Protein 1KWF (pdb70)

Structure (mmCIF, N/CA/C/O backbone):
data_1KWF
#
_entry.id   1KWF
#
_cell.length_a   49.336
_cell.length_b   62.767
_cell.length_c   103.493
_cell.angle_alpha   90.00
_cell.angle_beta   90.00
_cell.angle_gamma   90.00
#
_symmetry.space_group_name_H-M   'P 21 21 21'
#
loop_
_entity.id
_entity.type
_entity.pdbx_descr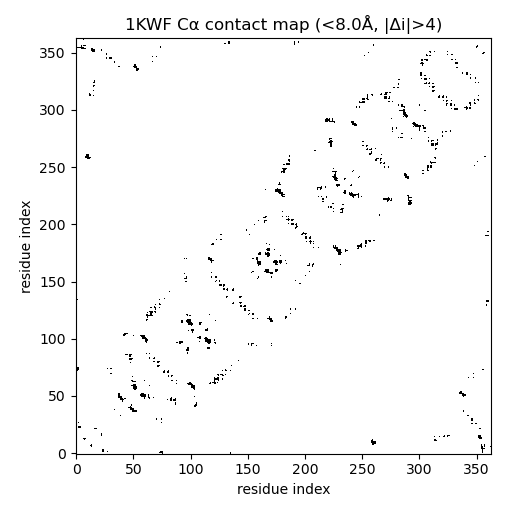iption
1 polymer 'Endoglucanase A'
2 branched beta-D-glucopyranose-(1-4)-beta-D-glucopyranose-(1-4)-beta-D-glucopyranose-(1-4)-beta-D-glucopyranose-(1-4)-beta-D-glucopyranose
3 non-polymer beta-D-glucopyranose
4 water water
#
loop_
_atom_site.group_PDB
_atom_site.id
_atom_site.type_symbol
_atom_site.label_atom_id
_atom_site.label_alt_id
_atom_site.label_comp_id
_atom_site.label_asym_id
_atom_site.label_entity_id
_atom_site.label_seq_id
_atom_site.pdbx_PDB_ins_code
_atom_site.Cartn_x
_atom_site.Cartn_y
_atom_site.Cartn_z
_atom_site.occupancy
_atom_site.B_iso_or_equiv
_atom_site.auth_seq_id
_atom_site.auth_comp_id
_atom_site.auth_asym_id
_atom_site.auth_atom_id
_atom_site.pdbx_PDB_model_num
ATOM 1 N N . ALA A 1 1 ? 7.517 13.050 50.333 1.00 23.33 33 ALA A N 1
ATOM 2 C CA . ALA A 1 1 ? 8.387 14.114 49.787 1.00 17.07 33 ALA A CA 1
ATOM 3 C C . ALA A 1 1 ? 7.665 15.036 48.817 1.00 13.72 33 ALA A C 1
ATOM 4 O O . ALA A 1 1 ? 6.887 14.575 47.947 1.00 15.74 33 ALA A O 1
ATOM 6 N N . GLY A 1 2 ? 7.900 16.334 48.959 1.00 12.25 34 GLY A N 1
ATOM 7 C CA . GLY A 1 2 ? 7.372 17.328 48.049 1.00 11.14 34 GLY A CA 1
ATOM 8 C C . GLY A 1 2 ? 5.911 17.643 48.327 1.00 9.39 34 GLY A C 1
ATOM 9 O O . GLY A 1 2 ? 5.437 17.428 49.449 1.00 11.08 34 GLY A O 1
ATOM 10 N N . VAL A 1 3 ? 5.232 18.198 47.296 1.00 9.17 35 VAL A N 1
ATOM 11 C CA . VAL A 1 3 ? 3.863 18.632 47.441 1.00 8.10 35 VAL A CA 1
ATOM 12 C C . VAL A 1 3 ? 2.993 17.511 47.981 1.00 7.50 35 VAL A C 1
ATOM 13 O O . VAL A 1 3 ? 2.936 16.417 47.395 1.00 8.67 35 VAL A O 1
ATOM 17 N N . PRO A 1 4 ? 2.209 17.749 49.050 1.00 7.28 36 PRO A N 1
ATOM 18 C CA . PRO A 1 4 ? 2.207 18.946 49.881 1.00 7.49 36 PRO A CA 1
ATOM 19 C C . PRO A 1 4 ? 3.374 18.928 50.871 1.00 7.54 36 PRO A C 1
ATOM 20 O O . PRO A 1 4 ? 3.541 17.950 51.618 1.00 8.75 36 PRO A O 1
ATOM 24 N N . PHE A 1 5 ? 4.143 20.009 50.892 1.00 6.99 37 PHE A N 1
ATOM 25 C CA . PHE A 1 5 ? 5.261 20.075 51.814 1.00 7.15 37 PHE A CA 1
ATOM 26 C C . PHE A 1 5 ? 4.811 20.122 53.268 1.00 7.07 37 PHE A C 1
ATOM 27 O O . PHE A 1 5 ? 5.559 19.707 54.150 1.00 8.84 37 PHE A O 1
ATOM 35 N N . ASN A 1 6 ? 3.690 20.740 53.555 1.00 7.49 38 ASN A N 1
ATOM 36 C CA . ASN A 1 6 ? 3.137 20.931 54.890 1.00 8.06 38 ASN A CA 1
ATOM 37 C C . ASN A 1 6 ? 3.982 21.812 55.767 1.00 9.21 38 ASN A C 1
ATOM 38 O O . ASN A 1 6 ? 3.844 21.755 56.982 1.00 16.87 38 ASN A O 1
ATOM 43 N N . THR A 1 7 ? 4.845 22.605 55.199 1.00 8.75 39 THR A N 1
ATOM 44 C CA . THR A 1 7 ? 5.733 23.527 55.875 1.00 8.98 39 THR A CA 1
ATOM 45 C C . THR A 1 7 ? 5.054 24.862 56.094 1.00 9.09 39 THR A C 1
ATOM 46 O O . THR A 1 7 ? 4.044 25.228 55.440 1.00 10.11 39 THR A O 1
ATOM 50 N N . LYS A 1 8 ? 5.658 25.638 56.984 1.00 8.49 40 LYS A N 1
ATOM 51 C CA . LYS A 1 8 ? 5.169 27.004 57.267 1.00 7.84 40 LYS A CA 1
ATOM 52 C C . LYS A 1 8 ? 6.308 27.976 56.995 1.00 7.32 40 LYS A C 1
ATOM 53 O O . LYS A 1 8 ? 7.370 27.887 57.597 1.00 9.68 40 LYS A O 1
ATOM 59 N N . TYR A 1 9 ? 6.097 28.949 56.119 1.00 6.92 41 TYR A N 1
ATOM 60 C CA . TYR A 1 9 ? 7.108 29.964 55.926 1.00 6.45 41 TYR A CA 1
ATOM 61 C C . TYR A 1 9 ? 7.339 30.692 57.243 1.00 6.50 41 TYR A C 1
ATOM 62 O O . TYR A 1 9 ? 6.384 30.967 57.983 1.00 7.35 41 TYR A O 1
ATOM 71 N N . PRO A 1 10 ? 8.577 31.073 57.556 1.00 6.14 42 PRO A N 1
ATOM 72 C CA . PRO A 1 10 ? 8.845 31.707 58.846 1.00 6.91 42 PRO A CA 1
ATOM 73 C C . PRO A 1 10 ? 8.349 33.146 58.931 1.00 7.05 42 PRO A C 1
ATOM 74 O O . PRO A 1 10 ? 8.279 33.663 60.070 1.00 9.02 42 PRO A O 1
ATOM 78 N N . TYR A 1 11 ? 8.032 33.783 57.832 1.00 6.40 43 TYR A N 1
ATOM 79 C CA . TYR A 1 11 ? 7.491 35.139 57.789 1.00 6.47 43 TYR A CA 1
ATOM 80 C C . TYR A 1 11 ? 6.312 35.148 56.837 1.00 6.72 43 TYR A C 1
ATOM 81 O O . TYR A 1 11 ? 6.336 34.459 55.816 1.00 6.81 43 TYR A O 1
ATOM 90 N N . GLY A 1 12 ? 5.307 35.960 57.134 1.00 7.63 44 GLY A N 1
ATOM 91 C CA . GLY A 1 12 ? 4.144 36.091 56.280 1.00 7.85 44 GLY A CA 1
ATOM 92 C C . GLY A 1 12 ? 3.217 34.911 56.382 1.00 6.94 44 GLY A C 1
ATOM 93 O O . GLY A 1 12 ? 3.389 34.004 57.202 1.00 8.11 44 GLY A O 1
ATOM 94 N N A PRO A 1 13 ? 2.237 34.893 55.460 0.68 7.78 45 PRO A N 1
ATOM 95 N N B PRO A 1 13 ? 2.147 34.905 55.585 0.32 6.16 45 PRO A N 1
ATOM 96 C CA A PRO A 1 13 ? 1.231 33.811 55.480 0.68 7.36 45 PRO A CA 1
ATOM 97 C CA B PRO A 1 13 ? 1.284 33.710 55.597 0.32 7.89 45 PRO A CA 1
ATOM 98 C C A PRO A 1 13 ? 1.817 32.452 55.100 0.68 6.95 45 PRO A C 1
ATOM 99 C C B PRO A 1 13 ? 1.990 32.591 54.822 0.32 7.47 45 PRO A C 1
ATOM 100 O O A PRO A 1 13 ? 2.709 32.357 54.262 0.68 7.48 45 PRO A O 1
ATOM 101 O O B PRO A 1 13 ? 2.865 32.851 53.998 0.32 8.08 45 PRO A O 1
ATOM 108 N N A THR A 1 14 ? 1.270 31.395 55.729 0.68 7.01 46 THR A N 1
ATOM 109 N N B THR A 1 14 ? 1.564 31.376 55.121 0.32 6.89 46 THR A N 1
ATOM 110 C CA A THR A 1 14 ? 1.601 30.020 55.302 0.68 7.75 46 THR A CA 1
ATOM 111 C CA B THR A 1 14 ? 2.040 30.195 54.419 0.32 8.72 46 THR A CA 1
ATOM 112 C C A THR A 1 14 ? 1.115 29.750 53.882 0.68 6.71 46 THR A C 1
ATOM 113 C C B THR A 1 14 ? 1.251 30.002 53.149 0.32 7.10 46 THR A C 1
ATOM 114 O O A THR A 1 14 ? 1.788 29.050 53.095 0.68 7.10 46 THR A O 1
ATOM 115 O O B THR A 1 14 ? 1.726 29.682 52.080 0.32 7.64 46 THR A O 1
ATOM 122 N N . SER A 1 15 ? -0.051 30.254 53.468 1.00 7.95 47 SER A N 1
ATOM 123 C CA . SER A 1 15 ? -0.799 30.068 52.251 1.00 7.49 47 SER A CA 1
ATOM 124 C C . SER A 1 15 ? -1.857 31.149 52.158 1.00 7.35 47 SER A C 1
ATOM 125 O O . SER A 1 15 ? -2.403 31.553 53.180 1.00 9.65 47 SER A O 1
ATOM 128 N N . ILE A 1 16 ? -2.161 31.609 50.936 1.00 6.79 48 ILE A N 1
ATOM 129 C CA . ILE A 1 16 ? -3.259 32.502 50.668 1.00 6.67 48 ILE A CA 1
ATOM 130 C C . ILE A 1 16 ? -4.401 31.794 49.942 1.00 7.52 48 ILE A C 1
ATOM 131 O O . ILE A 1 16 ? -5.320 32.438 49.429 1.00 8.66 48 ILE A O 1
ATOM 136 N N . ALA A 1 17 ? -4.402 30.466 49.948 1.00 9.39 49 ALA A N 1
ATOM 137 C CA . ALA A 1 17 ? -5.492 29.662 49.387 1.00 11.62 49 ALA A CA 1
ATOM 138 C C . ALA A 1 17 ? -6.406 29.145 50.516 1.00 24.62 49 ALA A C 1
ATOM 139 O O . ALA A 1 17 ? -5.883 28.863 51.577 1.00 50.04 49 ALA A O 1
ATOM 141 N N . ASP A 1 18 ? -7.608 28.677 50.401 1.00 27.67 50 ASP A N 1
ATOM 142 C CA . ASP A 1 18 ? -8.347 28.004 51.477 1.00 30.92 50 ASP A CA 1
ATOM 143 C C . ASP A 1 18 ? -8.471 26.516 51.139 1.00 21.17 50 ASP A C 1
ATOM 144 O O . ASP A 1 18 ? -8.402 26.287 49.963 1.00 33.41 50 ASP A O 1
ATOM 149 N N . ASN A 1 19 ? -8.737 25.695 52.098 1.00 21.65 51 ASN A N 1
ATOM 150 C CA . ASN A 1 19 ? -8.988 24.290 52.038 1.00 15.92 51 ASN A CA 1
ATOM 151 C C . ASN A 1 19 ? -7.838 23.473 51.411 1.00 14.92 51 ASN A C 1
ATOM 152 O O . ASN A 1 19 ? -7.823 23.161 50.201 1.00 14.03 51 ASN A O 1
ATOM 157 N N . GLN A 1 20 ? -6.796 23.210 52.194 1.00 12.69 52 GLN A N 1
ATOM 158 C CA . GLN A 1 20 ? -5.568 22.672 51.640 1.00 10.72 52 GLN A CA 1
ATOM 159 C C . GLN A 1 20 ? -5.755 21.411 50.845 1.00 10.16 52 GLN A C 1
ATOM 160 O O . GLN A 1 20 ? -5.099 21.233 49.854 1.00 10.61 52 GLN A O 1
ATOM 166 N N . SER A 1 21 ? -6.576 20.456 51.302 1.00 12.54 53 SER A N 1
ATOM 167 C CA . SER A 1 21 ? -6.676 19.212 50.540 1.00 13.40 53 SER A CA 1
ATOM 168 C C . SER A 1 21 ? -7.118 19.443 49.141 1.00 12.43 53 SER A C 1
ATOM 169 O O . SER A 1 21 ? -6.588 18.766 48.169 1.00 12.57 53 SER A O 1
ATOM 172 N N . GLU A 1 22 ? -8.042 20.381 48.911 1.00 12.60 54 GLU A N 1
ATOM 173 C CA . GLU A 1 22 ? -8.477 20.728 47.574 1.00 11.88 54 GLU A CA 1
ATOM 174 C C . GLU A 1 22 ? -7.359 21.421 46.792 1.00 9.70 54 GLU A C 1
ATOM 175 O O . GLU A 1 22 ? -7.159 21.194 45.591 1.00 10.89 54 GLU A O 1
ATOM 177 N N . VAL A 1 23 ? -6.563 22.233 47.470 1.00 9.49 55 VAL A N 1
ATOM 178 C CA . VAL A 1 23 ? -5.426 22.902 46.808 1.00 9.36 55 VAL A CA 1
ATOM 179 C C . VAL A 1 23 ? -4.417 21.872 46.348 1.00 7.96 55 VAL A C 1
ATOM 180 O O . VAL A 1 23 ? -3.907 21.923 45.212 1.00 8.72 55 VAL A O 1
ATOM 184 N N . THR A 1 24 ? -4.094 20.901 47.188 1.00 8.33 56 THR A N 1
ATOM 185 C CA . THR A 1 24 ? -3.147 19.912 46.844 1.00 9.18 56 THR A CA 1
ATOM 186 C C . THR A 1 24 ? -3.557 19.116 45.599 1.00 8.86 56 THR A C 1
ATOM 187 O O . THR A 1 24 ? -2.768 18.855 44.648 1.00 9.20 56 THR A O 1
ATOM 191 N N . ALA A 1 25 ? -4.811 18.734 45.525 1.00 9.55 57 ALA A N 1
ATOM 192 C CA . ALA A 1 25 ? -5.336 18.035 44.371 1.00 1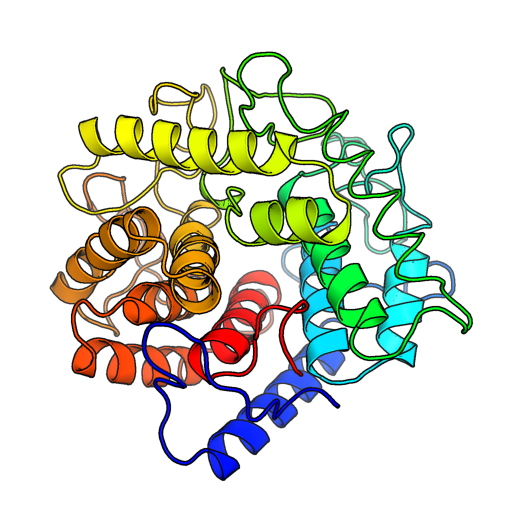0.20 57 ALA A CA 1
ATOM 193 C C . ALA A 1 25 ? -5.238 18.891 43.121 1.00 8.77 57 ALA A C 1
ATOM 194 O O . ALA A 1 25 ? -4.885 18.403 42.038 1.00 9.98 57 ALA A O 1
ATOM 196 N N . MET A 1 26 ? -5.553 20.176 43.251 1.00 8.29 58 MET A N 1
ATOM 197 C CA . MET A 1 26 ? -5.451 21.113 42.141 1.00 8.25 58 MET A CA 1
ATOM 198 C C . MET A 1 26 ? -4.001 21.178 41.644 1.00 7.19 58 MET A C 1
ATOM 199 O O . MET A 1 26 ? -3.748 21.088 40.418 1.00 7.56 58 MET A O 1
ATOM 204 N N . LEU A 1 27 ? -3.058 21.316 42.571 1.00 6.46 59 LEU A N 1
ATOM 205 C CA . LEU A 1 27 ? -1.664 21.423 42.170 1.00 6.22 59 LEU A CA 1
ATOM 206 C C . LEU A 1 27 ? -1.199 20.193 41.419 1.00 6.46 59 LEU A C 1
ATOM 207 O O . LEU A 1 27 ? -0.524 20.286 40.379 1.00 6.57 59 LEU A O 1
ATOM 212 N N . LYS A 1 28 ? -1.528 19.013 41.944 1.00 7.07 60 LYS A N 1
ATOM 213 C CA . LYS A 1 28 ? -1.133 17.760 41.281 1.00 7.73 60 LYS A CA 1
ATOM 214 C C . LYS A 1 28 ? -1.759 17.651 39.915 1.00 7.20 60 LYS A C 1
ATOM 215 O O . LYS A 1 28 ? -1.084 17.171 38.963 1.00 8.03 60 LYS A O 1
ATOM 221 N N . ALA A 1 29 ? -3.005 18.034 39.738 1.00 7.39 61 ALA A N 1
ATOM 222 C CA . ALA A 1 29 ? -3.633 17.946 38.430 1.00 7.85 61 ALA A CA 1
ATOM 223 C C . ALA A 1 29 ? -2.965 18.940 37.479 1.00 7.12 61 ALA A C 1
ATOM 224 O O . ALA A 1 29 ? -2.762 18.633 36.275 1.00 7.82 61 ALA A O 1
ATOM 226 N N . GLU A 1 30 ? -2.638 20.162 37.933 1.00 6.49 62 GLU A N 1
ATOM 227 C CA . GLU A 1 30 ? -1.968 21.129 37.094 1.00 6.11 62 GLU A CA 1
ATOM 228 C C . GLU A 1 30 ? -0.569 20.680 36.708 1.00 6.13 62 GLU A C 1
ATOM 229 O O . GLU A 1 30 ? -0.091 20.946 35.591 1.00 6.46 62 GLU A O 1
ATOM 240 N N . TRP A 1 31 ? 0.112 20.000 37.633 1.00 6.36 63 TRP A N 1
ATOM 241 C CA . TRP A 1 31 ? 1.409 19.396 37.321 1.00 6.32 63 TRP A CA 1
ATOM 242 C C . TRP A 1 31 ? 1.294 18.318 36.286 1.00 5.90 63 TRP A C 1
ATOM 243 O O . TRP A 1 31 ? 2.070 18.263 35.309 1.00 6.33 63 TRP A O 1
ATOM 254 N N . GLU A 1 32 ? 0.302 17.417 36.404 1.00 6.88 64 GLU A N 1
ATOM 255 C CA . GLU A 1 32 ? 0.161 16.370 35.386 1.00 6.84 64 GLU A CA 1
ATOM 256 C C . GLU A 1 32 ? -0.068 17.013 34.017 1.00 6.32 64 GLU A C 1
ATOM 257 O O . GLU A 1 32 ? 0.437 16.522 32.992 1.00 6.53 64 GLU A O 1
ATOM 263 N N . ASP A 1 33 ? -0.865 18.070 33.961 1.00 6.41 65 ASP A N 1
ATOM 264 C CA . ASP A 1 33 ? -1.153 18.752 32.703 1.00 6.32 65 ASP A CA 1
ATOM 265 C C . ASP A 1 33 ? 0.108 19.391 32.122 1.00 5.50 65 ASP A C 1
ATOM 266 O O . ASP A 1 33 ? 0.420 19.256 30.941 1.00 5.90 65 ASP A O 1
ATOM 271 N N . TRP A 1 34 ? 0.856 20.110 32.988 1.00 5.36 66 TRP A N 1
ATOM 272 C CA . TRP A 1 34 ? 2.080 20.777 32.551 1.00 5.23 66 TRP A CA 1
ATOM 273 C C . TRP A 1 34 ? 3.080 19.726 32.048 1.00 5.03 66 TRP A C 1
ATOM 274 O O . TRP A 1 34 ? 3.695 19.908 30.954 1.00 5.48 66 TRP A O 1
ATOM 285 N N . LYS A 1 35 ? 3.264 18.641 32.801 1.00 5.27 67 LYS A N 1
ATOM 286 C CA . LYS A 1 35 ? 4.183 17.595 32.392 1.00 5.75 67 LYS A CA 1
ATOM 287 C C . LYS A 1 35 ? 3.789 17.020 31.033 1.00 5.70 67 LYS A C 1
ATOM 288 O O . LYS A 1 35 ? 4.632 16.794 30.165 1.00 6.65 67 LYS A O 1
ATOM 294 N N . SER A 1 36 ? 2.510 16.743 30.831 1.00 5.57 68 SER A N 1
ATOM 295 C CA . SER A 1 36 ? 2.062 16.141 29.589 1.00 5.85 68 SER A CA 1
ATOM 296 C C . SER A 1 36 ? 2.420 17.039 28.412 1.00 5.43 68 SER A C 1
ATOM 297 O O . SER A 1 36 ? 2.855 16.572 27.360 1.00 6.35 68 SER A O 1
ATOM 300 N N . LYS A 1 37 ? 2.158 18.354 28.545 1.00 5.16 69 LY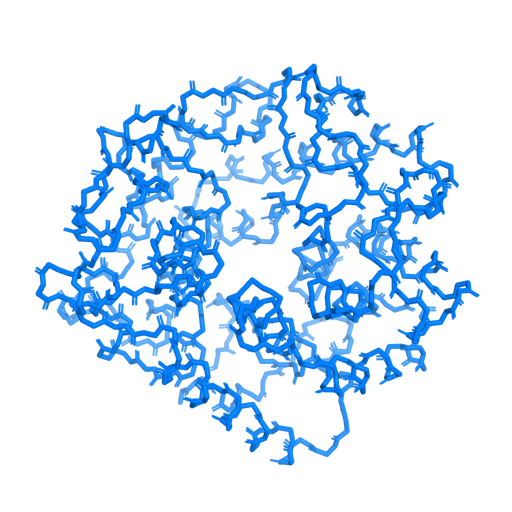S A N 1
ATOM 301 C CA . LYS A 1 37 ? 2.314 19.296 27.484 1.00 5.54 69 LYS A CA 1
ATOM 302 C C . LYS A 1 37 ? 3.745 19.694 27.221 1.00 5.68 69 LYS A C 1
ATOM 303 O O . LYS A 1 37 ? 4.164 19.843 26.082 1.00 7.81 69 LYS A O 1
ATOM 309 N N . ARG A 1 38 ? 4.533 19.870 28.290 1.00 4.52 70 ARG A N 1
ATOM 310 C CA . ARG A 1 38 ? 5.813 20.548 28.239 1.00 4.59 70 ARG A CA 1
ATOM 311 C C . ARG A 1 38 ? 7.024 19.612 28.154 1.00 4.60 70 ARG A C 1
ATOM 312 O O . ARG A 1 38 ? 8.104 20.062 27.754 1.00 5.96 70 ARG A O 1
ATOM 320 N N . ILE A 1 39 ? 6.889 18.369 28.601 1.00 4.47 71 ILE A N 1
ATOM 321 C CA . ILE A 1 39 ? 8.038 17.468 28.641 1.00 4.89 71 ILE A CA 1
ATOM 322 C C . ILE A 1 39 ? 8.038 16.585 27.427 1.00 4.76 71 ILE A C 1
ATOM 323 O O . ILE A 1 39 ? 7.022 15.950 27.096 1.00 5.54 71 ILE A O 1
ATOM 328 N N . THR A 1 40 ? 9.205 16.483 26.739 1.00 4.85 72 THR A N 1
ATOM 329 C CA . THR A 1 40 ? 9.303 15.591 25.615 1.00 4.88 72 THR A CA 1
ATOM 330 C C . THR A 1 40 ? 10.691 14.964 25.572 1.00 4.75 72 THR A C 1
ATOM 331 O O . THR A 1 40 ? 11.696 15.555 25.975 1.00 5.02 72 THR A O 1
ATOM 335 N N . SER A 1 41 ? 10.739 13.757 25.003 1.00 5.05 73 SER A N 1
ATOM 336 C CA . SER A 1 41 ? 11.983 13.119 24.605 1.00 5.18 73 SER A CA 1
ATOM 337 C C . SER A 1 41 ? 12.438 13.518 23.198 1.00 5.11 73 SER A C 1
ATOM 338 O O . SER A 1 41 ? 13.597 13.261 22.830 1.00 5.55 73 SER A O 1
ATOM 343 N N . ASN A 1 42 ? 11.515 14.063 22.391 1.00 5.26 74 ASN A N 1
ATOM 344 C CA A ASN A 1 42 ? 11.952 14.354 21.029 0.50 5.85 74 ASN A CA 1
ATOM 345 C CA B ASN A 1 42 ? 11.855 14.439 21.014 0.50 5.73 74 ASN A CA 1
ATOM 346 C C . ASN A 1 42 ? 12.922 15.525 21.026 1.00 5.48 74 ASN A C 1
ATOM 347 O O . ASN A 1 42 ? 12.691 16.541 21.668 1.00 6.61 74 ASN A O 1
ATOM 356 N N . GLY A 1 43 ? 14.071 15.337 20.369 1.00 5.44 75 GLY A N 1
ATOM 357 C CA . GLY A 1 43 ? 15.079 16.340 20.358 1.00 5.80 75 GLY A CA 1
ATOM 358 C C . GLY A 1 43 ? 15.784 16.537 21.701 1.00 4.84 75 GLY A C 1
ATOM 359 O O . GLY A 1 43 ? 16.402 17.596 21.928 1.00 5.30 75 GLY A O 1
ATOM 360 N N . ALA A 1 44 ? 15.759 15.508 22.554 1.00 4.81 76 ALA A N 1
ATOM 361 C CA . ALA A 1 44 ? 16.308 15.622 23.915 1.00 4.56 76 ALA A CA 1
ATOM 362 C C . ALA A 1 44 ? 17.546 14.764 24.127 1.00 4.74 76 ALA A C 1
ATOM 363 O O . ALA A 1 44 ? 17.995 14.621 25.274 1.00 6.09 76 ALA A O 1
ATOM 365 N N . GLY A 1 45 ? 18.136 14.211 23.058 1.00 5.16 77 GLY A N 1
ATOM 366 C CA . GLY A 1 45 ? 19.441 13.597 23.172 1.00 5.64 77 GLY A CA 1
ATOM 367 C C . GLY A 1 45 ? 19.515 12.291 23.923 1.00 4.98 77 GLY A C 1
ATOM 368 O O . GLY A 1 45 ? 20.602 11.884 24.323 1.00 5.90 77 GLY A O 1
ATOM 369 N N . GLY A 1 46 ? 18.369 11.662 24.120 1.00 5.40 78 GLY A N 1
ATOM 370 C CA . GLY A 1 46 ? 18.271 10.448 24.915 1.00 5.86 78 GLY A CA 1
ATOM 371 C C . GLY A 1 46 ? 17.613 10.684 26.284 1.00 5.78 78 GLY A C 1
ATOM 372 O O . GLY A 1 46 ? 17.366 9.729 27.002 1.00 7.35 78 GLY A O 1
ATOM 373 N N . TYR A 1 47 ? 17.401 11.959 26.602 1.00 5.15 79 TYR A N 1
ATOM 374 C CA . TYR A 1 47 ? 16.953 12.399 27.926 1.00 5.58 79 TYR A CA 1
ATOM 375 C C . TYR A 1 47 ? 15.564 12.987 27.794 1.00 5.31 79 TYR A C 1
ATOM 376 O O . TYR A 1 47 ? 14.746 12.485 26.996 1.00 6.98 79 TYR A O 1
ATOM 385 N N A LYS A 1 48 ? 15.254 14.016 28.569 0.54 4.86 80 LYS A N 1
ATOM 386 N N B LYS A 1 48 ? 15.258 14.047 28.525 0.46 4.97 80 LYS A N 1
ATOM 387 C CA A LYS A 1 48 ? 14.012 14.773 28.465 0.54 4.64 80 LYS A CA 1
ATOM 388 C CA B LYS A 1 48 ? 13.991 14.761 28.348 0.46 5.41 80 LYS A CA 1
ATOM 389 C C A LYS A 1 48 ? 14.338 16.261 28.422 0.54 4.61 80 LYS A C 1
ATOM 390 C C B LYS A 1 48 ? 14.301 16.251 28.431 0.46 4.13 80 LYS A C 1
ATOM 391 O O A LYS A 1 48 ? 15.304 16.692 29.042 0.54 4.87 80 LYS A O 1
ATOM 392 O O B LYS A 1 48 ? 15.285 16.610 29.072 0.46 5.94 80 LYS A O 1
ATOM 403 N N . ARG A 1 49 ? 13.486 17.043 27.768 1.00 4.25 81 ARG A N 1
ATOM 404 C CA . ARG A 1 49 ? 13.600 18.484 27.801 1.00 4.25 81 ARG A CA 1
ATOM 405 C C . ARG A 1 49 ? 12.250 19.104 28.054 1.00 4.24 81 ARG A C 1
ATOM 406 O O . ARG A 1 49 ? 11.197 18.490 27.842 1.00 4.74 81 ARG A O 1
ATOM 414 N N . VAL A 1 50 ? 12.279 20.373 28.486 1.00 4.28 82 VAL A N 1
ATOM 415 C CA . VAL A 1 50 ? 11.098 21.244 28.556 1.00 4.37 82 VAL A CA 1
ATOM 416 C C . VAL A 1 50 ? 11.029 21.985 27.233 1.00 4.16 82 VAL A C 1
ATOM 417 O O . VAL A 1 50 ? 11.937 22.762 26.904 1.00 4.83 82 VAL A O 1
ATOM 421 N N . GLN A 1 51 ? 9.967 21.725 26.478 1.00 4.28 83 GLN A N 1
ATOM 422 C CA . GLN A 1 51 ? 9.729 22.438 25.236 1.00 4.22 83 GLN A CA 1
ATOM 423 C C . GLN A 1 51 ? 8.847 23.638 25.506 1.00 4.05 83 GLN A C 1
ATOM 424 O O . GLN A 1 51 ? 7.955 23.610 26.366 1.00 4.83 83 GLN A O 1
ATOM 430 N N . ARG A 1 52 ? 9.087 24.695 24.734 1.00 4.54 84 ARG A N 1
ATOM 431 C CA . ARG A 1 52 ? 8.150 25.797 24.620 1.00 4.16 84 ARG A CA 1
ATOM 432 C C . ARG A 1 52 ? 6.971 25.328 23.756 1.00 4.67 84 ARG A C 1
ATOM 433 O O . ARG A 1 52 ? 6.729 24.119 23.594 1.00 5.74 84 ARG A O 1
ATOM 441 N N . ASP A 1 53 ? 6.149 26.264 23.292 1.00 4.85 85 ASP A N 1
ATOM 442 C CA . ASP A 1 53 ? 4.874 25.980 22.700 1.00 4.62 85 ASP A CA 1
ATOM 443 C C . ASP A 1 53 ? 4.908 26.159 21.181 1.00 5.02 85 ASP A C 1
ATOM 444 O O . ASP A 1 53 ? 5.969 26.401 20.573 1.00 5.35 85 ASP A O 1
ATOM 449 N N . ALA A 1 54 ? 3.730 26.030 20.567 1.00 5.42 86 ALA A N 1
ATOM 450 C CA . ALA A 1 54 ? 3.615 26.135 19.122 1.00 6.32 86 ALA A CA 1
ATOM 451 C C . ALA A 1 54 ? 4.125 27.485 18.619 1.00 5.79 86 ALA A C 1
ATOM 452 O O . ALA A 1 54 ? 4.641 27.581 17.498 1.00 6.84 86 ALA A O 1
ATOM 454 N N . SER A 1 55 ? 3.966 28.536 19.429 1.00 5.83 87 SER A N 1
ATOM 455 C CA . SER A 1 55 ? 4.303 29.880 18.976 1.00 6.38 87 SER A CA 1
ATOM 456 C C . SER A 1 55 ? 5.807 30.050 18.684 1.00 6.43 87 SER A C 1
ATOM 457 O O . SER A 1 55 ? 6.166 30.961 17.946 1.00 8.18 87 SER A O 1
ATOM 460 N N . THR A 1 56 ? 6.652 29.180 19.233 1.00 5.67 88 THR A N 1
ATOM 461 C CA . THR A 1 56 ? 8.077 29.195 18.924 1.00 5.98 88 THR A CA 1
ATOM 462 C C . THR A 1 56 ? 8.551 27.789 18.503 1.00 6.05 88 THR A C 1
ATOM 463 O O . THR A 1 56 ? 9.730 27.435 18.669 1.00 6.93 88 THR A O 1
ATOM 467 N N . ASN A 1 57 ? 7.644 26.997 17.931 1.00 5.97 89 ASN A N 1
ATOM 468 C CA . ASN A 1 57 ? 8.007 25.725 17.288 1.00 6.80 89 ASN A CA 1
ATOM 469 C C . ASN A 1 57 ? 8.690 24.772 18.251 1.00 5.35 89 ASN A C 1
ATOM 470 O O . ASN A 1 57 ? 9.577 23.988 17.847 1.00 5.90 89 ASN A O 1
ATOM 475 N N . TYR A 1 58 ? 8.231 24.729 19.506 1.00 4.88 90 TYR A N 1
ATOM 476 C CA . TYR A 1 58 ? 8.637 23.672 20.416 1.00 4.53 90 TYR A CA 1
ATOM 477 C C . TYR A 1 58 ? 10.135 23.616 20.630 1.00 4.63 90 TYR A C 1
ATOM 478 O O . TYR A 1 58 ? 10.712 22.546 20.874 1.00 5.19 90 TYR A O 1
ATOM 487 N N . ASP A 1 59 ? 10.784 24.785 20.627 1.00 4.49 91 ASP A N 1
ATOM 488 C CA . ASP A 1 59 ? 12.174 24.924 20.961 1.00 4.40 91 ASP A CA 1
ATOM 489 C C . ASP A 1 59 ? 12.352 24.758 22.481 1.00 4.20 91 ASP A C 1
ATOM 490 O O . ASP A 1 59 ? 11.395 24.519 23.230 1.00 4.87 91 ASP A O 1
ATOM 495 N N . THR A 1 60 ? 13.601 24.850 22.933 1.00 4.38 92 THR A N 1
ATOM 496 C CA . THR A 1 60 ? 13.907 24.865 24.375 1.00 4.28 92 THR A CA 1
ATOM 497 C C . THR A 1 60 ? 14.724 26.128 24.659 1.00 4.18 92 THR A C 1
ATOM 498 O O . THR A 1 60 ? 15.638 26.479 23.914 1.00 4.71 92 THR A O 1
ATOM 502 N N . VAL A 1 61 ? 14.396 26.749 25.799 1.00 4.33 93 VAL A N 1
ATOM 503 C CA . VAL A 1 61 ? 15.275 27.766 26.364 1.00 4.33 93 VAL A CA 1
ATOM 504 C C . VAL A 1 61 ? 15.738 27.275 27.716 1.00 3.95 93 VAL A C 1
ATOM 505 O O . VAL A 1 61 ? 15.051 26.517 28.434 1.00 4.48 93 VAL A O 1
ATOM 509 N N . SER A 1 62 ? 16.937 27.716 28.113 1.00 4.21 94 SER A N 1
ATOM 510 C CA . SER A 1 62 ? 17.452 27.284 29.400 1.00 4.02 94 SER A CA 1
ATOM 511 C C . SER A 1 62 ? 16.514 27.656 30.549 1.00 4.02 94 SER A C 1
ATOM 512 O O . SER A 1 62 ? 16.386 26.915 31.519 1.00 4.31 94 SER A O 1
ATOM 515 N N . GLN A 1 63 ? 15.801 28.790 30.405 1.00 3.96 95 GLN A N 1
ATOM 516 C CA . GLN A 1 63 ? 14.818 29.181 31.408 1.00 4.75 95 GLN A CA 1
ATOM 517 C C . GLN A 1 63 ? 13.824 28.067 31.688 1.00 4.35 95 GLN A C 1
ATOM 518 O O . GLN A 1 63 ? 13.405 27.868 32.828 1.00 4.77 95 GLN A O 1
ATOM 524 N N . GLY A 1 64 ? 13.358 27.411 30.633 1.00 4.63 96 GLY A N 1
ATOM 525 C CA . GLY A 1 64 ? 12.368 26.370 30.773 1.00 4.46 96 GLY A CA 1
ATOM 526 C C . GLY A 1 64 ? 12.905 25.161 31.494 1.00 4.26 96 GLY A C 1
ATOM 527 O O . GLY A 1 64 ? 12.186 24.475 32.223 1.00 4.50 96 GLY A O 1
ATOM 528 N N . MET A 1 65 ? 14.197 24.854 31.310 1.00 4.37 97 MET A N 1
ATOM 529 C CA . MET A 1 65 ? 14.839 23.807 32.095 1.00 4.40 97 MET A CA 1
ATOM 530 C C . MET A 1 65 ? 14.886 24.159 33.571 1.00 4.49 97 MET A C 1
ATOM 531 O O . MET A 1 65 ? 14.644 23.322 34.432 1.00 4.93 97 MET A O 1
ATOM 536 N N . GLY A 1 66 ? 15.198 25.451 33.888 1.00 4.43 98 GLY A N 1
ATOM 537 C CA . GLY A 1 66 ? 15.149 25.870 35.273 1.00 4.54 98 GLY A CA 1
ATOM 538 C C . GLY A 1 66 ? 13.749 25.722 35.874 1.00 4.55 98 GLY A C 1
ATOM 539 O O . GLY A 1 66 ? 13.587 25.209 36.987 1.00 5.03 98 GLY A O 1
ATOM 540 N N . TYR A 1 67 ? 12.729 26.175 35.139 1.00 4.51 99 TYR A N 1
ATOM 541 C CA . TYR A 1 67 ? 11.351 26.032 35.628 1.00 4.50 99 TYR A CA 1
ATOM 542 C C . TYR A 1 67 ? 11.001 24.567 35.807 1.00 4.44 99 TYR A C 1
ATOM 543 O O . TYR A 1 67 ? 10.410 24.170 36.833 1.00 5.01 99 TYR A O 1
ATOM 552 N N . GLY A 1 68 ? 11.316 23.727 34.810 1.00 4.56 100 GLY A N 1
ATOM 553 C CA . GLY A 1 68 ? 10.952 22.333 34.863 1.00 4.67 100 GLY A CA 1
ATOM 554 C C . GLY A 1 68 ? 11.638 21.568 35.971 1.00 4.46 100 GLY A C 1
ATOM 555 O O . GLY A 1 68 ? 11.031 20.677 36.587 1.00 5.20 100 GLY A O 1
ATOM 556 N N . LEU A 1 69 ? 12.912 21.881 36.243 1.00 4.46 101 LEU A N 1
ATOM 557 C CA . LEU A 1 69 ? 13.627 21.233 37.332 1.00 4.56 101 LEU A CA 1
ATOM 558 C C . LEU A 1 69 ? 13.019 21.629 38.700 1.00 4.64 101 LEU A C 1
ATOM 559 O O . LEU A 1 69 ? 12.851 20.795 39.573 1.00 5.10 101 LEU A O 1
ATOM 564 N N . LEU A 1 70 ? 12.715 22.933 38.870 1.00 4.38 102 LEU A N 1
ATOM 565 C CA . LEU A 1 70 ? 12.066 23.354 40.103 1.00 4.61 102 LEU A CA 1
ATOM 566 C C . LEU A 1 70 ? 10.743 22.634 40.302 1.00 4.66 102 LEU A C 1
ATOM 567 O O . LEU A 1 70 ? 10.412 22.165 41.381 1.00 5.48 102 LEU A O 1
ATOM 572 N N . LEU A 1 71 ? 9.922 22.579 39.237 1.00 4.66 103 LEU A N 1
ATOM 573 C CA . LEU A 1 71 ? 8.649 21.896 39.316 1.00 4.86 103 LEU A CA 1
ATOM 574 C C . LEU A 1 71 ? 8.832 20.411 39.618 1.00 5.35 103 LEU A C 1
ATOM 575 O O . LEU A 1 71 ? 8.124 19.862 40.480 1.00 5.94 103 LEU A O 1
ATOM 580 N N . ALA A 1 72 ? 9.735 19.756 38.903 1.00 5.33 104 ALA A N 1
ATOM 581 C CA . ALA A 1 72 ? 9.897 18.293 39.069 1.00 5.37 104 ALA A CA 1
ATOM 582 C C . ALA A 1 72 ? 10.291 17.956 40.492 1.00 5.50 104 ALA A C 1
ATOM 583 O O . ALA A 1 72 ? 9.810 16.966 41.049 1.00 6.81 104 ALA A O 1
ATOM 585 N N . VAL A 1 73 ? 11.232 18.712 41.087 1.00 5.36 105 VAL A N 1
ATOM 586 C CA . VAL A 1 73 ? 11.634 18.364 42.444 1.00 5.95 105 VAL A CA 1
ATOM 587 C C . VAL A 1 73 ? 10.509 18.651 43.451 1.00 5.86 105 VAL A C 1
ATOM 588 O O . VAL A 1 73 ? 10.215 17.862 44.338 1.00 6.55 105 VAL A O 1
ATOM 592 N N . CYS A 1 74 ? 9.781 19.781 43.254 1.00 5.90 106 CYS A N 1
ATOM 593 C CA . CYS A 1 74 ? 8.684 20.073 44.163 1.00 6.06 106 CYS A CA 1
ATOM 594 C C . CYS A 1 74 ? 7.565 19.037 44.083 1.00 6.77 106 CYS A C 1
ATOM 595 O O . CYS A 1 74 ? 6.891 18.800 45.093 1.00 9.01 106 CYS A O 1
ATOM 598 N N . PHE A 1 75 ? 7.366 18.409 42.922 1.00 6.56 107 PHE A N 1
ATOM 599 C CA . PHE A 1 75 ? 6.376 17.374 42.741 1.00 7.07 107 PHE A CA 1
ATOM 600 C C . PHE A 1 75 ? 6.960 15.964 42.885 1.00 7.64 107 PHE A C 1
ATOM 601 O O . PHE A 1 75 ? 6.321 14.980 42.550 1.00 9.25 107 PHE A O 1
ATOM 609 N N . ASN A 1 76 ? 8.167 15.863 43.467 1.00 7.68 108 ASN A N 1
ATOM 610 C CA . ASN A 1 76 ? 8.775 14.569 43.842 1.00 8.02 108 ASN A CA 1
ATOM 611 C C . ASN A 1 76 ? 8.875 13.628 42.621 1.00 8.03 108 ASN A C 1
ATOM 612 O O . ASN A 1 76 ? 8.591 12.436 42.736 1.00 11.13 108 ASN A O 1
ATOM 617 N N . GLU A 1 77 ? 9.395 14.145 41.525 1.00 7.11 109 GLU A N 1
ATOM 618 C CA . GLU A 1 77 ? 9.553 13.414 40.266 1.00 7.19 109 GLU A CA 1
ATOM 619 C C . GLU A 1 77 ? 11.038 13.224 39.961 1.00 6.82 109 GLU A C 1
ATOM 620 O O . GLU A 1 77 ? 11.619 13.910 39.106 1.00 6.98 109 GLU A O 1
ATOM 626 N N . GLN A 1 78 ? 11.699 12.315 40.703 1.00 7.13 110 GLN A N 1
ATOM 627 C CA . GLN A 1 78 ? 13.119 12.190 40.628 1.00 6.62 110 GLN A CA 1
ATOM 628 C C . GLN A 1 78 ? 13.620 11.662 39.286 1.00 6.33 110 GLN A C 1
ATOM 629 O O . GLN A 1 78 ? 14.620 12.168 38.753 1.00 6.56 110 GLN A O 1
ATOM 635 N N . ALA A 1 79 ? 12.957 10.641 38.725 1.00 7.05 111 ALA A N 1
ATOM 636 C CA . ALA A 1 79 ? 13.453 10.105 37.435 1.00 7.48 111 ALA A CA 1
ATOM 637 C C . ALA A 1 79 ? 13.366 11.179 36.359 1.00 6.67 111 ALA A C 1
ATOM 638 O O . ALA A 1 79 ? 14.271 11.304 35.530 1.00 7.01 111 ALA A O 1
ATOM 640 N N . LEU A 1 80 ? 12.251 11.939 36.337 1.00 6.72 112 LEU A N 1
ATOM 641 C CA . LEU A 1 80 ? 12.096 13.020 35.387 1.00 6.35 112 LEU A CA 1
ATOM 642 C C . LEU A 1 80 ? 13.146 14.095 35.638 1.00 5.70 112 LEU A C 1
ATOM 643 O O . LEU A 1 80 ? 13.781 14.583 34.686 1.00 6.09 112 LEU A O 1
ATOM 648 N N . PHE A 1 81 ? 13.317 14.518 36.881 1.00 5.40 113 PHE A N 1
ATOM 649 C CA . PHE A 1 81 ? 14.333 15.517 37.214 1.00 5.16 113 PHE A CA 1
ATOM 650 C C . PHE A 1 81 ? 15.687 15.117 36.623 1.00 5.33 113 PHE A C 1
ATOM 651 O O . PHE A 1 81 ? 16.387 15.921 36.021 1.00 5.32 113 PHE A O 1
ATOM 659 N N . ASP A 1 82 ? 16.068 13.851 36.887 1.00 5.47 114 ASP A N 1
ATOM 660 C CA . ASP A 1 82 ? 17.390 13.420 36.441 1.00 5.57 114 ASP A CA 1
ATOM 661 C C . ASP A 1 82 ? 17.515 13.476 34.935 1.00 5.40 114 ASP A C 1
ATOM 662 O O . ASP A 1 82 ? 18.567 13.889 34.424 1.00 6.17 114 ASP A O 1
ATOM 667 N N . ASP A 1 83 ? 16.485 13.059 34.206 1.00 5.59 115 ASP A N 1
ATOM 668 C CA . ASP A 1 83 ? 16.551 13.153 32.732 1.00 6.08 115 ASP A CA 1
ATOM 669 C C . ASP A 1 83 ? 16.597 14.593 32.251 1.00 5.38 115 ASP A C 1
ATOM 670 O O . ASP A 1 83 ? 17.322 14.896 31.309 1.00 5.93 115 ASP A O 1
ATOM 675 N N . LEU A 1 84 ? 15.810 15.487 32.864 1.00 5.13 116 LEU A N 1
ATOM 676 C CA . LEU A 1 84 ? 15.902 16.898 32.531 1.00 5.01 116 LEU A CA 1
ATOM 677 C C . LEU A 1 84 ? 17.311 17.425 32.779 1.00 4.85 116 LEU A C 1
ATOM 678 O O . LEU A 1 84 ? 17.872 18.176 31.967 1.00 5.37 116 LEU A O 1
ATOM 683 N N . TYR A 1 85 ? 17.904 17.051 33.923 1.00 5.09 117 TYR A N 1
ATOM 684 C CA . TYR A 1 85 ? 19.222 17.533 34.226 1.00 5.28 117 TYR A CA 1
ATOM 685 C C . TYR A 1 85 ? 20.286 16.976 33.278 1.00 5.49 117 TYR A C 1
ATOM 686 O O . TYR A 1 85 ? 21.230 17.665 32.928 1.00 5.61 117 TYR A O 1
ATOM 695 N N . ARG A 1 86 ? 20.118 15.724 32.825 1.00 5.22 118 ARG A N 1
ATOM 696 C CA . ARG A 1 86 ? 21.039 15.198 31.826 1.00 5.48 118 ARG A CA 1
ATOM 697 C C . ARG A 1 86 ? 20.984 16.042 30.568 1.00 5.23 118 ARG A C 1
ATOM 698 O O . ARG A 1 86 ? 22.027 16.266 29.926 1.00 5.73 118 ARG A O 1
ATOM 706 N N . TYR A 1 87 ? 19.815 16.503 30.143 1.00 5.22 119 TYR A N 1
ATOM 707 C CA . TYR A 1 87 ? 19.735 17.419 29.012 1.00 4.88 119 TYR A CA 1
ATOM 708 C C . TYR A 1 87 ? 20.469 18.730 29.295 1.00 4.89 119 TYR A C 1
ATOM 709 O O . TYR A 1 87 ? 21.243 19.220 28.468 1.00 5.17 119 TYR A O 1
ATOM 718 N N . VAL A 1 88 ? 20.266 19.325 30.486 1.00 4.88 120 VAL A N 1
ATOM 719 C CA . VAL A 1 88 ? 21.021 20.521 30.867 1.00 5.08 120 VAL A CA 1
ATOM 720 C C . VAL A 1 88 ? 22.523 20.270 30.727 1.00 5.47 120 VAL A C 1
ATOM 721 O O . VAL A 1 88 ? 23.250 21.084 30.120 1.00 5.66 120 VAL A O 1
ATOM 725 N N A LYS A 1 89 ? 23.064 19.188 31.305 0.36 5.86 121 LYS A N 1
ATOM 726 N N B LYS A 1 89 ? 22.963 19.192 31.367 0.64 5.93 121 LYS A N 1
ATOM 727 C CA A LYS A 1 89 ? 24.486 18.863 31.263 0.36 7.27 121 LYS A CA 1
ATOM 728 C CA B LYS A 1 89 ? 24.412 18.936 31.347 0.64 6.95 121 LYS A CA 1
ATOM 729 C C A LYS A 1 89 ? 25.036 18.734 29.843 0.36 6.86 121 LYS A C 1
ATOM 730 C C B LYS A 1 89 ? 24.927 18.746 29.930 0.64 6.42 121 LYS A C 1
ATOM 731 O O A LYS A 1 89 ? 26.190 19.036 29.562 0.36 9.07 121 LYS A O 1
ATOM 732 O O B LYS A 1 89 ? 26.044 19.189 29.628 0.64 6.92 121 LYS A O 1
ATOM 743 N N . SER A 1 90 ? 24.162 18.199 28.997 1.00 6.46 122 SER A N 1
ATOM 744 C CA . SER A 1 90 ? 24.494 18.051 27.600 1.00 7.24 122 SER A CA 1
ATOM 745 C C . SER A 1 90 ? 24.543 19.374 26.866 1.00 6.45 122 SER A C 1
ATOM 746 O O . SER A 1 90 ? 24.874 19.390 25.663 1.00 8.14 122 SER A O 1
ATOM 749 N N . HIS A 1 91 ? 24.201 20.453 27.548 1.00 5.48 123 HIS A N 1
ATOM 750 C CA . HIS A 1 91 ? 24.188 21.792 27.029 1.00 5.24 123 HIS A CA 1
ATOM 751 C C . HIS A 1 91 ? 24.985 22.796 27.849 1.00 5.05 123 HIS A C 1
ATOM 752 O O . HIS A 1 91 ? 24.877 23.995 27.618 1.00 5.85 123 HIS A O 1
ATOM 759 N N . PHE A 1 92 ? 25.855 22.356 28.775 1.00 5.35 124 PHE A N 1
ATOM 760 C CA . PHE A 1 92 ? 26.730 23.323 29.433 1.00 5.34 124 PHE A CA 1
ATOM 761 C C . PHE A 1 92 ? 27.758 23.866 28.440 1.00 5.60 124 PHE A C 1
ATOM 762 O O . PHE A 1 92 ? 28.399 23.103 27.688 1.00 6.33 124 PHE A O 1
ATOM 770 N N . ASN A 1 93 ? 27.920 25.173 28.433 1.00 5.71 125 ASN A N 1
ATOM 771 C CA . ASN A 1 93 ? 28.826 25.851 27.523 1.00 5.81 125 ASN A CA 1
ATOM 772 C C . ASN A 1 93 ? 30.242 25.847 28.095 1.00 6.01 125 ASN A C 1
ATOM 773 O O . ASN A 1 93 ? 30.542 25.155 29.055 1.00 7.02 125 ASN A O 1
ATOM 778 N N . GLY A 1 94 ? 31.138 26.583 27.438 1.00 7.31 126 GLY A N 1
ATOM 779 C CA . GLY A 1 94 ? 32.541 26.588 27.850 1.00 8.43 126 GLY A CA 1
ATOM 780 C C . GLY A 1 94 ? 32.769 27.176 29.234 1.00 7.93 126 GLY A C 1
ATOM 781 O O . GLY A 1 94 ? 33.849 26.971 29.796 1.00 10.56 126 GLY A O 1
ATOM 782 N N . ASN A 1 95 ? 31.799 27.892 29.771 1.00 7.35 127 ASN A N 1
ATOM 783 C CA . ASN A 1 95 ? 31.828 28.472 31.109 1.00 7.19 127 ASN A CA 1
ATOM 784 C C . ASN A 1 95 ? 31.038 27.657 32.113 1.00 6.91 127 ASN A C 1
ATOM 785 O O . ASN A 1 95 ? 30.861 28.072 33.254 1.00 8.17 127 ASN A O 1
ATOM 790 N N . GLY A 1 96 ? 30.528 26.495 31.709 1.00 6.46 128 GLY A N 1
ATOM 791 C CA . GLY A 1 96 ? 29.785 25.640 32.595 1.00 6.52 128 GLY A CA 1
ATOM 792 C C . GLY A 1 96 ? 28.368 26.099 32.918 1.00 5.85 128 GLY A C 1
ATOM 793 O O . GLY A 1 96 ? 27.795 25.757 33.948 1.00 6.43 128 GLY A O 1
ATOM 794 N N . LEU A 1 97 ? 27.778 26.846 31.976 1.00 5.48 129 LEU A N 1
ATOM 795 C CA . LEU A 1 97 ? 26.438 27.428 32.116 1.00 5.03 129 LEU A CA 1
ATOM 796 C C . LEU A 1 97 ? 25.629 27.059 30.892 1.00 5.05 129 LEU A C 1
ATOM 797 O O . LEU A 1 97 ? 26.198 26.823 29.810 1.00 5.72 129 LEU A O 1
ATOM 802 N N . MET A 1 98 ? 24.315 26.882 31.029 1.00 4.94 130 MET A N 1
ATOM 803 C CA . MET A 1 98 ? 23.570 26.238 29.945 1.00 4.81 130 MET A CA 1
ATOM 804 C C . MET A 1 98 ? 23.409 27.117 28.706 1.00 4.60 130 MET A C 1
ATOM 805 O O . MET A 1 98 ? 23.037 28.304 28.819 1.00 4.86 130 MET A O 1
ATOM 810 N N . HIS A 1 99 ? 23.595 26.548 27.527 1.00 4.56 131 HIS A N 1
ATOM 811 C CA . HIS A 1 99 ? 23.159 27.188 26.290 1.00 4.55 131 HIS A CA 1
ATOM 812 C C . HIS A 1 99 ? 21.735 27.698 26.477 1.00 4.57 131 HIS A C 1
ATOM 813 O O . HIS A 1 99 ? 20.873 26.933 26.873 1.00 4.85 131 HIS A O 1
ATOM 820 N N . TRP A 1 100 ? 21.499 28.978 26.118 1.00 4.52 132 TRP A N 1
ATOM 821 C CA . TRP A 1 100 ? 20.171 29.505 26.421 1.00 4.32 132 TRP A CA 1
ATOM 822 C C . TRP A 1 100 ? 19.127 29.100 25.418 1.00 4.14 132 TRP A C 1
ATOM 823 O O . TRP A 1 100 ? 17.938 29.097 25.790 1.00 4.44 132 TRP A O 1
ATOM 834 N N . HIS A 1 101 ? 19.485 28.784 24.170 1.00 4.56 133 HIS A N 1
ATOM 835 C CA . HIS A 1 101 ? 18.478 28.540 23.138 1.00 4.48 133 HIS A CA 1
ATOM 836 C C . HIS A 1 101 ? 18.889 27.388 22.234 1.00 4.65 133 HIS A C 1
ATOM 837 O O . HIS A 1 101 ? 19.961 27.416 21.604 1.00 4.95 133 HIS A O 1
ATOM 844 N N . ILE A 1 102 ? 17.985 26.383 22.183 1.00 4.31 134 ILE A N 1
ATOM 845 C CA . ILE A 1 102 ? 18.189 25.166 21.395 1.00 4.36 134 ILE A CA 1
ATOM 846 C C . ILE A 1 102 ? 16.910 24.925 20.610 1.00 4.43 134 ILE A C 1
ATOM 847 O O . ILE A 1 102 ? 15.809 25.047 21.157 1.00 5.11 134 ILE A O 1
ATOM 852 N N . ASP A 1 103 ? 17.051 24.558 19.327 1.00 4.49 135 ASP A N 1
ATOM 853 C CA . ASP A 1 103 ? 15.845 24.254 18.554 1.00 4.95 135 ASP A CA 1
ATOM 854 C C . ASP A 1 103 ? 15.293 22.877 18.913 1.00 4.53 135 ASP A C 1
ATOM 855 O O . ASP A 1 103 ? 15.887 22.105 19.689 1.00 4.87 135 ASP A O 1
ATOM 860 N N . ALA A 1 104 ? 14.127 22.554 18.347 1.00 4.95 136 ALA A N 1
ATOM 861 C CA . ALA A 1 104 ? 13.442 21.304 18.664 1.00 5.49 136 ALA A CA 1
ATOM 862 C C . ALA A 1 104 ? 14.226 20.065 18.226 1.00 5.78 136 ALA A C 1
ATOM 863 O O . ALA A 1 104 ? 13.902 18.967 18.682 1.00 8.02 136 ALA A O 1
ATOM 865 N N . ASN A 1 105 ? 15.212 20.240 17.357 1.00 5.17 137 ASN A N 1
ATOM 866 C CA . ASN A 1 105 ? 16.051 19.151 16.888 1.00 5.69 137 ASN A CA 1
ATOM 867 C C . ASN A 1 105 ? 17.395 19.082 17.588 1.00 5.01 137 ASN A C 1
ATOM 868 O O . ASN A 1 105 ? 18.281 18.328 17.184 1.00 5.66 137 ASN A O 1
ATOM 873 N N . ASN A 1 106 ? 17.541 19.813 18.698 1.00 4.62 138 ASN A N 1
ATOM 874 C CA . ASN A 1 106 ? 18.725 19.722 19.548 1.00 4.45 138 ASN A CA 1
ATOM 875 C C . ASN A 1 106 ? 19.965 20.380 18.924 1.00 4.86 138 ASN A C 1
ATOM 876 O O . ASN A 1 106 ? 21.087 20.010 19.237 1.00 6.18 138 ASN A O 1
ATOM 881 N N . ASN A 1 107 ? 19.730 21.417 18.095 1.00 4.79 139 ASN A N 1
ATOM 882 C CA . ASN A 1 107 ? 20.803 22.267 17.617 1.00 5.09 139 ASN A CA 1
ATOM 883 C C . ASN A 1 107 ? 20.761 23.617 18.337 1.00 4.78 139 ASN A C 1
ATOM 884 O O . ASN A 1 107 ? 19.712 24.267 18.384 1.00 5.27 139 ASN A O 1
ATOM 889 N N . VAL A 1 108 ? 21.884 24.055 18.883 1.00 5.37 140 VAL A N 1
ATOM 890 C CA . VAL A 1 108 ? 21.987 25.363 19.503 1.00 5.46 140 VAL A CA 1
ATOM 891 C C . VAL A 1 108 ? 21.796 26.413 18.452 1.00 6.00 140 VAL A C 1
ATOM 892 O O . VAL A 1 108 ? 22.392 26.315 17.353 1.00 8.12 140 VAL A O 1
ATOM 896 N N . THR A 1 109 ? 20.977 27.426 18.713 1.00 6.12 141 THR A N 1
ATOM 897 C CA . THR A 1 109 ? 20.740 28.458 17.710 1.00 7.25 141 THR A CA 1
ATOM 898 C C . THR A 1 109 ? 21.971 29.387 17.587 1.00 7.53 141 THR A C 1
ATOM 899 O O . THR A 1 109 ? 22.618 29.779 18.567 1.00 8.94 141 THR A O 1
ATOM 903 N N . SER A 1 110 ? 22.261 29.787 16.347 1.00 10.92 142 SER A N 1
ATOM 904 C CA . SER A 1 110 ? 23.488 30.532 16.104 1.00 12.96 142 SER A CA 1
ATOM 905 C C . SER A 1 110 ? 23.231 31.975 15.774 1.00 16.88 142 SER A C 1
ATOM 906 O O . SER A 1 110 ? 24.134 32.788 15.700 1.00 29.00 142 SER A O 1
ATOM 909 N N . HIS A 1 111 ? 22.029 32.361 15.446 1.00 11.47 143 HIS A N 1
ATOM 910 C CA . HIS A 1 111 ? 21.693 33.711 15.009 1.00 13.52 143 HIS A CA 1
ATOM 911 C C . HIS A 1 111 ? 21.501 34.678 16.178 1.00 10.65 143 HIS A C 1
ATOM 912 O O . HIS A 1 111 ? 21.474 35.911 16.001 1.00 16.85 143 HIS A O 1
ATOM 919 N N . ASP A 1 112 ? 21.342 34.164 17.388 1.00 8.50 144 ASP A N 1
ATOM 920 C CA . ASP A 1 112 ? 20.911 34.900 18.561 1.00 7.82 144 ASP A CA 1
ATOM 921 C C . ASP A 1 112 ? 21.819 34.540 19.746 1.00 7.55 144 ASP A C 1
ATOM 922 O O . ASP A 1 112 ? 21.434 34.703 20.902 1.00 8.02 144 ASP A O 1
ATOM 927 N N . GLY A 1 113 ? 23.034 34.076 19.467 1.00 8.06 145 GLY A N 1
ATOM 928 C CA . GLY A 1 113 ? 23.935 33.783 20.559 1.00 7.91 145 GLY A CA 1
ATOM 929 C C . GLY A 1 113 ? 23.438 32.683 21.469 1.00 6.57 145 GLY A C 1
ATOM 930 O O . GLY A 1 113 ? 23.632 32.755 22.701 1.00 6.42 145 GLY A O 1
ATOM 931 N N . GLY A 1 114 ? 22.814 31.644 20.901 1.00 6.70 146 GLY A N 1
ATOM 932 C CA . GLY A 1 114 ? 22.227 30.578 21.660 1.00 5.94 146 GLY A CA 1
ATOM 933 C C . GLY A 1 114 ? 23.149 29.779 22.541 1.00 5.67 146 GLY A C 1
ATOM 934 O O . GLY A 1 114 ? 22.687 29.100 23.451 1.00 6.64 146 GLY A O 1
ATOM 935 N N . ASP A 1 115 ? 24.461 29.863 22.264 1.00 5.86 147 ASP A N 1
ATOM 936 C CA . ASP A 1 115 ? 25.458 29.176 23.056 1.00 6.52 147 ASP A CA 1
ATOM 937 C C . ASP A 1 115 ? 25.759 29.899 24.382 1.00 5.54 147 ASP A C 1
ATOM 938 O O . ASP A 1 115 ? 26.301 29.303 25.292 1.00 6.13 147 ASP A O 1
ATOM 947 N N . GLY A 1 116 ? 25.467 31.212 24.429 1.00 5.47 148 GLY A N 1
ATOM 948 C CA . GLY A 1 116 ? 25.638 31.946 25.651 1.00 5.19 148 GLY A CA 1
ATOM 949 C C . GLY A 1 116 ? 24.560 31.593 26.660 1.00 4.92 148 GLY A C 1
ATOM 950 O O . GLY A 1 116 ? 23.481 31.094 26.303 1.00 5.85 148 GLY A O 1
ATOM 951 N N . ALA A 1 117 ? 24.858 31.853 27.938 1.00 5.02 149 ALA A N 1
ATOM 952 C CA . ALA A 1 117 ? 23.943 31.513 29.021 1.00 4.83 149 ALA A CA 1
ATOM 953 C C . ALA A 1 117 ? 23.114 32.716 29.455 1.00 4.79 149 ALA A C 1
ATOM 954 O O . ALA A 1 117 ? 23.524 33.883 29.248 1.00 5.71 149 ALA A O 1
ATOM 956 N N . ALA A 1 118 ? 21.964 32.430 30.033 1.00 4.74 150 ALA A N 1
ATOM 957 C CA . ALA A 1 118 ? 21.064 33.417 30.636 1.00 5.01 150 ALA A CA 1
ATOM 958 C C . ALA A 1 118 ? 21.059 33.187 32.148 1.00 4.79 150 ALA A C 1
ATOM 959 O O . ALA A 1 118 ? 20.718 32.092 32.620 1.00 5.72 150 ALA A O 1
ATOM 961 N N . THR A 1 119 ? 21.404 34.204 32.909 1.00 4.61 151 THR A N 1
ATOM 962 C CA . THR A 1 119 ? 21.686 34.024 34.329 1.00 4.54 151 THR A CA 1
ATOM 963 C C . THR A 1 119 ? 20.477 33.519 35.109 1.00 4.24 151 THR A C 1
ATOM 964 O O . THR A 1 119 ? 20.641 32.743 36.046 1.00 4.96 151 THR A O 1
ATOM 968 N N . ASP A 1 120 ? 19.279 33.986 34.757 1.00 4.08 152 ASP A N 1
ATOM 969 C CA . ASP A 1 120 ? 18.098 33.543 35.505 1.00 4.36 152 ASP A CA 1
ATOM 970 C C . ASP A 1 120 ? 17.886 32.033 35.364 1.00 4.10 152 ASP A C 1
ATOM 971 O O . ASP A 1 120 ? 17.483 31.359 36.320 1.00 4.45 152 ASP A O 1
ATOM 976 N N . ALA A 1 121 ? 18.137 31.491 34.165 1.00 4.03 153 ALA A N 1
ATOM 977 C CA . ALA A 1 121 ? 17.974 30.057 33.957 1.00 4.09 153 ALA A CA 1
ATOM 978 C C . ALA A 1 121 ? 18.931 29.281 34.870 1.00 4.17 153 ALA A C 1
ATOM 979 O O . ALA A 1 121 ? 18.521 28.373 35.599 1.00 4.37 153 ALA A O 1
ATOM 981 N N . ASP A 1 122 ? 20.234 29.624 34.803 1.00 4.55 154 ASP A N 1
ATOM 982 C CA . ASP A 1 122 ? 21.192 28.843 35.590 1.00 4.63 154 ASP A CA 1
ATOM 983 C C . ASP A 1 122 ? 20.949 29.032 37.104 1.00 4.27 154 ASP A C 1
ATOM 984 O O . ASP A 1 122 ? 21.186 28.089 37.861 1.00 4.71 154 ASP A O 1
ATOM 989 N N . GLU A 1 123 ? 20.493 30.206 37.526 1.00 4.29 155 GLU A N 1
ATOM 990 C CA . GLU A 1 123 ? 20.212 30.361 38.964 1.00 4.49 155 GLU A CA 1
ATOM 991 C C . GLU A 1 123 ? 19.067 29.450 39.404 1.00 4.26 155 GLU A C 1
ATOM 992 O O . GLU A 1 123 ? 19.079 28.873 40.496 1.00 4.46 155 GLU A O 1
ATOM 998 N N . ASP A 1 124 ? 18.029 29.312 38.533 1.00 4.37 156 ASP A N 1
ATOM 999 C CA . ASP A 1 124 ? 16.939 28.421 38.851 1.00 4.37 156 ASP A CA 1
ATOM 1000 C C . ASP A 1 124 ? 17.362 26.942 38.828 1.00 4.35 156 ASP A C 1
ATOM 1001 O O . ASP A 1 124 ? 16.947 26.159 39.669 1.00 4.74 156 ASP A O 1
ATOM 1006 N N . ILE A 1 125 ? 18.203 26.568 37.851 1.00 4.46 157 ILE A N 1
ATOM 1007 C CA . ILE A 1 125 ? 18.743 25.208 37.798 1.00 4.39 157 ILE A CA 1
ATOM 1008 C C . ILE A 1 125 ? 19.541 24.908 39.078 1.00 4.51 157 ILE A C 1
ATOM 1009 O O . ILE A 1 125 ? 19.375 23.853 39.689 1.00 5.11 157 ILE A O 1
ATOM 1014 N N . ALA A 1 126 ? 20.381 25.863 39.498 1.00 4.66 158 ALA A N 1
ATOM 1015 C CA . ALA A 1 126 ? 21.178 25.647 40.692 1.00 5.01 158 ALA A CA 1
ATOM 1016 C C . ALA A 1 126 ? 20.315 25.488 41.923 1.00 4.74 158 ALA A C 1
ATOM 1017 O O . ALA A 1 126 ? 20.544 24.620 42.779 1.00 5.65 158 ALA A O 1
ATOM 1019 N N . LEU A 1 127 ? 19.279 26.344 42.075 1.00 4.93 159 LEU A N 1
ATOM 1020 C CA . LEU A 1 127 ? 18.386 26.196 43.205 1.00 4.75 159 LEU A CA 1
ATOM 1021 C C . LEU A 1 127 ? 17.700 24.833 43.194 1.00 4.70 159 LEU A C 1
ATOM 1022 O O . LEU A 1 127 ? 17.549 24.175 44.210 1.00 5.25 159 LEU A O 1
ATOM 1027 N N . ALA A 1 128 ? 17.263 24.412 42.001 1.00 4.90 160 ALA A N 1
ATOM 1028 C CA . ALA A 1 128 ? 16.576 23.118 41.882 1.00 4.99 160 ALA A CA 1
ATOM 1029 C C . ALA A 1 128 ? 17.497 21.972 42.312 1.00 4.95 160 ALA A C 1
ATOM 1030 O O . ALA A 1 128 ? 17.045 21.020 42.962 1.00 5.43 160 ALA A O 1
ATOM 1032 N N . LEU A 1 129 ? 18.780 22.045 41.961 1.00 4.99 161 LEU A N 1
ATOM 1033 C CA . LEU A 1 129 ? 19.744 21.031 42.400 1.00 5.45 161 LEU A CA 1
ATOM 1034 C C . LEU A 1 129 ? 19.906 20.999 43.935 1.00 5.17 161 LEU A C 1
ATOM 1035 O O . LEU A 1 129 ? 20.076 19.922 44.504 1.00 6.06 161 LEU A O 1
ATOM 1040 N N . ILE A 1 130 ? 19.828 22.148 44.579 1.00 5.56 162 ILE A N 1
ATOM 1041 C CA . ILE A 1 130 ? 19.865 22.185 46.045 1.00 5.69 162 ILE A CA 1
ATOM 1042 C C . ILE A 1 130 ? 18.630 21.507 46.609 1.00 5.64 162 ILE A C 1
ATOM 1043 O O . ILE A 1 130 ? 18.726 20.664 47.521 1.00 6.55 162 ILE A O 1
ATOM 1048 N N . PHE A 1 131 ? 17.430 21.828 46.080 1.00 5.86 163 PHE A N 1
ATOM 1049 C CA . PHE A 1 131 ? 16.256 21.107 46.508 1.00 5.85 163 PHE A CA 1
ATOM 1050 C C . PHE A 1 131 ? 16.427 19.580 46.333 1.00 6.04 163 PHE A C 1
ATOM 1051 O O . PHE A 1 131 ? 16.071 18.820 47.223 1.00 6.58 163 PHE A O 1
ATOM 1059 N N . ALA A 1 132 ? 16.967 19.156 45.193 1.00 5.61 164 ALA A N 1
ATOM 1060 C CA . ALA A 1 132 ? 17.119 17.699 44.933 1.00 5.99 164 ALA A CA 1
ATOM 1061 C C . ALA A 1 132 ? 18.068 17.069 45.951 1.00 5.99 164 ALA A C 1
ATOM 1062 O O . ALA A 1 132 ? 17.791 15.999 46.499 1.00 6.72 164 ALA A O 1
ATOM 1064 N N . ASP A 1 133 ? 19.205 17.729 46.227 1.00 6.13 165 ASP A N 1
ATOM 1065 C CA . ASP A 1 133 ? 20.116 17.269 47.243 1.00 6.39 165 ASP A CA 1
ATOM 1066 C C . ASP A 1 133 ? 19.405 17.065 48.580 1.00 7.24 165 ASP A C 1
ATOM 1067 O O . ASP A 1 133 ? 19.550 16.052 49.263 1.00 8.51 165 ASP A O 1
ATOM 1072 N N . LYS A 1 134 ? 18.640 18.091 48.988 1.00 7.35 166 LYS A N 1
ATOM 1073 C CA . LYS A 1 134 ? 18.004 18.077 50.290 1.00 8.34 166 LYS A CA 1
ATOM 1074 C C . LYS A 1 134 ? 16.829 17.115 50.366 1.00 8.62 166 LYS A C 1
ATOM 1075 O O . LYS A 1 134 ? 16.582 16.578 51.449 1.00 11.92 166 LYS A O 1
ATOM 1081 N N . LEU A 1 135 ? 16.061 16.934 49.295 1.00 8.40 167 LEU A N 1
ATOM 1082 C CA A LEU A 1 135 ? 14.903 16.101 49.295 0.68 9.32 167 LEU A CA 1
ATOM 1083 C CA B LEU A 1 135 ? 14.890 16.088 49.324 0.32 9.32 167 LEU A CA 1
ATOM 1084 C C . LEU A 1 135 ? 15.213 14.611 49.081 1.00 9.20 167 LEU A C 1
ATOM 1085 O O . LEU A 1 135 ? 14.630 13.760 49.726 1.00 11.77 167 LEU A O 1
ATOM 1094 N N . TRP A 1 136 ? 16.131 14.325 48.143 1.00 7.83 168 TRP A N 1
ATOM 1095 C CA . TRP A 1 136 ? 16.421 12.973 47.734 1.00 8.30 168 TRP A CA 1
ATOM 1096 C C . TRP A 1 136 ? 17.752 12.444 48.184 1.00 8.62 168 TRP A C 1
ATOM 1097 O O . TRP A 1 136 ? 17.967 11.235 48.245 1.00 13.41 168 TRP A O 1
ATOM 1108 N N . GLY A 1 137 ? 18.723 13.309 48.356 1.00 7.70 169 GLY A N 1
ATOM 1109 C CA . GLY A 1 137 ? 20.104 12.922 48.604 1.00 7.99 169 GLY A CA 1
ATOM 1110 C C . GLY A 1 137 ? 20.878 12.793 47.293 1.00 6.93 169 GLY A C 1
ATOM 1111 O O . GLY A 1 137 ? 20.297 12.583 46.243 1.00 8.17 169 GLY A O 1
ATOM 1112 N N . SER A 1 138 ? 22.203 12.871 47.447 1.00 7.26 170 SER A N 1
ATOM 1113 C CA . SER A 1 138 ? 23.120 12.938 46.300 1.00 7.16 170 SER A CA 1
ATOM 1114 C C . SER A 1 138 ? 23.949 11.671 46.054 1.00 7.32 170 SER A C 1
ATOM 1115 O O . SER A 1 138 ? 24.882 11.745 45.269 1.00 8.50 170 SER A O 1
ATOM 1118 N N . SER A 1 139 ? 23.600 10.525 46.638 1.00 7.91 171 SER A N 1
ATOM 1119 C CA A SER A 1 139 ? 24.361 9.297 46.454 0.88 9.38 171 SER A CA 1
ATOM 1120 C CA B SER A 1 139 ? 24.335 9.285 46.463 0.12 9.64 171 SER A CA 1
ATOM 1121 C C . SER A 1 139 ? 23.901 8.436 45.268 1.00 10.22 171 SER A C 1
ATOM 1122 O O . SER A 1 139 ? 24.508 7.385 45.047 1.00 12.86 171 SER A O 1
ATOM 1127 N N . GLY A 1 140 ? 22.902 8.865 44.524 1.00 9.52 172 GLY A N 1
ATOM 1128 C CA . GLY A 1 140 ? 22.375 8.091 43.421 1.00 10.72 172 GLY A CA 1
ATOM 1129 C C . GLY A 1 140 ? 23.049 8.395 42.100 1.00 10.33 172 GLY A C 1
ATOM 1130 O O . GLY A 1 140 ? 24.228 8.695 42.029 1.00 11.71 172 GLY A O 1
ATOM 1131 N N . ALA A 1 141 ? 22.293 8.304 41.010 1.00 11.23 173 ALA A N 1
ATOM 1132 C CA . ALA A 1 141 ? 22.819 8.474 39.684 1.00 12.92 173 ALA A CA 1
ATOM 1133 C C . ALA A 1 141 ? 23.466 9.857 39.518 1.00 11.00 173 ALA A C 1
ATOM 1134 O O . ALA A 1 141 ? 24.477 9.988 38.816 1.00 14.53 173 ALA A O 1
ATOM 1136 N N . ILE A 1 142 ? 22.803 10.875 40.065 1.00 9.35 174 ILE A N 1
ATOM 1137 C CA . ILE A 1 142 ? 23.266 12.254 39.951 1.00 8.51 174 ILE A CA 1
ATOM 1138 C C . ILE A 1 142 ? 23.651 12.779 41.323 1.00 7.58 174 ILE A C 1
ATOM 1139 O O . ILE A 1 142 ? 22.839 12.723 42.255 1.00 7.77 174 ILE A O 1
ATOM 1148 N N . ASN A 1 143 ? 24.872 13.293 41.451 1.00 7.63 175 ASN A N 1
ATOM 1149 C CA . ASN A 1 143 ? 25.327 13.908 42.706 1.00 7.11 175 ASN A CA 1
ATOM 1150 C C . ASN A 1 143 ? 24.886 15.381 42.704 1.00 6.96 175 ASN A C 1
ATOM 1151 O O . ASN A 1 143 ? 25.610 16.280 42.275 1.00 7.15 175 ASN A O 1
ATOM 1156 N N . TYR A 1 144 ? 23.619 15.580 43.131 1.00 6.46 176 TYR A N 1
ATOM 1157 C CA . TYR A 1 144 ? 23.023 16.908 43.021 1.00 6.37 176 TYR A CA 1
ATOM 1158 C C . TYR A 1 144 ? 23.865 17.978 43.688 1.00 6.32 176 TYR A C 1
ATOM 1159 O O . TYR A 1 144 ? 24.007 19.078 43.162 1.00 6.89 176 TYR A O 1
ATOM 1168 N N . GLY A 1 145 ? 24.412 17.663 44.877 1.00 7.02 177 GLY A N 1
ATOM 1169 C CA . GLY A 1 145 ? 25.127 18.688 45.592 1.00 7.94 177 GLY A CA 1
ATOM 1170 C C . GLY A 1 145 ? 26.414 19.087 44.913 1.00 7.84 177 GLY A C 1
ATOM 1171 O O . GLY A 1 145 ? 26.790 20.261 44.905 1.00 8.35 177 GLY A O 1
ATOM 1172 N N . GLN A 1 146 ? 27.134 18.112 44.342 1.00 7.91 178 GLN A N 1
ATOM 1173 C CA . GLN A 1 146 ? 28.344 18.433 43.589 1.00 8.28 178 GLN A CA 1
ATOM 1174 C C . GLN A 1 146 ? 27.999 19.256 42.361 1.00 7.28 178 GLN A C 1
ATOM 1175 O O . GLN A 1 146 ? 28.663 20.246 42.034 1.00 7.80 178 GLN A O 1
ATOM 1181 N N . GLU A 1 147 ? 26.941 18.844 41.642 1.00 6.79 179 GLU A N 1
ATOM 1182 C CA A GLU A 1 147 ? 26.481 19.583 40.464 0.47 6.68 179 GLU A CA 1
ATOM 1183 C CA B GLU A 1 147 ? 26.516 19.596 40.456 0.53 6.74 179 GLU A CA 1
ATOM 1184 C C . GLU A 1 147 ? 26.121 21.034 40.840 1.00 6.15 179 GLU A C 1
ATOM 1185 O O . GLU A 1 147 ? 26.435 21.977 40.116 1.00 6.77 179 GLU A O 1
ATOM 1196 N N . ALA A 1 148 ? 25.430 21.190 41.970 1.00 6.38 180 ALA A N 1
ATOM 1197 C CA . ALA A 1 148 ? 25.015 22.508 42.435 1.00 6.49 180 ALA A CA 1
ATOM 1198 C C . ALA A 1 148 ? 26.233 23.350 42.741 1.00 6.67 180 ALA A C 1
ATOM 1199 O O . ALA A 1 148 ? 26.316 24.539 42.375 1.00 7.24 180 ALA A O 1
ATOM 1201 N N A ARG A 1 149 ? 27.212 22.806 43.473 0.57 6.91 181 ARG A N 1
ATOM 1202 N N B ARG A 1 149 ? 27.187 22.820 43.515 0.43 7.42 181 ARG A N 1
ATOM 1203 C CA A ARG A 1 149 ? 28.400 23.522 43.876 0.57 7.85 181 ARG A CA 1
ATOM 1204 C CA B ARG A 1 149 ? 28.330 23.654 43.839 0.43 6.93 181 ARG A CA 1
ATOM 1205 C C A ARG A 1 149 ? 29.190 23.998 42.659 0.57 7.20 181 ARG A C 1
ATOM 1206 C C B ARG A 1 149 ? 29.069 24.077 42.572 0.43 7.12 181 ARG A C 1
ATOM 1207 O O A ARG A 1 149 ? 29.712 25.134 42.602 0.57 6.59 181 ARG A O 1
ATOM 1208 O O B ARG A 1 149 ? 29.455 25.252 42.423 0.43 7.48 181 ARG A O 1
ATOM 1223 N N . THR A 1 150 ? 29.280 23.154 41.626 1.00 7.20 182 THR A N 1
ATOM 1224 C CA . THR A 1 150 ? 29.967 23.512 40.400 1.00 7.33 182 THR A CA 1
ATOM 1225 C C . THR A 1 150 ? 29.231 24.644 39.706 1.00 6.73 182 THR A C 1
ATOM 1226 O O . THR A 1 150 ? 29.813 25.624 39.263 1.00 7.06 182 THR A O 1
ATOM 1230 N N . LEU A 1 151 ? 27.898 24.491 39.578 1.00 6.51 183 LEU A N 1
ATOM 1231 C CA . LEU A 1 151 ? 27.111 25.484 38.834 1.00 6.21 183 LEU A CA 1
ATOM 1232 C C . LEU A 1 151 ? 27.128 26.845 39.537 1.00 6.02 183 LEU A C 1
ATOM 1233 O O . LEU A 1 151 ? 27.238 27.880 38.884 1.00 6.41 183 LEU A O 1
ATOM 1238 N N . ILE A 1 152 ? 27.005 26.837 40.866 1.00 6.25 184 ILE A N 1
ATOM 1239 C CA . ILE A 1 152 ? 27.052 28.080 41.629 1.00 6.63 184 ILE A CA 1
ATOM 1240 C C . ILE A 1 152 ? 28.374 28.791 41.446 1.00 6.46 184 ILE A C 1
ATOM 1241 O O . ILE A 1 152 ? 28.436 30.004 41.316 1.00 7.01 184 ILE A O 1
ATOM 1246 N N . ASN A 1 153 ? 29.494 28.035 41.449 1.00 7.04 185 ASN A N 1
ATOM 1247 C CA A ASN A 1 153 ? 30.800 28.631 41.208 0.49 7.25 185 ASN A CA 1
ATOM 1248 C CA B ASN A 1 153 ? 30.774 28.703 41.237 0.51 7.51 185 ASN A CA 1
ATOM 1249 C C . ASN A 1 153 ? 30.874 29.281 39.855 1.00 6.57 185 ASN A C 1
ATOM 1250 O O . ASN A 1 153 ? 31.391 30.381 39.690 1.00 7.51 185 ASN A O 1
ATOM 1259 N N . ASN A 1 154 ? 30.349 28.582 38.810 1.00 6.64 186 ASN A N 1
ATOM 1260 C CA . ASN A 1 154 ? 30.355 29.145 37.470 1.00 6.38 186 ASN A CA 1
ATOM 1261 C C . ASN A 1 154 ? 29.478 30.378 37.392 1.00 6.13 186 ASN A C 1
ATOM 1262 O O . ASN A 1 154 ? 29.849 31.361 36.717 1.00 6.52 186 ASN A O 1
ATOM 1267 N N . LEU A 1 155 ? 28.308 30.327 38.046 1.00 6.13 187 LEU A N 1
ATOM 1268 C CA A LEU A 1 155 ? 27.420 31.495 38.102 0.62 6.47 187 LEU A CA 1
ATOM 1269 C CA B LEU A 1 155 ? 27.430 31.484 38.122 0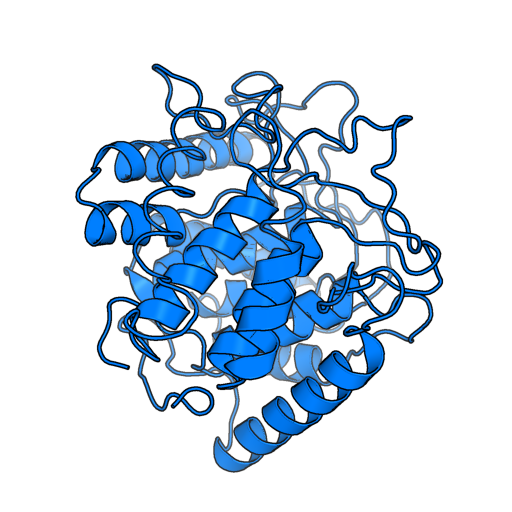.38 6.09 187 LEU A CA 1
ATOM 1270 C C . LEU A 1 155 ? 28.133 32.689 38.708 1.00 6.12 187 LEU A C 1
ATOM 1271 O O . LEU A 1 155 ? 28.065 33.822 38.200 1.00 6.93 187 LEU A O 1
ATOM 1280 N N . TYR A 1 156 ? 28.843 32.484 39.823 1.00 6.43 188 TYR A N 1
ATOM 1281 C CA . TYR A 1 156 ? 29.499 33.606 40.473 1.00 6.95 188 TYR A CA 1
ATOM 1282 C C . TYR A 1 156 ? 30.578 34.163 39.549 1.00 6.93 188 TYR A C 1
ATOM 1283 O O . TYR A 1 156 ? 30.755 35.375 39.378 1.00 7.89 188 TYR A O 1
ATOM 1292 N N . ASN A 1 157 ? 31.414 33.236 39.010 1.00 7.05 189 ASN A N 1
ATOM 1293 C CA . ASN A 1 157 ? 32.576 33.672 38.235 1.00 7.36 189 ASN A CA 1
ATOM 1294 C C . ASN A 1 157 ? 32.212 34.437 37.000 1.00 6.64 189 ASN A C 1
ATOM 1295 O O . ASN A 1 157 ? 32.917 35.368 36.615 1.00 8.22 189 ASN A O 1
ATOM 1300 N N . HIS A 1 158 ? 31.138 34.004 36.314 1.00 5.96 190 HIS A N 1
ATOM 1301 C CA . HIS A 1 158 ? 30.820 34.526 35.012 1.00 5.67 190 HIS A CA 1
ATOM 1302 C C . HIS A 1 158 ? 29.606 35.460 34.977 1.00 5.43 190 HIS A C 1
ATOM 1303 O O . HIS A 1 158 ? 29.469 36.236 34.050 1.00 6.80 190 HIS A O 1
ATOM 1310 N N . CYS A 1 159 ? 28.712 35.354 35.963 1.00 5.34 191 CYS A N 1
ATOM 1311 C CA . CYS A 1 159 ? 27.444 36.075 35.914 1.00 5.10 191 CYS A CA 1
ATOM 1312 C C . CYS A 1 159 ? 27.310 37.125 37.020 1.00 5.23 191 CYS A C 1
ATOM 1313 O O . CYS A 1 159 ? 26.239 37.731 37.151 1.00 5.74 191 CYS A O 1
ATOM 1316 N N . VAL A 1 160 ? 28.407 37.385 37.758 1.00 5.58 192 VAL A N 1
ATOM 1317 C CA . VAL A 1 160 ? 28.460 38.479 38.740 1.00 5.60 192 VAL A CA 1
ATOM 1318 C C . VAL A 1 160 ? 29.595 39.401 38.304 1.00 5.44 192 VAL A C 1
ATOM 1319 O O . VAL A 1 160 ? 30.724 38.948 38.069 1.00 6.63 192 VAL A O 1
ATOM 1323 N N . GLU A 1 161 ? 29.324 40.698 38.201 1.00 5.15 193 GLU A N 1
ATOM 1324 C CA . GLU A 1 161 ? 30.353 41.663 37.859 1.00 5.15 193 GLU A CA 1
ATOM 1325 C C . GLU A 1 161 ? 31.268 41.842 39.062 1.00 5.72 193 GLU A C 1
ATOM 1326 O O . GLU A 1 161 ? 30.844 42.179 40.150 1.00 6.48 193 GLU A O 1
ATOM 1332 N N . HIS A 1 162 ? 32.562 41.610 38.826 1.00 7.10 194 HIS A N 1
ATOM 1333 C CA . HIS A 1 162 ? 33.548 41.745 39.881 1.00 8.61 194 HIS A CA 1
ATOM 1334 C C . HIS A 1 162 ? 33.573 43.145 40.422 1.00 7.94 194 HIS A C 1
ATOM 1335 O O . HIS A 1 162 ? 33.446 44.102 39.671 1.00 10.04 194 HIS A O 1
ATOM 1342 N N . GLY A 1 163 ? 33.780 43.306 41.691 1.00 9.02 195 GLY A N 1
ATOM 1343 C CA . GLY A 1 163 ? 33.963 44.594 42.322 1.00 8.87 195 GLY A CA 1
ATOM 1344 C C . GLY A 1 163 ? 32.650 45.217 42.796 1.00 7.55 195 GLY A C 1
ATOM 1345 O O . GLY A 1 163 ? 32.517 45.548 43.955 1.00 10.35 195 GLY A O 1
ATOM 1346 N N . SER A 1 164 ? 31.696 45.319 41.871 1.00 6.74 196 SER A N 1
ATOM 1347 C CA . SER A 1 164 ? 30.425 45.911 42.140 1.00 6.02 196 SER A CA 1
ATOM 1348 C C . SER A 1 164 ? 29.382 44.920 42.647 1.00 5.35 196 SER A C 1
ATOM 1349 O O . SER A 1 164 ? 28.377 45.340 43.236 1.00 5.64 196 SER A O 1
ATOM 1352 N N . TYR A 1 165 ? 29.538 43.631 42.310 1.00 5.48 197 TYR A N 1
ATOM 1353 C CA . TYR A 1 165 ? 28.587 42.585 42.619 1.00 5.52 197 TYR A CA 1
ATOM 1354 C C . TYR A 1 165 ? 27.285 42.729 41.818 1.00 5.05 197 TYR A C 1
ATOM 1355 O O . TYR A 1 165 ? 26.278 42.105 42.177 1.00 6.00 197 TYR A O 1
ATOM 1364 N N . VAL A 1 166 ? 27.292 43.497 40.742 1.00 4.87 198 VAL A N 1
ATOM 1365 C CA . VAL A 1 166 ? 26.104 43.647 39.892 1.00 4.72 198 VAL A CA 1
ATOM 1366 C C . VAL A 1 166 ? 25.870 42.315 39.148 1.00 4.40 198 VAL A C 1
ATOM 1367 O O . VAL A 1 166 ? 26.742 41.791 38.485 1.00 5.27 198 VAL A O 1
ATOM 1371 N N . LEU A 1 167 ? 24.644 41.823 39.230 1.00 4.76 199 LEU A N 1
ATOM 1372 C CA . LEU A 1 167 ? 24.262 40.623 38.495 1.00 4.62 199 LEU A CA 1
ATOM 1373 C C . LEU A 1 167 ? 24.289 40.923 37.006 1.00 4.33 199 LEU A C 1
ATOM 1374 O O . LEU A 1 167 ? 23.712 41.913 36.537 1.00 5.70 199 LEU A O 1
ATOM 1379 N N . LYS A 1 168 ? 24.961 40.069 36.248 1.00 4.32 200 LYS A N 1
ATOM 1380 C CA . LYS A 1 168 ? 24.978 40.191 34.791 1.00 4.42 200 LYS A CA 1
ATOM 1381 C C . LYS A 1 168 ? 23.828 39.361 34.229 1.00 4.16 200 LYS A C 1
ATOM 1382 O O . LYS A 1 168 ? 23.436 38.338 34.819 1.00 4.96 200 LYS A O 1
ATOM 1388 N N . PRO A 1 169 ? 23.309 39.739 33.058 1.00 4.07 201 PRO A N 1
ATOM 1389 C CA . PRO A 1 169 ? 22.214 38.975 32.436 1.00 4.37 201 PRO A CA 1
ATOM 1390 C C . PRO A 1 169 ? 22.675 37.732 31.704 1.00 4.13 201 PRO A C 1
ATOM 1391 O O . PRO A 1 169 ? 21.843 36.886 31.351 1.00 4.73 201 PRO A O 1
ATOM 1395 N N . GLY A 1 170 ? 23.963 37.602 31.459 1.00 5.09 202 GLY A N 1
ATOM 1396 C CA . GLY A 1 170 ? 24.519 36.407 30.872 1.00 5.65 202 GLY A CA 1
ATOM 1397 C C . GLY A 1 170 ? 25.928 36.229 31.320 1.00 5.15 202 GLY A C 1
ATOM 1398 O O . GLY A 1 170 ? 26.512 37.075 31.995 1.00 6.14 202 GLY A O 1
ATOM 1399 N N . ASP A 1 171 ? 26.534 35.109 30.896 1.00 4.93 203 ASP A N 1
ATOM 1400 C CA . ASP A 1 171 ? 27.903 34.821 31.202 1.00 5.64 203 ASP A CA 1
ATOM 1401 C C . ASP A 1 171 ? 28.887 35.683 30.451 1.00 6.46 203 ASP A C 1
ATOM 1402 O O . ASP A 1 171 ? 30.039 35.756 30.865 1.00 11.34 203 ASP A O 1
ATOM 1407 N N . ARG A 1 172 ? 28.476 36.289 29.378 1.00 6.22 204 ARG A N 1
ATOM 1408 C CA A ARG A 1 172 ? 29.429 36.989 28.519 0.61 7.81 204 ARG A CA 1
ATOM 1409 C CA B ARG A 1 172 ? 29.376 36.947 28.449 0.39 6.64 204 ARG A CA 1
ATOM 1410 C C . ARG A 1 172 ? 28.936 38.357 28.092 1.00 6.69 204 ARG A C 1
ATOM 1411 O O . ARG A 1 172 ? 29.504 38.961 27.158 1.00 8.54 204 ARG A O 1
ATOM 1426 N N . TRP A 1 173 ? 27.984 38.947 28.780 1.00 5.91 205 TRP A N 1
ATOM 1427 C CA . TRP A 1 173 ? 27.570 40.320 28.457 1.00 5.49 205 TRP A CA 1
ATOM 1428 C C . TRP A 1 173 ? 26.874 40.943 29.641 1.00 4.79 205 TRP A C 1
ATOM 1429 O O . TRP A 1 173 ? 26.350 40.282 30.552 1.00 5.37 205 TRP A O 1
ATOM 1440 N N . GLY A 1 174 ? 26.804 42.278 29.552 1.00 4.95 206 GLY A N 1
ATOM 1441 C CA . GLY A 1 174 ? 26.058 43.076 30.508 1.00 4.82 206 GLY A CA 1
ATOM 1442 C C . GLY A 1 174 ? 26.721 43.181 31.860 1.00 4.70 206 GLY A C 1
ATOM 1443 O O . GLY A 1 174 ? 27.911 42.867 32.033 1.00 5.35 206 GLY A O 1
ATOM 1444 N N . GLY A 1 175 ? 25.937 43.657 32.819 1.00 4.74 207 GLY A N 1
ATOM 1445 C CA . GLY A 1 175 ? 26.444 44.112 34.106 1.00 5.23 207 GLY A CA 1
ATOM 1446 C C . GLY A 1 175 ? 25.952 45.543 34.354 1.00 5.10 207 GLY A C 1
ATOM 1447 O O . GLY A 1 175 ? 24.781 45.828 34.146 1.00 5.29 207 GLY A O 1
ATOM 1448 N N . SER A 1 176 ? 26.849 46.437 34.769 1.00 5.18 208 SER A N 1
ATOM 1449 C CA . SER A 1 176 ? 26.416 47.783 35.120 1.00 5.28 208 SER A CA 1
ATOM 1450 C C . SER A 1 176 ? 25.696 48.534 34.040 1.00 5.02 208 SER A C 1
ATOM 1451 O O . SER A 1 176 ? 24.888 49.410 34.336 1.00 5.73 208 SER A O 1
ATOM 1454 N N . SER A 1 177 ? 26.018 48.269 32.761 1.00 5.18 209 SER A N 1
ATOM 1455 C CA . SER A 1 177 ? 25.363 49.011 31.671 1.00 5.48 209 SER A CA 1
ATOM 1456 C C . SER A 1 177 ? 24.046 48.370 31.224 1.00 5.14 209 SER A C 1
ATOM 1457 O O . SER A 1 177 ? 23.274 49.008 30.501 1.00 6.05 209 SER A O 1
ATOM 1460 N N . VAL A 1 178 ? 23.765 47.125 31.645 1.00 4.69 210 VAL A N 1
ATOM 1461 C CA . VAL A 1 178 ? 22.519 46.462 31.294 1.00 4.68 210 VAL A CA 1
ATOM 1462 C C . VAL A 1 178 ? 22.389 45.188 32.144 1.00 4.30 210 VAL A C 1
ATOM 1463 O O . VAL A 1 178 ? 23.185 44.250 32.028 1.00 4.71 210 VAL A O 1
ATOM 1467 N N . THR A 1 179 ? 21.326 45.170 32.942 1.00 4.63 211 THR A N 1
ATOM 1468 C CA . THR A 1 179 ? 20.924 43.998 33.688 1.00 4.99 211 THR A CA 1
ATOM 1469 C C . THR A 1 179 ? 19.392 43.957 33.714 1.00 4.21 211 THR A C 1
ATOM 1470 O O . THR A 1 179 ? 18.729 44.761 33.080 1.00 4.55 211 THR A O 1
ATOM 1474 N N . ASN A 1 180 ? 18.854 42.957 34.402 1.00 4.62 212 ASN A N 1
ATOM 1475 C CA . ASN A 1 180 ? 17.459 42.575 34.296 1.00 4.38 212 ASN A CA 1
ATOM 1476 C C . ASN A 1 180 ? 16.904 42.350 35.696 1.00 4.06 212 ASN A C 1
ATOM 1477 O O . ASN A 1 180 ? 17.196 41.306 36.307 1.00 4.03 212 ASN A O 1
ATOM 1482 N N . PRO A 1 181 ? 16.178 43.317 36.251 1.00 4.02 213 PRO A N 1
ATOM 1483 C CA . PRO A 1 181 ? 15.671 43.175 37.643 1.00 4.14 213 PRO A CA 1
ATOM 1484 C C . PRO A 1 181 ? 14.938 41.890 37.898 1.00 3.76 213 PRO A C 1
ATOM 1485 O O . PRO A 1 181 ? 15.019 41.330 39.008 1.00 4.27 213 PRO A O 1
ATOM 1489 N N . SER A 1 182 ? 14.190 41.376 36.914 1.00 3.88 214 SER A N 1
ATOM 1490 C CA . SER A 1 182 ? 13.449 40.144 37.112 1.00 3.94 214 SER A CA 1
ATOM 1491 C C . SER A 1 182 ? 14.340 38.918 37.305 1.00 3.87 214 SER A C 1
ATOM 1492 O O . SER A 1 182 ? 13.813 37.866 37.690 1.00 5.09 214 SER A O 1
ATOM 1495 N N . TYR A 1 183 ? 15.625 39.039 37.061 1.00 3.60 215 TYR A N 1
ATOM 1496 C CA . TYR A 1 183 ? 16.589 37.992 37.344 1.00 3.95 215 TYR A CA 1
ATOM 1497 C C . TYR A 1 183 ? 17.028 38.033 38.814 1.00 3.87 215 TYR A C 1
ATOM 1498 O O . TYR A 1 183 ? 17.690 37.103 39.295 1.00 4.67 215 TYR A O 1
ATOM 1507 N N . PHE A 1 184 ? 16.782 39.159 39.492 1.00 4.07 216 PHE A N 1
ATOM 1508 C CA . PHE A 1 184 ? 17.345 39.369 40.821 1.00 4.02 216 PHE A CA 1
ATOM 1509 C C . PHE A 1 184 ? 16.687 38.424 41.803 1.00 4.07 216 PHE A C 1
ATOM 1510 O O . PHE A 1 184 ? 15.483 38.517 42.074 1.00 4.69 216 PHE A O 1
ATOM 1518 N N . ALA A 1 185 ? 17.492 37.512 42.355 1.00 4.27 217 ALA A N 1
ATOM 1519 C CA . ALA A 1 185 ? 17.011 36.423 43.187 1.00 4.74 217 ALA A CA 1
ATOM 1520 C C . ALA A 1 185 ? 17.712 36.412 44.551 1.00 4.58 217 ALA A C 1
ATOM 1521 O O . ALA A 1 185 ? 18.397 35.440 44.897 1.00 4.43 217 ALA A O 1
ATOM 1523 N N A PRO A 1 186 ? 17.475 37.432 45.353 0.71 5.15 218 PRO A N 1
ATOM 1524 N N B PRO A 1 186 ? 17.703 37.536 45.319 0.29 5.52 218 PRO A N 1
ATOM 1525 C CA A PRO A 1 186 ? 18.181 37.532 46.653 0.71 5.19 218 PRO A CA 1
ATOM 1526 C CA B PRO A 1 186 ? 18.328 37.504 46.653 0.29 4.59 218 PRO A CA 1
ATOM 1527 C C . PRO A 1 186 ? 18.029 36.309 47.527 1.00 4.79 218 PRO A C 1
ATOM 1528 O O . PRO A 1 186 ? 18.972 35.921 48.221 1.00 5.55 218 PRO A O 1
ATOM 1535 N N . ALA A 1 187 ? 16.842 35.725 47.542 1.00 4.84 219 ALA A N 1
ATOM 1536 C CA . ALA A 1 187 ? 16.645 34.530 48.364 1.00 4.77 219 ALA A CA 1
ATOM 1537 C C . ALA A 1 187 ? 17.474 33.365 47.891 1.00 4.70 219 ALA A C 1
ATOM 1538 O O . ALA A 1 187 ? 17.977 32.542 48.657 1.00 5.30 219 ALA A O 1
ATOM 1540 N N . TRP A 1 188 ? 17.592 33.223 46.530 1.00 4.37 220 TRP A N 1
ATOM 1541 C CA . TRP A 1 188 ? 18.447 32.188 45.973 1.00 4.54 220 TRP A CA 1
ATOM 1542 C C . TRP A 1 188 ? 19.901 32.429 46.405 1.00 4.61 220 TRP A C 1
ATOM 1543 O O . TRP A 1 188 ? 20.609 31.490 46.788 1.00 5.04 220 TRP A O 1
ATOM 1554 N N . TYR A 1 189 ? 20.336 33.684 46.350 1.00 4.75 221 TYR A N 1
ATOM 1555 C CA . TYR A 1 189 ? 21.731 33.994 46.666 1.00 4.61 221 TYR A CA 1
ATOM 1556 C C . TYR A 1 189 ? 22.043 33.734 48.132 1.00 4.87 221 TYR A C 1
ATOM 1557 O O . TYR A 1 189 ? 23.139 33.247 48.459 1.00 5.55 221 TYR A O 1
ATOM 1566 N N . LYS A 1 190 ? 21.116 34.058 49.019 1.00 5.09 222 LYS A N 1
ATOM 1567 C CA . LYS A 1 190 ? 21.317 33.765 50.458 1.00 5.32 222 LYS A CA 1
ATOM 1568 C C . LYS A 1 190 ? 21.391 32.251 50.649 1.00 5.46 222 LYS A C 1
ATOM 1569 O O . LYS A 1 190 ? 22.219 31.773 51.443 1.00 6.80 222 LYS A O 1
ATOM 1575 N N . VAL A 1 191 ? 20.548 31.487 49.945 1.00 5.67 223 VAL A N 1
ATOM 1576 C CA . VAL A 1 191 ? 20.666 30.011 49.985 1.00 5.73 223 VAL A CA 1
ATOM 1577 C C . VAL A 1 191 ? 22.044 29.589 49.479 1.00 5.56 223 VAL A C 1
ATOM 1578 O O . VAL A 1 191 ? 22.682 28.736 50.089 1.00 6.22 223 VAL A O 1
ATOM 1582 N N . TYR A 1 192 ? 22.505 30.145 48.348 1.00 5.46 224 TYR A N 1
ATOM 1583 C CA . TYR A 1 192 ? 23.821 29.757 47.849 1.00 5.83 224 TYR A CA 1
ATOM 1584 C C . TYR A 1 192 ? 24.894 30.026 48.925 1.00 6.11 224 TYR A C 1
ATOM 1585 O O . TYR A 1 192 ? 25.799 29.216 49.108 1.00 7.01 224 TYR A O 1
ATOM 1594 N N . ALA A 1 193 ? 24.838 31.201 49.529 1.00 6.31 225 ALA A N 1
ATOM 1595 C CA . ALA A 1 193 ? 25.839 31.573 50.524 1.00 6.90 225 ALA A CA 1
ATOM 1596 C C . ALA A 1 193 ? 25.858 30.574 51.674 1.00 7.05 225 ALA A C 1
ATOM 1597 O O . ALA A 1 193 ? 26.917 30.150 52.155 1.00 8.40 225 ALA A O 1
ATOM 1599 N N . GLN A 1 194 ? 24.673 30.212 52.162 1.00 7.10 226 GLN A N 1
ATOM 1600 C CA . GLN A 1 194 ? 24.586 29.272 53.294 1.00 7.47 226 GLN A CA 1
ATOM 1601 C C . GLN A 1 194 ? 24.979 27.872 52.904 1.00 7.38 226 GLN A C 1
ATOM 1602 O O . GLN A 1 194 ? 25.657 27.148 53.650 1.00 10.00 226 GLN A O 1
ATOM 1613 N N . TYR A 1 195 ? 24.586 27.463 51.696 1.00 7.80 227 TYR A N 1
ATOM 1614 C CA . TYR A 1 195 ? 24.828 26.097 51.220 1.00 7.89 227 TYR A CA 1
ATOM 1615 C C . TYR A 1 195 ? 26.288 25.847 50.946 1.00 8.25 227 TYR A C 1
ATOM 1616 O O . TYR A 1 195 ? 26.823 24.794 51.213 1.00 9.88 227 TYR A O 1
ATOM 1625 N N . THR A 1 196 ? 26.936 26.815 50.314 1.00 8.92 228 THR A N 1
ATOM 1626 C CA . THR A 1 196 ? 28.303 26.664 49.843 1.00 9.57 228 THR A CA 1
ATOM 1627 C C . THR A 1 196 ? 29.330 27.293 50.798 1.00 10.35 228 THR A C 1
ATOM 1628 O O . THR A 1 196 ? 30.529 26.964 50.681 1.00 14.04 228 THR A O 1
ATOM 1632 N N . GLY A 1 197 ? 28.925 28.189 51.665 1.00 9.89 229 GLY A N 1
ATOM 1633 C CA . GLY A 1 197 ? 29.828 28.932 52.512 1.00 11.36 229 GLY A CA 1
ATOM 1634 C C . GLY A 1 197 ? 30.408 30.162 51.812 1.00 11.76 229 GLY A C 1
ATOM 1635 O O . GLY A 1 197 ? 31.111 30.968 52.423 1.00 15.67 229 GLY A O 1
ATOM 1636 N N . ASP A 1 198 ? 30.040 30.440 50.542 1.00 11.32 230 ASP A N 1
ATOM 1637 C CA . ASP A 1 198 ? 30.557 31.597 49.817 1.00 11.41 230 ASP A CA 1
ATOM 1638 C C . ASP A 1 198 ? 29.729 32.849 50.097 1.00 10.23 230 ASP A C 1
ATOM 1639 O O . ASP A 1 198 ? 28.679 33.060 49.479 1.00 9.92 230 ASP A O 1
ATOM 1644 N N . THR A 1 199 ? 30.129 33.643 51.085 1.00 10.32 231 THR A N 1
ATOM 1645 C CA . THR A 1 199 ? 29.394 34.772 51.551 1.00 9.97 231 THR A CA 1
ATOM 1646 C C . THR A 1 199 ? 29.318 35.914 50.561 1.00 8.67 231 THR A C 1
ATOM 1647 O O . THR A 1 199 ? 28.544 36.873 50.728 1.00 9.01 231 THR A O 1
ATOM 1651 N N . ARG A 1 200 ? 30.119 35.863 49.484 1.00 8.30 232 ARG A N 1
ATOM 1652 C CA . ARG A 1 200 ? 30.075 36.916 48.466 1.00 8.46 232 ARG A CA 1
ATOM 1653 C C . ARG A 1 200 ? 28.692 37.036 47.863 1.00 6.86 232 ARG A C 1
ATOM 1654 O O . ARG A 1 200 ? 28.263 38.115 47.419 1.00 7.00 232 ARG A O 1
ATOM 1662 N N . TRP A 1 201 ? 27.933 35.938 47.813 1.00 6.84 233 TRP A N 1
ATOM 1663 C CA . TRP A 1 201 ? 26.563 35.970 47.302 1.00 6.45 233 TRP A CA 1
ATOM 1664 C C . TRP A 1 201 ? 25.674 36.918 48.078 1.00 6.11 233 TRP A C 1
ATOM 1665 O O . TRP A 1 201 ? 24.709 37.457 47.521 1.00 6.19 233 TRP A O 1
ATOM 1676 N N . ASN A 1 202 ? 25.951 37.147 49.395 1.00 6.39 234 ASN A N 1
ATOM 1677 C CA . ASN A 1 202 ? 25.152 38.125 50.114 1.00 6.53 234 ASN A CA 1
ATOM 1678 C C . ASN A 1 202 ? 25.313 39.542 49.576 1.00 5.90 234 ASN A C 1
ATOM 1679 O O . ASN A 1 202 ? 24.376 40.335 49.583 1.00 6.43 234 ASN A O 1
ATOM 1684 N N . GLN A 1 203 ? 26.522 39.868 49.096 1.00 5.70 235 GLN A N 1
ATOM 1685 C CA . GLN A 1 203 ? 26.777 41.163 48.501 1.00 5.75 235 GLN A CA 1
ATOM 1686 C C . GLN A 1 203 ? 26.032 41.324 47.168 1.00 5.23 235 GLN A C 1
ATOM 1687 O O . GLN A 1 203 ? 25.607 42.442 46.822 1.00 5.61 235 GLN A O 1
ATOM 1698 N N . VAL A 1 204 ? 25.889 40.234 46.419 1.00 5.06 236 VAL A N 1
ATOM 1699 C CA . VAL A 1 204 ? 25.090 40.267 45.182 1.00 4.82 236 VAL A CA 1
ATOM 1700 C C . VAL A 1 204 ? 23.633 40.588 45.537 1.00 4.82 236 VAL A C 1
ATOM 1701 O O . VAL A 1 204 ? 23.002 41.453 44.882 1.00 5.05 236 VAL A O 1
ATOM 1705 N N . ALA A 1 205 ? 23.079 39.924 46.552 1.00 4.90 237 ALA A N 1
ATOM 1706 C CA . ALA A 1 205 ? 21.727 40.226 47.007 1.00 5.07 237 ALA A CA 1
ATOM 1707 C C . ALA A 1 205 ? 21.558 41.710 47.337 1.00 4.45 237 ALA A C 1
ATOM 1708 O O . ALA A 1 205 ? 20.598 42.357 46.942 1.00 4.86 237 ALA A O 1
ATOM 1710 N N . ASP A 1 206 ? 22.514 42.254 48.118 1.00 4.58 238 ASP A N 1
ATOM 1711 C CA . ASP A 1 206 ? 22.407 43.642 48.541 1.00 4.64 238 ASP A CA 1
ATOM 1712 C C . ASP A 1 206 ? 22.445 44.590 47.333 1.00 4.40 238 ASP A C 1
ATOM 1713 O O . ASP A 1 206 ? 21.689 45.563 47.275 1.00 4.95 238 ASP A O 1
ATOM 1718 N N . LYS A 1 207 ? 23.316 44.304 46.353 1.00 4.59 239 LYS A N 1
ATOM 1719 C CA . LYS A 1 207 ? 23.428 45.126 45.168 1.00 4.36 239 LYS A CA 1
ATOM 1720 C C . LYS A 1 207 ? 22.137 45.084 44.351 1.00 4.08 239 LYS A C 1
ATOM 1721 O O . LYS A 1 207 ? 21.723 46.114 43.803 1.00 4.75 239 LYS A O 1
ATOM 1727 N N . CYS A 1 208 ? 21.469 43.940 44.285 1.00 4.32 240 CYS A N 1
ATOM 1728 C CA . CYS A 1 208 ? 20.187 43.871 43.596 1.00 4.19 240 CYS A CA 1
ATOM 1729 C C . CYS A 1 208 ? 19.189 44.867 44.175 1.00 4.15 240 CYS A C 1
ATOM 1730 O O . CYS A 1 208 ? 18.519 45.616 43.468 1.00 4.56 240 CYS A O 1
ATOM 1733 N N . TYR A 1 209 ? 19.066 44.862 45.521 1.00 4.26 241 TYR A N 1
ATOM 1734 C CA . TYR A 1 209 ? 18.165 45.813 46.135 1.00 4.37 241 TYR A CA 1
ATOM 1735 C C . TYR A 1 209 ? 18.610 47.254 45.898 1.00 4.37 241 TYR A C 1
ATOM 1736 O O . TYR A 1 209 ? 17.735 48.138 45.728 1.00 4.65 241 TYR A O 1
ATOM 1745 N N . GLN A 1 210 ? 19.901 47.532 45.868 1.00 4.26 242 GLN A N 1
ATOM 1746 C CA . GLN A 1 210 ? 20.367 48.895 45.593 1.00 4.56 242 GLN A CA 1
ATOM 1747 C C . GLN A 1 210 ? 19.974 49.346 44.194 1.00 4.49 242 GLN A C 1
ATOM 1748 O O . GLN A 1 210 ? 19.601 50.527 44.000 1.00 5.31 242 GLN A O 1
ATOM 1754 N N . ILE A 1 211 ? 20.020 48.468 43.206 1.00 4.66 243 ILE A N 1
ATOM 1755 C CA . ILE A 1 211 ? 19.624 48.842 41.859 1.00 4.53 243 ILE A CA 1
ATOM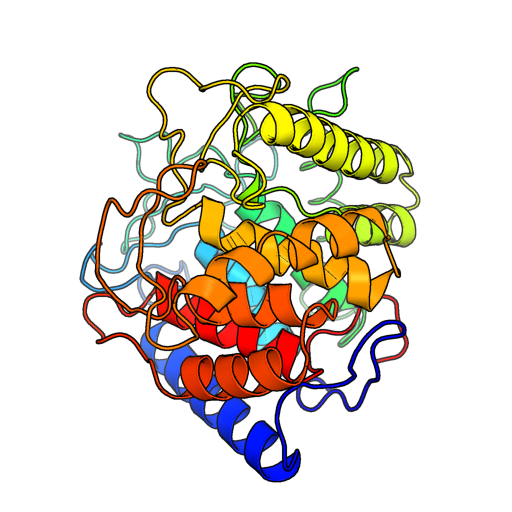 1756 C C . ILE A 1 211 ? 18.115 49.171 41.839 1.00 4.79 243 ILE A C 1
ATOM 1757 O O . ILE A 1 211 ? 17.702 50.158 41.221 1.00 5.20 243 ILE A O 1
ATOM 1762 N N . VAL A 1 212 ? 17.308 48.339 42.494 1.00 4.62 244 VAL A N 1
ATOM 1763 C CA . VAL A 1 212 ? 15.877 48.638 42.536 1.00 4.80 244 VAL A CA 1
ATOM 1764 C C . VAL A 1 212 ? 15.595 49.910 43.297 1.00 4.65 244 VAL A C 1
ATOM 1765 O O . VAL A 1 212 ? 14.649 50.653 42.964 1.00 5.15 244 VAL A O 1
ATOM 1769 N N . GLU A 1 213 ? 16.377 50.221 44.333 1.00 4.92 245 GLU A N 1
ATOM 1770 C CA . GLU A 1 213 ? 16.256 51.496 45.027 1.00 5.25 245 GLU A CA 1
ATOM 1771 C C . GLU A 1 213 ? 16.462 52.659 44.058 1.00 5.49 245 GLU A C 1
ATOM 1772 O O . GLU A 1 213 ? 15.755 53.682 44.126 1.00 6.78 245 GLU A O 1
ATOM 1778 N N . GLU A 1 214 ? 17.421 52.545 43.140 1.00 5.73 246 GLU A N 1
ATOM 1779 C CA . GLU A 1 214 ? 17.590 53.571 42.104 1.00 5.75 246 GLU A CA 1
ATOM 1780 C C . GLU A 1 214 ? 16.384 53.652 41.191 1.00 5.78 246 GLU A C 1
ATOM 1781 O O . GLU A 1 214 ? 15.938 54.738 40.818 1.00 6.73 246 GLU A O 1
ATOM 1792 N N . VAL A 1 215 ? 15.833 52.480 40.793 1.00 5.75 247 VAL A N 1
ATOM 1793 C CA . VAL A 1 215 ? 14.619 52.453 39.975 1.00 5.81 247 VAL A CA 1
ATOM 1794 C C . VAL A 1 215 ? 13.480 53.240 40.593 1.00 6.06 247 VAL A C 1
ATOM 1795 O O . VAL A 1 215 ? 12.665 53.850 39.904 1.00 6.60 247 VAL A O 1
ATOM 1799 N N . LYS A 1 216 ? 13.393 53.215 41.947 1.00 6.18 248 LYS A N 1
ATOM 1800 C CA . LYS A 1 216 ? 12.344 53.945 42.650 1.00 6.94 248 LYS A CA 1
ATOM 1801 C C . LYS A 1 216 ? 12.360 55.421 42.348 1.00 7.26 248 LYS A C 1
ATOM 1802 O O . LYS A 1 216 ? 11.326 56.089 42.505 1.00 9.07 248 LYS A O 1
ATOM 1808 N N . LYS A 1 217 ? 13.475 55.992 41.927 1.00 7.00 249 LYS A N 1
ATOM 1809 C CA . LYS A 1 217 ? 13.469 57.400 41.520 1.00 7.70 249 LYS A CA 1
ATOM 1810 C C . LYS A 1 217 ? 12.591 57.648 40.318 1.00 6.99 249 LYS A C 1
ATOM 1811 O O . LYS A 1 217 ? 12.192 58.792 40.066 1.00 9.22 249 LYS A O 1
ATOM 1817 N N . TYR A 1 218 ? 12.355 56.625 39.509 1.00 6.30 250 TYR A N 1
ATOM 1818 C CA . TYR A 1 218 ? 11.770 56.738 38.189 1.00 6.69 250 TYR A CA 1
ATOM 1819 C C . TYR A 1 218 ? 10.425 56.054 38.032 1.00 6.40 250 TYR A C 1
ATOM 1820 O O . TYR A 1 218 ? 9.783 56.209 36.993 1.00 8.32 250 TYR A O 1
ATOM 1829 N N . ASN A 1 219 ? 9.956 55.326 39.041 1.00 6.19 251 ASN A N 1
ATOM 1830 C CA . ASN A 1 219 ? 8.737 54.543 38.944 1.00 6.42 251 ASN A CA 1
ATOM 1831 C C . ASN A 1 219 ? 7.532 55.119 39.684 1.00 6.70 251 ASN A C 1
ATOM 1832 O O . ASN A 1 219 ? 6.509 54.461 39.818 1.00 7.15 251 ASN A O 1
ATOM 1837 N N . ASN A 1 220 ? 7.609 56.378 40.077 1.00 7.68 252 ASN A N 1
ATOM 1838 C CA A ASN A 1 220 ? 6.402 57.085 40.457 0.59 8.20 252 ASN A CA 1
ATOM 1839 C CA B ASN A 1 220 ? 6.561 57.178 40.653 0.41 9.17 252 ASN A CA 1
ATOM 1840 C C . ASN A 1 220 ? 5.677 56.380 41.614 1.00 8.87 252 ASN A C 1
ATOM 1841 O O . ASN A 1 220 ? 4.447 56.428 41.608 1.00 11.86 252 ASN A O 1
ATOM 1850 N N . GLY A 1 221 ? 6.392 55.714 42.519 1.00 8.37 253 GLY A N 1
ATOM 1851 C CA . GLY A 1 221 ? 5.741 55.090 43.655 1.00 9.62 253 GLY A CA 1
ATOM 1852 C C . GLY A 1 221 ? 4.951 53.844 43.353 1.00 8.45 253 GLY A C 1
ATOM 1853 O O . GLY A 1 221 ? 4.236 53.359 44.246 1.00 11.68 253 GLY A O 1
ATOM 1854 N N . THR A 1 222 ? 5.088 53.261 42.173 1.00 6.10 254 THR A N 1
ATOM 1855 C CA . THR A 1 222 ? 4.271 52.112 41.789 1.00 5.82 254 THR A CA 1
ATOM 1856 C C . THR A 1 222 ? 4.876 50.753 42.216 1.00 5.41 254 THR A C 1
ATOM 1857 O O . THR A 1 222 ? 4.195 49.739 42.123 1.00 6.31 254 THR A O 1
ATOM 1861 N N . GLY A 1 223 ? 6.170 50.710 42.526 1.00 5.51 255 GLY A N 1
ATOM 1862 C CA . GLY A 1 223 ? 6.828 49.449 42.738 1.00 5.67 255 GLY A CA 1
ATOM 1863 C C . GLY A 1 223 ? 7.157 48.689 41.470 1.00 5.26 255 GLY A C 1
ATOM 1864 O O . GLY A 1 223 ? 7.713 47.574 41.570 1.00 6.10 255 GLY A O 1
ATOM 1865 N N . LEU A 1 224 ? 6.815 49.216 40.297 1.00 4.89 256 LEU A N 1
ATOM 1866 C CA . LEU A 1 224 ? 7.072 48.522 39.056 1.00 4.64 256 LEU A CA 1
ATOM 1867 C C . LEU A 1 224 ? 8.544 48.650 38.683 1.00 4.78 256 LEU A C 1
ATOM 1868 O O . LEU A 1 224 ? 9.132 49.716 38.818 1.00 7.63 256 LEU A O 1
ATOM 1873 N N . VAL A 1 225 ? 9.151 47.569 38.205 1.00 4.74 257 VAL A N 1
ATOM 1874 C CA . VAL A 1 225 ? 10.529 47.560 37.755 1.00 3.93 257 VAL A CA 1
ATOM 1875 C C . VAL A 1 225 ? 10.549 47.407 36.242 1.00 3.96 257 VAL A C 1
ATOM 1876 O O . VAL A 1 225 ? 9.644 46.808 35.643 1.00 4.27 257 VAL A O 1
ATOM 1880 N N . PRO A 1 226 ? 11.588 47.931 35.596 1.00 3.98 258 PRO A N 1
ATOM 1881 C CA . PRO A 1 226 ? 11.728 47.763 34.142 1.00 4.28 258 PRO A CA 1
ATOM 1882 C C . PRO A 1 226 ? 12.186 46.347 33.808 1.00 3.88 258 PRO A C 1
ATOM 1883 O O . PRO A 1 226 ? 12.867 45.694 34.599 1.00 4.28 258 PRO A O 1
ATOM 1887 N N . ASP A 1 227 ? 11.905 45.939 32.567 1.00 3.99 259 ASP A N 1
ATOM 1888 C CA . ASP A 1 227 ? 12.438 44.690 32.043 1.00 4.02 259 ASP A CA 1
ATOM 1889 C C . ASP A 1 227 ? 13.969 44.680 32.121 1.00 3.99 259 ASP A C 1
ATOM 1890 O O . ASP A 1 227 ? 14.583 43.681 32.516 1.00 4.47 259 ASP A O 1
ATOM 1895 N N . TRP A 1 228 ? 14.570 45.809 31.725 1.00 4.05 260 TRP A N 1
ATOM 1896 C CA . TRP A 1 228 ? 16.014 45.954 31.659 1.00 4.20 260 TRP A CA 1
ATOM 1897 C C . TRP A 1 228 ? 16.383 47.362 32.167 1.00 4.25 260 TRP A C 1
ATOM 1898 O O . TRP A 1 228 ? 15.650 48.324 31.932 1.00 4.70 260 TRP A O 1
ATOM 1909 N N . CYS A 1 229 ? 17.569 47.496 32.800 1.00 4.39 261 CYS A N 1
ATOM 1910 C CA . CYS A 1 229 ? 18.036 48.802 33.220 1.00 4.36 261 CYS A CA 1
ATOM 1911 C C . CYS A 1 229 ? 19.537 48.710 33.477 1.00 4.50 261 CYS A C 1
ATOM 1912 O O . CYS A 1 229 ? 20.115 47.640 33.578 1.00 5.01 261 CYS A O 1
ATOM 1915 N N . THR A 1 230 ? 20.147 49.881 33.694 1.00 5.18 262 THR A N 1
ATOM 1916 C CA . THR A 1 230 ? 21.512 49.950 34.156 1.00 4.91 262 THR A CA 1
ATOM 1917 C C . THR A 1 230 ? 21.569 49.778 35.674 1.00 5.08 262 THR A C 1
ATOM 1918 O O . THR A 1 230 ? 20.538 49.770 36.379 1.00 5.70 262 THR A O 1
ATOM 1922 N N . ALA A 1 231 ? 22.787 49.722 36.238 1.00 5.18 263 ALA A N 1
ATOM 1923 C CA . ALA A 1 231 ? 22.941 49.683 37.686 1.00 5.94 263 ALA A CA 1
ATOM 1924 C C . ALA A 1 231 ? 22.479 50.983 38.358 1.00 5.97 263 ALA A C 1
ATOM 1925 O O . ALA A 1 231 ? 22.242 50.989 39.564 1.00 7.70 263 ALA A O 1
ATOM 1927 N N . SER A 1 232 ? 22.303 52.047 37.581 1.00 5.89 264 SER A N 1
ATOM 1928 C CA . SER A 1 232 ? 21.747 53.304 38.066 1.00 6.65 264 SER A CA 1
ATOM 1929 C C . SER A 1 232 ? 20.234 53.338 37.931 1.00 6.12 264 SER A C 1
ATOM 1930 O O . SER A 1 232 ? 19.610 54.394 38.190 1.00 7.03 264 SER A O 1
ATOM 1933 N N . GLY A 1 233 ? 19.595 52.248 37.539 1.00 5.70 265 GLY A N 1
ATOM 1934 C CA . GLY A 1 233 ? 18.167 52.213 37.409 1.00 5.60 265 GLY A CA 1
ATOM 1935 C C . GLY A 1 233 ? 17.585 52.963 36.232 1.00 5.49 265 GLY A C 1
ATOM 1936 O O . GLY A 1 233 ? 16.375 53.148 36.177 1.00 6.34 265 GLY A O 1
ATOM 1937 N N . THR A 1 234 ? 18.440 53.351 35.285 1.00 5.99 266 THR A N 1
ATOM 1938 C CA . THR A 1 234 ? 18.098 54.110 34.095 1.00 6.04 266 THR A CA 1
ATOM 1939 C C . THR A 1 234 ? 17.971 53.183 3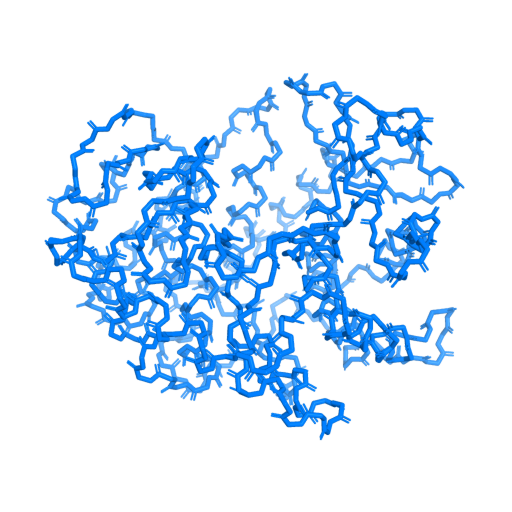2.896 1.00 5.34 266 THR A C 1
ATOM 1940 O O . THR A 1 234 ? 18.376 52.012 32.952 1.00 5.21 266 THR A O 1
ATOM 1944 N N . PRO A 1 235 ? 17.432 53.656 31.780 1.00 5.37 267 PRO A N 1
ATOM 1945 C CA . PRO A 1 235 ? 17.234 52.741 30.645 1.00 5.41 267 PRO A CA 1
ATOM 1946 C C . PRO A 1 235 ? 18.522 52.120 30.160 1.00 5.32 267 PRO A C 1
ATOM 1947 O O . PRO A 1 235 ? 19.554 52.781 30.049 1.00 6.09 267 PRO A O 1
ATOM 1951 N N . ALA A 1 236 ? 18.404 50.850 29.760 1.00 5.60 268 ALA A N 1
ATOM 1952 C CA . ALA A 1 236 ? 19.458 50.134 29.061 1.00 6.00 268 ALA A CA 1
ATOM 1953 C C . ALA A 1 236 ? 19.203 50.283 27.565 1.00 6.00 268 ALA A C 1
ATOM 1954 O O . ALA A 1 236 ? 18.100 50.079 27.076 1.00 7.70 268 ALA A O 1
ATOM 1956 N N . SER A 1 237 ? 20.244 50.675 26.821 1.00 6.45 269 SER A N 1
ATOM 1957 C CA A SER A 1 237 ? 20.031 51.030 25.426 0.47 7.10 269 SER A CA 1
ATOM 1958 C CA B SER A 1 237 ? 20.084 51.011 25.424 0.53 6.74 269 SER A CA 1
ATOM 1959 C C . SER A 1 237 ? 19.508 49.870 24.611 1.00 7.07 269 SER A C 1
ATOM 1960 O O . SER A 1 237 ? 20.017 48.733 24.689 1.00 7.93 269 SER A O 1
ATOM 1965 N N . GLY A 1 238 ? 18.504 50.143 23.809 1.00 8.45 270 GLY A N 1
ATOM 1966 C CA . GLY A 1 238 ? 17.973 49.102 22.932 1.00 9.75 270 GLY A CA 1
ATOM 1967 C C . GLY A 1 238 ? 17.134 48.075 23.614 1.00 9.07 270 GLY A C 1
ATOM 1968 O O . GLY A 1 238 ? 16.704 47.115 22.952 1.00 12.71 270 GLY A O 1
ATOM 1969 N N . GLN A 1 239 ? 16.865 48.216 24.912 1.00 6.63 271 GLN A N 1
ATOM 1970 C CA . GLN A 1 239 ? 16.147 47.216 25.698 1.00 6.37 271 GLN A CA 1
ATOM 1971 C C . GLN A 1 239 ? 14.940 47.879 26.373 1.00 5.93 271 GLN A C 1
ATOM 1972 O O . GLN A 1 239 ? 15.013 49.020 26.804 1.00 6.70 271 GLN A O 1
ATOM 1978 N N . SER A 1 240 ? 13.864 47.111 26.519 1.00 5.66 272 SER A N 1
ATOM 1979 C CA . SER A 1 240 ? 12.683 47.597 27.164 1.00 5.55 272 SER A CA 1
ATOM 1980 C C . SER A 1 240 ? 12.974 48.125 28.578 1.00 4.84 272 SER A C 1
ATOM 1981 O O . SER A 1 240 ? 13.528 47.417 29.393 1.00 5.08 272 SER A O 1
ATOM 1984 N N . TYR A 1 241 ? 12.455 49.319 28.844 1.00 5.05 273 TYR A N 1
ATOM 1985 C CA . TYR A 1 241 ? 12.419 49.930 30.145 1.00 4.87 273 TYR A CA 1
ATOM 1986 C C . TYR A 1 241 ? 11.025 49.870 30.788 1.00 4.25 273 TYR A C 1
ATOM 1987 O O . TYR A 1 241 ? 10.776 50.490 31.812 1.00 5.20 273 TYR A O 1
ATOM 1996 N N . ASP A 1 242 ? 10.125 49.109 30.158 1.00 4.48 274 ASP A N 1
ATOM 1997 C CA . ASP A 1 242 ? 8.761 48.953 30.633 1.00 4.19 274 ASP A CA 1
ATOM 1998 C C . ASP A 1 242 ? 8.641 47.682 31.453 1.00 4.22 274 ASP A C 1
ATOM 1999 O O . ASP A 1 242 ? 9.483 46.801 31.419 1.00 4.65 274 ASP A O 1
ATOM 2004 N N . TYR A 1 243 ? 7.515 47.597 32.191 1.00 4.53 275 TYR A N 1
ATOM 2005 C CA . TYR A 1 243 ? 7.158 46.413 32.956 1.00 3.96 275 TYR A CA 1
ATOM 2006 C C . TYR A 1 243 ? 6.362 45.477 32.028 1.00 4.07 275 TYR A C 1
ATOM 2007 O O . TYR A 1 243 ? 5.175 45.669 31.815 1.00 4.56 275 TYR A O 1
ATOM 2016 N N . LYS A 1 244 ? 7.072 44.480 31.471 1.00 4.12 276 LYS A N 1
ATOM 2017 C CA A LYS A 1 244 ? 6.434 43.547 30.570 0.59 4.44 276 LYS A CA 1
ATOM 2018 C CA B LYS A 1 244 ? 6.497 43.556 30.521 0.41 4.03 276 LYS A CA 1
ATOM 2019 C C . LYS A 1 244 ? 6.803 42.130 30.972 1.00 4.16 276 LYS A C 1
ATOM 2020 O O . LYS A 1 244 ? 6.812 41.815 32.180 1.00 4.49 276 LYS A O 1
ATOM 2031 N N . TYR A 1 245 ? 7.018 41.212 30.011 1.00 4.21 277 TYR A N 1
ATOM 2032 C CA . TYR A 1 245 ? 7.058 39.789 30.320 1.00 4.35 277 TYR A CA 1
ATOM 2033 C C . TYR A 1 245 ? 8.360 39.354 30.995 1.00 4.17 277 TYR A C 1
ATOM 2034 O O . TYR A 1 245 ? 8.416 38.218 31.479 1.00 5.22 277 TYR A O 1
ATOM 2043 N N . ASP A 1 246 ? 9.368 40.216 31.064 1.00 4.33 278 ASP A N 1
ATOM 2044 C CA . ASP A 1 246 ? 10.496 39.970 31.960 1.00 4.43 278 ASP A CA 1
ATOM 2045 C C . ASP A 1 246 ? 10.135 40.385 33.394 1.00 4.23 278 ASP A C 1
ATOM 2046 O O . ASP A 1 246 ? 10.092 39.566 34.311 1.00 4.56 278 ASP A O 1
ATOM 2051 N N . ALA A 1 247 ? 9.875 41.699 33.536 1.00 4.14 279 ALA A N 1
ATOM 2052 C CA . ALA A 1 247 ? 9.678 42.352 34.807 1.00 4.01 279 ALA A CA 1
ATOM 2053 C C . ALA A 1 247 ? 8.606 41.700 35.678 1.00 4.32 279 ALA A C 1
ATOM 2054 O O . ALA A 1 247 ? 8.720 41.742 36.924 1.00 4.59 279 ALA A O 1
ATOM 2056 N N . THR A 1 248 ? 7.595 41.089 35.071 1.00 4.30 280 THR A N 1
ATOM 2057 C CA . THR A 1 248 ? 6.555 40.413 35.812 1.00 4.55 280 THR A CA 1
ATOM 2058 C C . THR A 1 248 ? 7.099 39.476 36.871 1.00 4.92 280 THR A C 1
ATOM 2059 O O . THR A 1 248 ? 6.471 39.277 37.921 1.00 5.81 280 THR A O 1
ATOM 2063 N N . ARG A 1 249 ? 8.265 38.833 36.653 1.00 4.69 281 ARG A N 1
ATOM 2064 C CA . ARG A 1 249 ? 8.784 37.878 37.609 1.00 4.65 281 ARG A CA 1
ATOM 2065 C C . ARG A 1 249 ? 9.359 38.488 38.861 1.00 4.56 281 ARG A C 1
ATOM 2066 O O . ARG A 1 249 ? 9.591 37.773 39.851 1.00 4.86 281 ARG A O 1
ATOM 2074 N N . TYR A 1 250 ? 9.646 39.801 38.857 1.00 4.89 282 TYR A N 1
ATOM 2075 C CA . TYR A 1 250 ? 10.310 40.433 39.998 1.00 4.67 282 TYR A CA 1
ATOM 2076 C C . TYR A 1 250 ? 9.530 40.217 41.279 1.00 5.06 282 TYR A C 1
ATOM 2077 O O . TYR A 1 250 ? 10.126 39.899 42.329 1.00 5.29 282 TYR A O 1
ATOM 2086 N N . GLY A 1 251 ? 8.224 40.426 41.277 1.00 6.00 283 GLY A N 1
ATOM 2087 C CA . GLY A 1 251 ? 7.478 40.305 42.511 1.00 6.87 283 GLY A CA 1
ATOM 2088 C C . GLY A 1 251 ? 7.499 38.925 43.106 1.00 6.56 283 GLY A C 1
ATOM 2089 O O . GLY A 1 251 ? 7.418 38.747 44.311 1.00 7.13 283 GLY A O 1
ATOM 2090 N N . TRP A 1 252 ? 7.562 37.892 42.241 1.00 5.74 284 TRP A N 1
ATOM 2091 C CA . TRP A 1 252 ? 7.683 36.500 42.683 1.00 5.81 284 TRP A CA 1
ATOM 2092 C C . TRP A 1 252 ? 9.035 36.259 43.376 1.00 4.71 284 TRP A C 1
ATOM 2093 O O . TRP A 1 252 ? 9.096 35.807 44.525 1.00 5.05 284 TRP A O 1
ATOM 2104 N N . ARG A 1 253 ? 10.148 36.535 42.654 1.00 4.33 285 ARG A N 1
ATOM 2105 C CA . ARG A 1 253 ? 11.445 36.248 43.237 1.00 4.19 285 ARG A CA 1
ATOM 2106 C C . ARG A 1 253 ? 11.632 37.037 44.539 1.00 4.24 285 ARG A C 1
ATOM 2107 O O . ARG A 1 253 ? 12.234 36.564 45.507 1.00 4.83 285 ARG A O 1
ATOM 2115 N N . THR A 1 254 ? 11.134 38.284 44.554 1.00 4.10 286 THR A N 1
ATOM 2116 C CA . THR A 1 254 ? 11.337 39.148 45.698 1.00 4.14 286 THR A CA 1
ATOM 2117 C C . THR A 1 254 ? 10.496 38.711 46.881 1.00 3.96 286 THR A C 1
ATOM 2118 O O . THR A 1 254 ? 10.991 38.686 48.033 1.00 4.32 286 THR A O 1
ATOM 2122 N N . ALA A 1 255 ? 9.242 38.324 46.660 1.00 4.17 287 ALA A N 1
ATOM 2123 C CA . ALA A 1 255 ? 8.380 37.918 47.779 1.00 4.22 287 ALA A CA 1
ATOM 2124 C C . ALA A 1 255 ? 8.973 36.709 48.489 1.00 4.05 287 ALA A C 1
ATOM 2125 O O . ALA A 1 255 ? 8.883 36.602 49.713 1.00 4.35 287 ALA A O 1
ATOM 2127 N N . VAL A 1 256 ? 9.572 35.787 47.742 1.00 4.11 288 VAL A N 1
ATOM 2128 C CA . VAL A 1 256 ? 10.194 34.610 48.364 1.00 4.04 288 VAL A CA 1
ATOM 2129 C C . VAL A 1 256 ? 11.220 35.024 49.389 1.00 4.21 288 VAL A C 1
ATOM 2130 O O . VAL A 1 256 ? 11.362 34.383 50.438 1.00 4.55 288 VAL A O 1
ATOM 2134 N N . ASP A 1 257 ? 11.987 36.087 49.137 1.00 4.14 289 ASP A N 1
ATOM 2135 C CA . ASP A 1 257 ? 12.959 36.566 50.121 1.00 4.41 289 ASP A CA 1
ATOM 2136 C C . ASP A 1 257 ? 12.287 36.987 51.445 1.00 4.33 289 ASP A C 1
ATOM 2137 O O . ASP A 1 257 ? 12.832 36.786 52.524 1.00 5.38 289 ASP A O 1
ATOM 2142 N N . TYR A 1 258 ? 11.121 37.626 51.325 1.00 4.41 290 TYR A N 1
ATOM 2143 C CA . TYR A 1 258 ? 10.367 37.912 52.549 1.00 4.68 290 TYR A CA 1
ATOM 2144 C C . TYR A 1 258 ? 9.911 36.634 53.252 1.00 4.56 290 TYR A C 1
ATOM 2145 O O . TYR A 1 258 ? 10.147 36.452 54.456 1.00 5.30 290 TYR A O 1
ATOM 2154 N N . SER A 1 259 ? 9.279 35.713 52.531 1.00 4.75 291 SER A N 1
ATOM 2155 C CA . SER A 1 259 ? 8.765 34.516 53.185 1.00 4.66 291 SER A CA 1
ATOM 2156 C C . SER A 1 259 ? 9.860 33.674 53.835 1.00 4.84 291 SER A C 1
ATOM 2157 O O . SER A 1 259 ? 9.671 33.128 54.916 1.00 5.59 291 SER A O 1
ATOM 2160 N N . TRP A 1 260 ? 10.989 33.500 53.108 1.00 4.99 292 TRP A N 1
ATOM 2161 C CA . TRP A 1 260 ? 12.049 32.635 53.586 1.00 4.98 292 TRP A CA 1
ATOM 2162 C C . TRP A 1 260 ? 12.924 33.300 54.662 1.00 5.45 292 TRP A C 1
ATOM 2163 O O . TRP A 1 260 ? 13.380 32.601 55.583 1.00 5.86 292 TRP A O 1
ATOM 2174 N N . PHE A 1 261 ? 13.207 34.586 54.479 1.00 5.22 293 PHE A N 1
ATOM 2175 C CA . PHE A 1 261 ? 14.240 35.264 55.249 1.00 5.72 293 PHE A CA 1
ATOM 2176 C C . PHE A 1 261 ? 13.732 36.495 56.010 1.00 6.16 293 PHE A C 1
ATOM 2177 O O . PHE A 1 261 ? 14.513 37.062 56.778 1.00 7.51 293 PHE A O 1
ATOM 2185 N N . GLY A 1 262 ? 12.512 36.926 55.784 1.00 5.60 294 GLY A N 1
ATOM 2186 C CA . GLY A 1 262 ? 11.985 38.074 56.512 1.00 6.13 294 GLY A CA 1
ATOM 2187 C C . GLY A 1 262 ? 12.562 39.396 56.031 1.00 5.91 294 GLY A C 1
ATOM 2188 O O . GLY A 1 262 ? 12.530 40.376 56.755 1.00 7.72 294 GLY A O 1
ATOM 2189 N N . ASP A 1 263 ? 13.091 39.446 54.816 1.00 5.62 295 ASP A N 1
ATOM 2190 C CA . ASP A 1 263 ? 13.798 40.616 54.330 1.00 5.29 295 ASP A CA 1
ATOM 2191 C C . ASP A 1 263 ? 12.820 41.795 54.198 1.00 5.03 295 ASP A C 1
ATOM 2192 O O . ASP A 1 263 ? 11.829 41.736 53.467 1.00 5.49 295 ASP A O 1
ATOM 2197 N N . GLN A 1 264 ? 13.094 42.868 54.942 1.00 5.33 296 GLN A N 1
ATOM 2198 C CA . GLN A 1 264 ? 12.179 44.009 54.971 1.00 5.33 296 GLN A CA 1
ATOM 2199 C C . GLN A 1 264 ? 12.282 44.826 53.697 1.00 4.78 296 GLN A C 1
ATOM 2200 O O . GLN A 1 264 ? 11.313 45.540 53.369 1.00 5.50 296 GLN A O 1
ATOM 2206 N N . ARG A 1 265 ? 13.382 44.747 52.965 1.00 4.84 297 ARG A N 1
ATOM 2207 C CA . ARG A 1 265 ? 13.454 45.391 51.660 1.00 4.97 297 ARG A CA 1
ATOM 2208 C C . ARG A 1 265 ? 12.489 44.721 50.680 1.00 4.55 297 ARG A C 1
ATOM 2209 O O . ARG A 1 265 ? 11.791 45.365 49.893 1.00 5.11 297 ARG A O 1
ATOM 2217 N N . ALA A 1 266 ? 12.452 43.377 50.743 1.00 4.56 298 ALA A N 1
ATOM 2218 C CA . ALA A 1 266 ? 11.528 42.604 49.904 1.00 4.49 298 ALA A CA 1
ATOM 2219 C C . ALA A 1 266 ? 10.107 42.986 50.213 1.00 4.23 298 ALA A C 1
ATOM 2220 O O . ALA A 1 266 ? 9.289 43.205 49.297 1.00 4.64 298 ALA A O 1
ATOM 2222 N N . LYS A 1 267 ? 9.715 43.046 51.499 1.00 4.52 299 LYS A N 1
ATOM 2223 C CA . LYS A 1 267 ? 8.357 43.434 51.837 1.00 4.63 299 LYS A CA 1
ATOM 2224 C C . LYS A 1 267 ? 8.032 44.841 51.339 1.00 4.56 299 LYS A C 1
ATOM 2225 O O . LYS A 1 267 ? 6.943 45.093 50.841 1.00 4.98 299 LYS A O 1
ATOM 2231 N N . ALA A 1 268 ? 8.951 45.792 51.560 1.00 4.60 300 ALA A N 1
ATOM 2232 C CA . ALA A 1 268 ? 8.656 47.139 51.136 1.00 4.95 300 ALA A CA 1
ATOM 2233 C C . ALA A 1 268 ? 8.378 47.171 49.624 1.00 4.50 300 ALA A C 1
ATOM 2234 O O . ALA A 1 268 ? 7.438 47.820 49.139 1.00 5.08 300 ALA A O 1
ATOM 2236 N N . ASN A 1 269 ? 9.218 46.465 48.858 1.00 4.50 301 ASN A N 1
ATOM 2237 C CA . ASN A 1 269 ? 9.107 46.501 47.409 1.00 4.59 301 ASN A CA 1
ATOM 2238 C C . ASN A 1 269 ? 7.837 45.793 46.939 1.00 4.28 301 ASN A C 1
ATOM 2239 O O . ASN A 1 269 ? 7.125 46.263 46.031 1.00 4.88 301 ASN A O 1
ATOM 2244 N N . CYS A 1 270 ? 7.554 44.614 47.509 1.00 4.11 302 CYS A N 1
ATOM 2245 C CA . CYS A 1 270 ? 6.375 43.861 47.115 1.00 4.03 302 CYS A CA 1
ATOM 2246 C C . CYS A 1 270 ? 5.079 44.532 47.554 1.00 4.26 302 CYS A C 1
ATOM 2247 O O . CYS A 1 270 ? 4.083 44.461 46.840 1.00 4.30 302 CYS A O 1
ATOM 2250 N N . ASP A 1 271 ? 5.081 45.173 48.729 1.00 4.26 303 ASP A N 1
ATOM 2251 C CA . ASP A 1 271 ? 3.890 45.912 49.131 1.00 4.55 303 ASP A CA 1
ATOM 2252 C C . ASP A 1 271 ? 3.577 47.031 48.144 1.00 4.54 303 ASP A C 1
ATOM 2253 O O . ASP A 1 271 ? 2.430 47.266 47.804 1.00 5.10 303 ASP A O 1
ATOM 2258 N N . MET A 1 272 ? 4.628 47.750 47.695 1.00 4.71 304 MET A N 1
ATOM 2259 C CA . MET A 1 272 ? 4.394 48.840 46.749 1.00 5.00 304 MET A CA 1
ATOM 2260 C C . MET A 1 272 ? 3.760 48.307 45.459 1.00 4.53 304 MET A C 1
ATOM 2261 O O . MET A 1 272 ? 2.819 48.881 44.907 1.00 4.76 304 MET A O 1
ATOM 2266 N N . LEU A 1 273 ? 4.356 47.231 44.933 1.00 4.35 305 LEU A N 1
ATOM 2267 C CA A LEU A 1 273 ? 3.883 46.609 43.703 0.49 4.70 305 LEU A CA 1
ATOM 2268 C CA B LEU A 1 273 ? 3.878 46.628 43.683 0.51 4.63 305 LEU A CA 1
ATOM 2269 C C . LEU A 1 273 ? 2.441 46.134 43.863 1.00 4.22 305 LEU A C 1
ATOM 2270 O O . LEU A 1 273 ? 1.591 46.382 42.999 1.00 4.69 305 LEU A O 1
ATOM 2279 N N . THR A 1 274 ? 2.144 45.432 44.965 1.00 4.23 306 THR A N 1
ATOM 2280 C CA . THR A 1 274 ? 0.807 44.925 45.171 1.00 4.13 306 THR A CA 1
ATOM 2281 C C . THR A 1 274 ? -0.195 46.077 45.239 1.00 4.09 306 THR A C 1
ATOM 2282 O O . THR A 1 274 ? -1.285 46.014 44.680 1.00 4.70 306 THR A O 1
ATOM 2286 N N . LYS A 1 275 ? 0.179 47.140 45.983 1.00 4.24 307 LYS A N 1
ATOM 2287 C CA . LYS A 1 275 ? -0.680 48.297 46.120 1.00 4.72 307 LYS A CA 1
ATOM 2288 C C . LYS A 1 275 ? -1.004 48.931 44.777 1.00 4.35 307 LYS A C 1
ATOM 2289 O O . LYS A 1 275 ? -2.121 49.366 44.516 1.00 5.02 307 LYS A O 1
ATOM 2295 N N . PHE A 1 276 ? -0.015 48.986 43.869 1.00 4.43 308 PHE A N 1
ATOM 2296 C CA . PHE A 1 276 ? -0.274 49.464 42.534 1.00 4.30 308 PHE A CA 1
ATOM 2297 C C . PHE A 1 276 ? -1.360 48.637 41.866 1.00 4.38 308 PHE A C 1
ATOM 2298 O O . PHE A 1 276 ? -2.320 49.161 41.275 1.00 4.74 308 PHE A O 1
ATOM 2306 N N . PHE A 1 277 ? -1.225 47.302 41.902 1.00 4.25 309 PHE A N 1
ATOM 2307 C CA . PHE A 1 277 ? -2.204 46.443 41.245 1.00 4.44 309 PHE A CA 1
ATOM 2308 C C . PHE A 1 277 ? -3.579 46.511 41.917 1.00 4.65 309 PHE A C 1
ATOM 2309 O O . PHE A 1 277 ? -4.581 46.243 41.257 1.00 5.13 309 PHE A O 1
ATOM 2317 N N . ALA A 1 278 ? -3.640 46.883 43.201 1.00 4.76 310 ALA A N 1
ATOM 2318 C CA . ALA A 1 278 ? -4.914 47.036 43.873 1.00 5.55 310 ALA A CA 1
ATOM 2319 C C . ALA A 1 278 ? -5.732 48.165 43.279 1.00 6.35 310 ALA A C 1
ATOM 2320 O O . ALA A 1 278 ? -6.945 48.186 43.505 1.00 8.33 310 ALA A O 1
ATOM 2322 N N . ARG A 1 279 ? -5.131 49.108 42.540 1.00 6.08 311 ARG A N 1
ATOM 2323 C CA . ARG A 1 279 ? -5.889 50.186 41.950 1.00 7.01 311 ARG A CA 1
ATOM 2324 C C . ARG A 1 279 ? -6.991 49.648 41.037 1.00 6.77 311 ARG A C 1
ATOM 2325 O O . ARG A 1 279 ? -8.134 50.065 41.123 1.00 9.92 311 ARG A O 1
ATOM 2333 N N . ASP A 1 280 ? -6.653 48.694 40.162 1.00 6.32 312 ASP A N 1
ATOM 2334 C CA . ASP A 1 280 ? -7.603 48.089 39.241 1.00 6.49 312 ASP A CA 1
ATOM 2335 C C . ASP A 1 280 ? -8.155 46.769 39.745 1.00 7.15 312 ASP A C 1
ATOM 2336 O O . ASP A 1 280 ? -9.159 46.292 39.204 1.00 11.13 312 ASP A O 1
ATOM 2341 N N . GLY A 1 281 ? -7.512 46.118 40.712 1.00 6.25 313 GLY A N 1
ATOM 2342 C CA . GLY A 1 281 ? -7.943 44.850 41.227 1.00 6.64 313 GLY A CA 1
ATOM 2343 C C . GLY A 1 281 ? -7.493 43.641 40.412 1.00 5.59 313 GLY A C 1
ATOM 2344 O O . GLY A 1 281 ? -6.826 43.772 39.359 1.00 6.01 313 GLY A O 1
ATOM 2345 N N . ALA A 1 282 ? -7.808 42.453 40.899 1.00 5.84 314 ALA A N 1
ATOM 2346 C CA . ALA A 1 282 ? -7.251 41.242 40.362 1.00 6.04 314 ALA A CA 1
ATOM 2347 C C . ALA A 1 282 ? -7.603 40.997 38.882 1.00 6.17 314 ALA A C 1
ATOM 2348 O O . ALA A 1 282 ? -6.787 40.473 38.135 1.00 8.05 314 ALA A O 1
ATOM 2350 N N . LYS A 1 283 ? -8.837 41.331 38.510 1.00 6.00 315 LYS A N 1
ATOM 2351 C CA A LYS A 1 283 ? -9.297 41.121 37.160 0.37 6.95 315 LYS A CA 1
ATOM 2352 C CA B LYS A 1 283 ? -9.273 41.072 37.143 0.63 6.14 315 LYS A CA 1
ATOM 2353 C C . LYS A 1 283 ? -8.715 42.111 36.167 1.00 6.26 315 LYS A C 1
ATOM 2354 O O . LYS A 1 283 ? -8.737 41.882 34.950 1.00 7.39 315 LYS A O 1
ATOM 2365 N N . GLY A 1 284 ? -8.216 43.249 36.674 1.00 6.07 316 GLY A N 1
ATOM 2366 C CA . GLY A 1 284 ? -7.702 44.318 35.861 1.00 6.45 316 GLY A CA 1
ATOM 2367 C C . GLY A 1 284 ? -6.236 44.252 35.493 1.00 5.73 316 GLY A C 1
ATOM 2368 O O . GLY A 1 284 ? -5.722 45.087 34.753 1.00 6.84 316 GLY A O 1
ATOM 2369 N N . ILE A 1 285 ? -5.501 43.245 36.005 1.00 5.43 317 ILE A N 1
ATOM 2370 C CA . ILE A 1 285 ? -4.091 43.086 35.688 1.00 5.46 317 ILE A CA 1
ATOM 2371 C C . ILE A 1 285 ? -3.925 42.888 34.181 1.00 5.19 317 ILE A C 1
ATOM 2372 O O . ILE A 1 285 ? -4.610 42.032 33.585 1.00 6.24 317 ILE A O 1
ATOM 2377 N N . VAL A 1 286 ? -3.031 43.648 33.583 1.00 5.22 318 VAL A N 1
ATOM 2378 C CA . VAL A 1 286 ? -2.732 43.517 32.159 1.00 5.42 318 VAL A CA 1
ATOM 2379 C C . VAL A 1 286 ? -1.232 43.270 31.974 1.00 5.29 318 VAL A C 1
ATOM 2380 O O . VAL A 1 286 ? -0.451 43.253 32.901 1.00 7.28 318 VAL A O 1
ATOM 2384 N N . ASP A 1 287 ? -0.878 43.035 30.690 1.00 5.65 319 ASP A N 1
ATOM 2385 C CA . ASP A 1 287 ? 0.424 42.499 30.315 1.00 4.80 319 ASP A CA 1
ATOM 2386 C C . ASP A 1 287 ? 1.389 43.540 29.804 1.00 4.79 319 ASP A C 1
ATOM 2387 O O . ASP A 1 287 ? 2.283 43.251 29.019 1.00 8.51 319 ASP A O 1
ATOM 2392 N N . GLY A 1 288 ? 1.323 44.755 30.310 1.00 5.46 320 GLY A N 1
ATOM 2393 C CA . GLY A 1 288 ? 2.361 45.742 30.035 1.00 5.49 320 GLY A CA 1
ATOM 2394 C C . GLY A 1 288 ? 2.010 47.091 30.598 1.00 4.64 320 GLY A C 1
ATOM 2395 O O . GLY A 1 288 ? 0.925 47.620 30.359 1.00 5.05 320 GLY A O 1
ATOM 2396 N N . TYR A 1 289 ? 2.975 47.684 31.290 1.00 4.54 321 TYR A N 1
ATOM 2397 C CA . TYR A 1 289 ? 2.849 49.016 31.837 1.00 4.60 321 TYR A CA 1
ATOM 2398 C C . TYR A 1 289 ? 4.178 49.744 31.657 1.00 4.22 321 TYR A C 1
ATOM 2399 O O . TYR A 1 289 ? 5.230 49.108 31.748 1.00 5.07 321 TYR A O 1
ATOM 2408 N N . THR A 1 290 ? 4.162 51.079 31.513 1.00 4.52 322 THR A N 1
ATOM 2409 C CA . THR A 1 290 ? 5.371 51.803 31.825 1.00 4.51 322 THR A CA 1
ATOM 2410 C C . THR A 1 290 ? 5.651 51.677 33.308 1.00 4.46 322 THR A C 1
ATOM 2411 O O . THR A 1 290 ? 4.735 51.390 34.098 1.00 4.96 322 THR A O 1
ATOM 2415 N N . ILE A 1 291 ? 6.891 51.938 33.739 1.00 4.46 323 ILE A N 1
ATOM 2416 C CA . ILE A 1 291 ? 7.172 51.806 35.166 1.00 4.40 323 ILE A CA 1
ATOM 2417 C C . ILE A 1 291 ? 6.511 52.909 35.995 1.00 5.00 323 ILE A C 1
ATOM 2418 O O . ILE A 1 291 ? 6.453 52.789 37.219 1.00 6.74 323 ILE A O 1
ATOM 2423 N N . GLN A 1 292 ? 5.993 53.953 35.351 1.00 5.56 324 GLN A N 1
ATOM 2424 C CA . GLN A 1 292 ? 5.165 54.951 36.055 1.00 6.97 324 GLN A CA 1
ATOM 2425 C C . GLN A 1 292 ? 3.722 54.542 36.155 1.00 6.67 324 GLN A C 1
ATOM 2426 O O . GLN A 1 292 ? 2.942 55.277 36.762 1.00 9.24 324 GLN A O 1
ATOM 2432 N N . GLY A 1 293 ? 3.338 53.384 35.607 1.00 6.02 325 GLY A N 1
ATOM 2433 C CA . GLY A 1 293 ? 2.023 52.817 35.765 1.00 6.36 325 GLY A CA 1
ATOM 2434 C C . GLY A 1 293 ? 1.097 52.949 34.556 1.00 5.10 325 GLY A C 1
ATOM 2435 O O . GLY A 1 293 ? -0.045 52.534 34.670 1.00 6.36 325 GLY A O 1
ATOM 2436 N N . SER A 1 294 ? 1.550 53.503 33.447 1.00 5.05 326 SER A N 1
ATOM 2437 C CA . SER A 1 294 ? 0.656 53.700 32.309 1.00 5.20 326 SER A CA 1
ATOM 2438 C C . SER A 1 294 ? 0.490 52.406 31.555 1.00 5.74 326 SER A C 1
ATOM 2439 O O . SER A 1 294 ? 1.474 51.795 31.115 1.00 6.99 326 SER A O 1
ATOM 2442 N N . LYS A 1 295 ? -0.754 51.981 31.318 1.00 5.86 327 LYS A N 1
ATOM 2443 C CA . LYS A 1 295 ? -1.013 50.757 30.573 1.00 6.28 327 LYS A CA 1
ATOM 2444 C C . LYS A 1 295 ? -0.502 50.889 29.134 1.00 6.32 327 LYS A C 1
ATOM 2445 O O . LYS A 1 295 ? -0.833 51.848 28.441 1.00 7.60 327 LYS A O 1
ATOM 2451 N N . ILE A 1 296 ? 0.225 49.878 28.685 1.00 6.03 328 ILE A N 1
ATOM 2452 C CA . ILE A 1 296 ? 0.694 49.825 27.318 1.00 5.99 328 ILE A CA 1
ATOM 2453 C C . ILE A 1 296 ? 0.260 48.552 26.591 1.00 5.27 328 ILE A C 1
ATOM 2454 O O . ILE A 1 296 ? 0.541 48.410 25.394 1.00 5.89 328 ILE A O 1
ATOM 2459 N N . SER A 1 297 ? -0.434 47.646 27.261 1.00 5.77 329 SER A N 1
ATOM 2460 C CA . SER A 1 297 ? -1.011 46.464 26.666 1.00 5.39 329 SER A CA 1
ATOM 2461 C C . SER A 1 297 ? -2.135 46.047 27.586 1.00 5.98 329 SER A C 1
ATOM 2462 O O . SER A 1 297 ? -2.113 46.445 28.765 1.00 9.97 329 SER A O 1
ATOM 2465 N N . ASN A 1 298 ? -3.074 45.276 27.076 1.00 6.01 330 ASN A N 1
ATOM 2466 C CA . ASN A 1 298 ? -4.317 45.141 27.824 1.00 6.72 330 ASN A CA 1
ATOM 2467 C C . ASN A 1 298 ? -4.822 43.689 27.862 1.00 7.09 330 ASN A C 1
ATOM 2468 O O . ASN A 1 298 ? -6.005 43.452 28.070 1.00 9.59 330 ASN A O 1
ATOM 2473 N N . ASN A 1 299 ? -3.908 42.694 27.720 1.00 6.72 331 ASN A N 1
ATOM 2474 C CA . ASN A 1 299 ? -4.262 41.289 27.840 1.00 6.41 331 ASN A CA 1
ATOM 2475 C C . ASN A 1 299 ? -4.153 40.842 29.304 1.00 5.72 331 ASN A C 1
ATOM 2476 O O . ASN A 1 299 ? -3.172 41.185 29.953 1.00 6.66 331 ASN A O 1
ATOM 2481 N N . HIS A 1 300 ? -5.103 40.037 29.732 1.00 6.42 332 HIS A N 1
ATOM 2482 C CA . HIS A 1 300 ? -5.162 39.507 31.105 1.00 5.83 332 HIS A CA 1
ATOM 2483 C C . HIS A 1 300 ? -4.817 38.044 31.047 1.00 5.85 332 HIS A C 1
ATOM 2484 O O . HIS A 1 300 ? -5.604 37.242 30.534 1.00 7.43 332 HIS A O 1
ATOM 2491 N N . ASN A 1 301 ? -3.598 37.679 31.477 1.00 5.54 333 ASN A N 1
ATOM 2492 C CA . ASN A 1 301 ? -3.089 36.348 31.222 1.00 5.40 333 ASN A CA 1
ATOM 2493 C C . ASN A 1 301 ? -2.190 35.869 32.364 1.00 4.92 333 ASN A C 1
ATOM 2494 O O . ASN A 1 301 ? -1.873 36.570 33.317 1.00 5.20 333 ASN A O 1
ATOM 2499 N N . ALA A 1 302 ? -1.799 34.582 32.223 1.00 4.89 334 ALA A N 1
ATOM 2500 C CA . ALA A 1 302 ? -1.108 33.894 33.286 1.00 4.81 334 ALA A CA 1
ATOM 2501 C C . ALA A 1 302 ? 0.335 34.383 33.463 1.00 4.52 334 ALA A C 1
ATOM 2502 O O . ALA A 1 302 ? 0.965 34.086 34.478 1.00 5.41 334 ALA A O 1
ATOM 2504 N N . SER A 1 303 ? 0.887 35.148 32.501 1.00 4.35 335 SER A N 1
ATOM 2505 C CA . SER A 1 303 ? 2.220 35.692 32.705 1.00 4.50 335 SER A CA 1
ATOM 2506 C C . SER A 1 303 ? 2.275 36.765 33.768 1.00 4.31 335 SER A C 1
ATOM 2507 O O . SER A 1 303 ? 3.367 37.065 34.258 1.00 4.90 335 SER A O 1
ATOM 2510 N N . PHE A 1 304 ? 1.120 37.387 34.101 1.00 4.45 336 PHE A N 1
ATOM 2511 C CA . PHE A 1 304 ? 1.104 38.540 34.987 1.00 4.48 336 PHE A CA 1
ATOM 2512 C C . PHE A 1 304 ? 0.357 38.317 36.292 1.00 4.71 336 PHE A C 1
ATOM 2513 O O . PHE A 1 304 ? 0.633 39.042 37.261 1.00 6.76 336 PHE A O 1
ATOM 2521 N N . ILE A 1 305 ? -0.605 37.404 36.360 1.00 4.77 337 ILE A N 1
ATOM 2522 C CA . ILE A 1 305 ? -1.482 37.300 37.520 1.00 4.93 337 ILE A CA 1
ATOM 2523 C C . ILE A 1 305 ? -0.773 36.656 38.710 1.00 4.92 337 ILE A C 1
ATOM 2524 O O . ILE A 1 305 ? -0.702 37.243 39.801 1.00 5.16 337 ILE A O 1
ATOM 2529 N N . GLY A 1 306 ? -0.246 35.445 38.519 1.00 5.12 338 GLY A N 1
ATOM 2530 C CA . GLY A 1 306 ? 0.392 34.735 39.614 1.00 4.81 338 GLY A CA 1
ATOM 2531 C C . GLY A 1 306 ? 1.542 35.495 40.242 1.00 4.40 338 GLY A C 1
ATOM 2532 O O . GLY A 1 306 ? 1.687 35.488 41.460 1.00 4.56 338 GLY A O 1
ATOM 2533 N N . PRO A 1 307 ? 2.376 36.192 39.461 1.00 4.98 339 PRO A N 1
ATOM 2534 C CA . PRO A 1 307 ? 3.444 36.991 40.088 1.00 5.18 339 PRO A CA 1
ATOM 2535 C C . PRO A 1 307 ? 2.927 38.087 40.992 1.00 5.19 339 PRO A C 1
ATOM 2536 O O . PRO A 1 307 ? 3.586 38.421 41.999 1.00 5.59 339 PRO A O 1
ATOM 2540 N N . VAL A 1 308 ? 1.779 38.697 40.663 1.00 5.01 340 VAL A N 1
ATOM 2541 C CA . VAL A 1 308 ? 1.180 39.679 41.557 1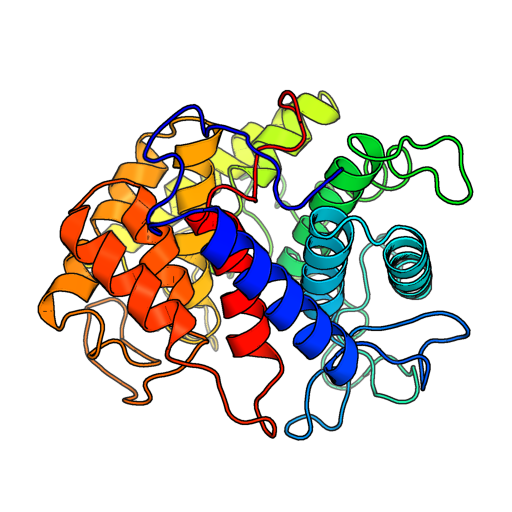.00 4.55 340 VAL A CA 1
ATOM 2542 C C . VAL A 1 308 ? 0.656 38.990 42.839 1.00 4.41 340 VAL A C 1
ATOM 2543 O O . VAL A 1 308 ? 0.839 39.487 43.950 1.00 4.53 340 VAL A O 1
ATOM 2547 N N . ALA A 1 309 ? 0.012 37.818 42.676 1.00 4.17 341 ALA A N 1
ATOM 2548 C CA . ALA A 1 309 ? -0.370 37.036 43.839 1.00 4.30 341 ALA A CA 1
ATOM 2549 C C . ALA A 1 309 ? 0.850 36.738 44.723 1.00 4.02 341 ALA A C 1
ATOM 2550 O O . ALA A 1 309 ? 0.770 36.803 45.969 1.00 4.53 341 ALA A O 1
ATOM 2552 N N . ALA A 1 310 ? 1.989 36.401 44.107 1.00 4.04 342 ALA A N 1
ATOM 2553 C CA . ALA A 1 310 ? 3.196 36.175 44.888 1.00 4.40 342 ALA A CA 1
ATOM 2554 C C . ALA A 1 310 ? 3.606 37.424 45.666 1.00 4.37 342 ALA A C 1
ATOM 2555 O O . ALA A 1 310 ? 3.873 37.361 46.863 1.00 4.51 342 ALA A O 1
ATOM 2557 N N . ALA A 1 311 ? 3.642 38.586 44.990 1.00 4.20 343 ALA A N 1
ATOM 2558 C CA . ALA A 1 311 ? 4.002 39.833 45.674 1.00 4.51 343 ALA A CA 1
ATOM 2559 C C . ALA A 1 311 ? 3.054 40.102 46.859 1.00 4.19 343 ALA A C 1
ATOM 2560 O O . ALA A 1 311 ? 3.468 40.678 47.871 1.00 4.75 343 ALA A O 1
ATOM 2562 N N . SER A 1 312 ? 1.795 39.735 46.708 1.00 4.19 344 SER A N 1
ATOM 2563 C CA . SER A 1 312 ? 0.778 40.032 47.721 1.00 4.38 344 SER A CA 1
ATOM 2564 C C . SER A 1 312 ? 1.018 39.288 49.013 1.00 4.44 344 SER A C 1
ATOM 2565 O O . SER A 1 312 ? 0.460 39.644 50.068 1.00 4.86 344 SER A O 1
ATOM 2568 N N . MET A 1 313 ? 1.859 38.232 48.978 1.00 4.52 345 MET A N 1
ATOM 2569 C CA . MET A 1 313 ? 2.212 37.486 50.161 1.00 4.76 345 MET A CA 1
ATOM 2570 C C . MET A 1 313 ? 2.854 38.352 51.242 1.00 5.08 345 MET A C 1
ATOM 2571 O O . MET A 1 313 ? 2.773 38.018 52.438 1.00 6.01 345 MET A O 1
ATOM 2576 N N . THR A 1 314 ? 3.502 39.457 50.853 1.00 4.76 346 THR A N 1
ATOM 2577 C CA . THR A 1 314 ? 4.234 40.197 51.866 1.00 4.75 346 THR A CA 1
ATOM 2578 C C . THR A 1 314 ? 3.346 41.103 52.711 1.00 5.11 346 THR A C 1
ATOM 2579 O O . THR A 1 314 ? 3.865 41.681 53.675 1.00 6.04 346 THR A O 1
ATOM 2583 N N . GLY A 1 315 ? 2.051 41.151 52.422 1.00 5.46 347 GLY A N 1
ATOM 2584 C CA . GLY A 1 315 ? 1.098 41.634 53.394 1.00 6.23 347 GLY A CA 1
ATOM 2585 C C . GLY A 1 315 ? 0.472 42.988 53.209 1.00 6.10 347 GLY A C 1
ATOM 2586 O O . GLY A 1 315 ? -0.132 43.501 54.158 1.00 7.96 347 GLY A O 1
ATOM 2587 N N . TYR A 1 316 ? 0.520 43.567 52.016 1.00 5.94 348 TYR A N 1
ATOM 2588 C CA . TYR A 1 316 ? -0.167 44.858 51.817 1.00 5.51 348 TYR A CA 1
ATOM 2589 C C . TYR A 1 316 ? -1.661 44.760 52.181 1.00 5.16 348 TYR A C 1
ATOM 2590 O O . TYR A 1 316 ? -2.207 45.649 52.830 1.00 5.54 348 TYR A O 1
ATOM 2599 N N . ASP A 1 317 ? -2.305 43.688 51.713 1.00 5.53 349 ASP A N 1
ATOM 2600 C CA . ASP A 1 317 ? -3.726 43.489 51.918 1.00 5.59 349 ASP A CA 1
ATOM 2601 C C . ASP A 1 317 ? -4.008 41.994 51.694 1.00 5.51 349 ASP A C 1
ATOM 2602 O O . ASP A 1 317 ? -4.005 41.523 50.551 1.00 5.84 349 ASP A O 1
ATOM 2607 N N . LEU A 1 318 ? -4.226 41.256 52.760 1.00 6.48 350 LEU A N 1
ATOM 2608 C CA . LEU A 1 318 ? -4.439 39.816 52.640 1.00 6.90 350 LEU A CA 1
ATOM 2609 C C . LEU A 1 318 ? -5.763 39.433 52.051 1.00 6.42 350 LEU A C 1
ATOM 2610 O O . LEU A 1 318 ? -5.900 38.328 51.529 1.00 7.41 350 LEU A O 1
ATOM 2615 N N . ASN A 1 319 ? -6.766 40.316 52.097 1.00 6.76 351 ASN A N 1
ATOM 2616 C CA . ASN A 1 319 ? -7.991 40.051 51.370 1.00 7.14 351 ASN A CA 1
ATOM 2617 C C . ASN A 1 319 ? -7.731 40.095 49.850 1.00 5.94 351 ASN A C 1
ATOM 2618 O O . ASN A 1 319 ? -8.180 39.220 49.094 1.00 6.61 351 ASN A O 1
ATOM 2623 N N . PHE A 1 320 ? -7.035 41.122 49.405 1.00 5.59 352 PHE A N 1
ATOM 2624 C CA . PHE A 1 320 ? -6.629 41.228 48.005 1.00 5.18 352 PHE A CA 1
ATOM 2625 C C . PHE A 1 320 ? -5.776 39.991 47.613 1.00 5.12 352 PHE A C 1
ATOM 2626 O O . PHE A 1 320 ? -5.959 39.437 46.539 1.00 5.35 352 PHE A O 1
ATOM 2634 N N . ALA A 1 321 ? -4.886 39.555 48.513 1.00 5.07 353 ALA A N 1
ATOM 2635 C CA . ALA A 1 321 ? -4.088 38.360 48.229 1.00 5.03 353 ALA A CA 1
ATOM 2636 C C . ALA A 1 321 ? -4.981 37.164 47.916 1.00 5.08 353 ALA A C 1
ATOM 2637 O O . ALA A 1 321 ? -4.736 36.405 46.978 1.00 5.60 353 ALA A O 1
ATOM 2639 N N . LYS A 1 322 ? -6.046 36.961 48.718 1.00 6.17 354 LYS A N 1
ATOM 2640 C CA . LYS A 1 322 ? -6.937 35.832 48.469 1.00 6.86 354 LYS A CA 1
ATOM 2641 C C . LYS A 1 322 ? -7.615 35.973 47.101 1.00 6.61 354 LYS A C 1
ATOM 2642 O O . LYS A 1 322 ? -7.801 34.985 46.394 1.00 7.52 354 LYS A O 1
ATOM 2648 N N . GLU A 1 323 ? -8.041 37.180 46.732 1.00 6.29 355 GLU A N 1
ATOM 2649 C CA . GLU A 1 323 ? -8.596 37.412 45.428 1.00 6.82 355 GLU A CA 1
ATOM 2650 C C . GLU A 1 323 ? -7.599 37.080 44.311 1.00 6.35 355 GLU A C 1
ATOM 2651 O O . GLU A 1 323 ? -7.969 36.521 43.270 1.00 6.93 355 GLU A O 1
ATOM 2657 N N . LEU A 1 324 ? -6.349 37.442 44.526 1.00 5.86 356 LEU A N 1
ATOM 2658 C CA . LEU A 1 324 ? -5.301 37.184 43.543 1.00 5.27 356 LEU A CA 1
ATOM 2659 C C . LEU A 1 324 ? -5.031 35.696 43.415 1.00 5.05 356 LEU A C 1
ATOM 2660 O O . LEU A 1 324 ? -4.797 35.207 42.291 1.00 5.47 356 LEU A O 1
ATOM 2665 N N . TYR A 1 325 ? -5.041 34.940 44.518 1.00 5.50 357 TYR A N 1
ATOM 2666 C CA . TYR A 1 325 ? -4.922 33.488 44.438 1.00 5.77 357 TYR A CA 1
ATOM 2667 C C . TYR A 1 325 ? -6.035 32.926 43.512 1.00 5.36 357 TYR A C 1
ATOM 2668 O O . TYR A 1 325 ? -5.790 32.096 42.633 1.00 5.49 357 TYR A O 1
ATOM 2677 N N . ARG A 1 326 ? -7.279 33.331 43.812 1.00 5.88 358 ARG A N 1
ATOM 2678 C CA . ARG A 1 326 ? -8.385 32.795 43.029 1.00 6.05 358 ARG A CA 1
ATOM 2679 C C . ARG A 1 326 ? -8.220 33.106 41.530 1.00 5.96 358 ARG A C 1
ATOM 2680 O O . ARG A 1 326 ? -8.480 32.260 40.683 1.00 6.78 358 ARG A O 1
ATOM 2688 N N . GLU A 1 327 ? -7.794 34.344 41.219 1.00 5.36 359 GLU A N 1
ATOM 2689 C CA . GLU A 1 327 ? -7.588 34.742 39.819 1.00 5.85 359 GLU A CA 1
ATOM 2690 C C . GLU A 1 327 ? -6.453 33.932 39.177 1.00 5.42 359 GLU A C 1
ATOM 2691 O O . GLU A 1 327 ? -6.517 33.620 37.981 1.00 5.99 359 GLU A O 1
ATOM 2697 N N . THR A 1 328 ? -5.413 33.648 39.955 1.00 5.59 360 THR A N 1
ATOM 2698 C CA . THR A 1 328 ? -4.273 32.864 39.442 1.00 4.99 360 THR A CA 1
ATOM 2699 C C . THR A 1 328 ? -4.755 31.496 39.010 1.00 5.11 360 THR A C 1
ATOM 2700 O O . THR A 1 328 ? -4.366 30.976 37.954 1.00 5.67 360 THR A O 1
ATOM 2704 N N . VAL A 1 329 ? -5.598 30.839 39.824 1.00 5.59 361 VAL A N 1
ATOM 2705 C CA . VAL A 1 329 ? -6.137 29.552 39.463 1.00 5.94 361 VAL A CA 1
ATOM 2706 C C . VAL A 1 329 ? -7.033 29.680 38.227 1.00 6.08 361 VAL A C 1
ATOM 2707 O O . VAL A 1 329 ? -7.024 28.856 37.327 1.00 6.91 361 VAL A O 1
ATOM 2711 N N . ALA A 1 330 ? -7.878 30.709 38.210 1.00 6.02 362 ALA A N 1
ATOM 2712 C CA . ALA A 1 330 ? -8.908 30.837 37.211 1.00 7.01 362 ALA A CA 1
ATOM 2713 C C . ALA A 1 330 ? -8.376 31.101 35.805 1.00 7.39 362 ALA A C 1
ATOM 2714 O O . ALA A 1 330 ? -9.071 30.745 34.836 1.00 10.69 362 ALA A O 1
ATOM 2716 N N . VAL A 1 331 ? -7.250 31.822 35.674 1.00 6.15 363 VAL A N 1
ATOM 2717 C CA . VAL A 1 331 ? -6.771 32.228 34.352 1.00 6.49 363 VAL A CA 1
ATOM 2718 C C . VAL A 1 331 ? -5.658 31.338 33.916 1.00 6.59 363 VAL A C 1
ATOM 2719 O O . VAL A 1 331 ? -4.516 31.370 34.423 1.00 8.16 363 VAL A O 1
ATOM 2723 N N . LYS A 1 332 ? -5.927 30.519 32.922 1.00 7.55 364 LYS A N 1
ATOM 2724 C CA . LYS A 1 332 ? -4.970 29.595 32.339 1.00 7.34 364 LYS A CA 1
ATOM 2725 C C . LYS A 1 332 ? -4.904 29.885 30.854 1.00 6.89 364 LYS A C 1
ATOM 2726 O O . LYS A 1 332 ? -5.957 30.003 30.185 1.00 8.23 364 LYS A O 1
ATOM 2732 N N . ASP A 1 333 ? -3.701 30.064 30.313 1.00 6.48 365 ASP A N 1
ATOM 2733 C CA . ASP A 1 333 ? -3.568 30.478 28.925 1.00 6.84 365 ASP A CA 1
ATOM 2734 C C . ASP A 1 333 ? -3.891 29.327 27.975 1.00 7.56 365 ASP A C 1
ATOM 2735 O O . ASP A 1 333 ? -3.682 28.168 28.302 1.00 8.67 365 ASP A O 1
ATOM 2740 N N . SER A 1 334 ? -4.385 29.709 26.796 1.00 9.20 366 SER A N 1
ATOM 2741 C CA . SER A 1 334 ? -4.619 28.720 25.721 1.00 12.32 366 SER A CA 1
ATOM 2742 C C . SER A 1 334 ? -3.279 28.146 25.263 1.00 7.50 366 SER A C 1
ATOM 2743 O O . SER A 1 334 ? -2.217 28.692 25.440 1.00 10.59 366 SER A O 1
ATOM 2746 N N . GLU A 1 335 ? -3.364 26.967 24.639 1.00 8.07 367 GLU A N 1
ATOM 2747 C CA . GLU A 1 335 ? -2.174 26.172 24.480 1.00 8.59 367 GLU A CA 1
ATOM 2748 C C . GLU A 1 335 ? -1.217 26.662 23.417 1.00 7.58 367 GLU A C 1
ATOM 2749 O O . GLU A 1 335 ? -0.025 26.381 23.526 1.00 7.54 367 GLU A O 1
ATOM 2755 N N . TYR A 1 336 ? -1.676 27.422 22.409 1.00 8.29 368 TYR A N 1
ATOM 2756 C CA . TYR A 1 336 ? -0.718 27.962 21.443 1.00 8.18 368 TYR A CA 1
ATOM 2757 C C . TYR A 1 336 ? 0.393 28.777 22.125 1.00 7.11 368 TYR A C 1
ATOM 2758 O O . TYR A 1 336 ? 1.546 28.734 21.698 1.00 7.17 368 TYR A O 1
ATOM 2767 N N . TYR A 1 337 ? 0.011 29.497 23.183 1.00 7.61 369 TYR A N 1
ATOM 2768 C CA A TYR A 1 337 ? 0.928 30.258 24.021 0.54 6.83 369 TYR A CA 1
ATOM 2769 C CA B TYR A 1 337 ? 0.851 30.281 24.059 0.46 6.99 369 TYR A CA 1
ATOM 2770 C C . TYR A 1 337 ? 1.093 29.615 25.393 1.00 6.32 369 TYR A C 1
ATOM 2771 O O . TYR A 1 337 ? 1.392 30.302 26.368 1.00 7.09 369 TYR A O 1
ATOM 2788 N N . GLY A 1 338 ? 0.971 28.305 25.482 1.00 6.17 370 GLY A N 1
ATOM 2789 C CA . GLY A 1 338 ? 0.887 27.609 26.770 1.00 6.87 370 GLY A CA 1
ATOM 2790 C C . GLY A 1 338 ? 2.169 27.395 27.523 1.00 5.75 370 GLY A C 1
ATOM 2791 O O . GLY A 1 338 ? 2.127 26.826 28.605 1.00 7.25 370 GLY A O 1
ATOM 2792 N N . TYR A 1 339 ? 3.311 27.830 26.988 1.00 4.96 371 TYR A N 1
ATOM 2793 C CA . TYR A 1 339 ? 4.557 27.642 27.724 1.00 4.81 371 TYR A CA 1
ATOM 2794 C C . TYR A 1 339 ? 4.743 28.645 28.870 1.00 4.77 371 TYR A C 1
ATOM 2795 O O . TYR A 1 339 ? 4.897 28.238 30.038 1.00 5.29 371 TYR A O 1
ATOM 2804 N N . TYR A 1 340 ? 4.838 29.934 28.563 1.00 4.33 372 TYR A N 1
ATOM 2805 C CA . TYR A 1 340 ? 5.471 30.840 29.541 1.00 4.09 372 TYR A CA 1
ATOM 2806 C C . TYR A 1 340 ? 4.556 31.155 30.708 1.00 4.18 372 TYR A C 1
ATOM 2807 O O . TYR A 1 340 ? 4.886 30.946 31.884 1.00 4.68 372 TYR A O 1
ATOM 2816 N N . GLY A 1 341 ? 3.384 31.705 30.408 1.00 4.62 373 GLY A N 1
ATOM 2817 C CA . GLY A 1 341 ? 2.474 32.092 31.465 1.00 4.77 373 GLY A CA 1
ATOM 2818 C C . GLY A 1 341 ? 2.056 30.902 32.315 1.00 4.43 373 GLY A C 1
ATOM 2819 O O . GLY A 1 341 ? 2.005 31.019 33.546 1.00 4.95 373 GLY A O 1
ATOM 2820 N N . ASN A 1 342 ? 1.782 29.755 31.698 1.00 4.77 374 ASN A N 1
ATOM 2821 C CA . ASN A 1 342 ? 1.291 28.653 32.489 1.00 4.65 374 ASN A CA 1
ATOM 2822 C C . ASN A 1 342 ? 2.421 28.036 33.348 1.00 4.45 374 ASN A C 1
ATOM 2823 O O . ASN A 1 342 ? 2.158 27.437 34.389 1.00 4.95 374 ASN A O 1
ATOM 2828 N N . SER A 1 343 ? 3.680 28.238 32.937 1.00 4.52 375 SER A N 1
ATOM 2829 C CA . SER A 1 343 ? 4.792 27.863 33.800 1.00 4.52 375 SER A CA 1
ATOM 2830 C C . SER A 1 343 ? 4.908 28.800 35.006 1.00 4.26 375 SER A C 1
ATOM 2831 O O . SER A 1 343 ? 5.065 28.332 36.140 1.00 4.91 375 SER A O 1
ATOM 2834 N N . LEU A 1 344 ? 4.830 30.115 34.766 1.00 4.40 376 LEU A N 1
ATOM 2835 C CA . LEU A 1 344 ? 4.828 31.046 35.891 1.00 4.33 376 LEU A CA 1
ATOM 2836 C C . LEU A 1 344 ? 3.630 30.816 36.811 1.00 4.24 376 LEU A C 1
ATOM 2837 O O . LEU A 1 344 ? 3.751 30.931 38.036 1.00 4.66 376 LEU A O 1
ATOM 2842 N N . ARG A 1 345 ? 2.488 30.492 36.226 1.00 4.41 377 ARG A N 1
ATOM 2843 C CA . ARG A 1 345 ? 1.299 30.193 37.027 1.00 4.24 377 ARG A CA 1
ATOM 2844 C C . ARG A 1 345 ? 1.587 29.048 37.977 1.00 4.29 377 ARG A C 1
ATOM 2845 O O . ARG A 1 345 ? 1.267 29.131 39.165 1.00 4.74 377 ARG A O 1
ATOM 2853 N N . LEU A 1 346 ? 2.159 27.946 37.492 1.00 4.59 378 LEU A N 1
ATOM 2854 C CA . LEU A 1 346 ? 2.358 26.798 38.375 1.00 4.47 378 LEU A CA 1
ATOM 2855 C C . LEU A 1 346 ? 3.432 27.086 39.421 1.00 4.58 378 LEU A C 1
ATOM 2856 O O . LEU A 1 346 ? 3.288 26.695 40.596 1.00 4.84 378 LEU A O 1
ATOM 2861 N N . LEU A 1 347 ? 4.523 27.764 39.036 1.00 4.37 379 LEU A N 1
ATOM 2862 C CA . LEU A 1 347 ? 5.556 28.115 39.988 1.00 4.36 379 LEU A CA 1
ATOM 2863 C C . LEU A 1 347 ? 5.024 29.034 41.082 1.00 4.28 379 LEU A C 1
ATOM 2864 O O . LEU A 1 347 ? 5.319 28.844 42.282 1.00 4.82 379 LEU A O 1
ATOM 2869 N N . THR A 1 348 ? 4.277 30.045 40.694 1.00 4.22 380 THR A N 1
ATOM 2870 C CA . THR A 1 348 ? 3.739 30.969 41.686 1.00 4.48 380 THR A CA 1
ATOM 2871 C C . THR A 1 348 ? 2.658 30.281 42.530 1.00 4.49 380 THR A C 1
ATOM 2872 O O . THR A 1 348 ? 2.567 30.558 43.732 1.00 4.82 380 THR A O 1
ATOM 2876 N N . LEU A 1 349 ? 1.875 29.390 41.948 1.00 4.66 381 LEU A N 1
ATOM 2877 C CA . LEU A 1 349 ? 0.926 28.619 42.749 1.00 4.86 381 LEU A CA 1
ATOM 2878 C C . LEU A 1 349 ? 1.664 27.797 43.786 1.00 4.52 381 LEU A C 1
ATOM 2879 O O . LEU A 1 349 ? 1.189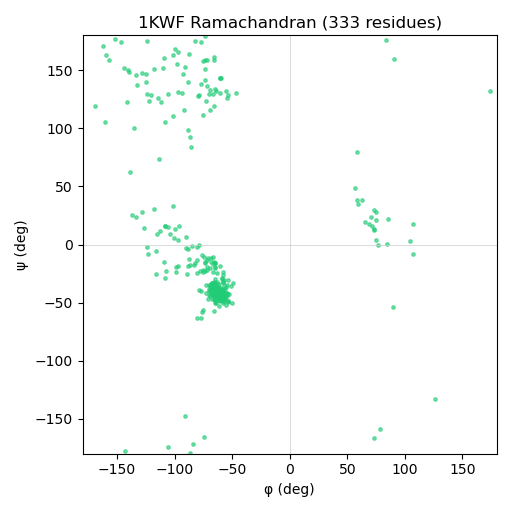 27.722 44.935 1.00 5.28 381 LEU A O 1
ATOM 2884 N N . LEU A 1 350 ? 2.769 27.138 43.442 1.00 4.74 382 LEU A N 1
ATOM 2885 C CA . LEU A 1 350 ? 3.523 26.422 44.473 1.00 4.72 382 LEU A CA 1
ATOM 2886 C C . LEU A 1 350 ? 3.854 27.355 45.629 1.00 4.72 382 LEU A C 1
ATOM 2887 O O . LEU A 1 350 ? 3.694 26.998 46.808 1.00 5.71 382 LEU A O 1
ATOM 2892 N N . TYR A 1 351 ? 4.377 28.545 45.319 1.00 4.52 383 TYR A N 1
ATOM 2893 C CA . TYR A 1 351 ? 4.776 29.463 46.391 1.00 4.48 383 TYR A CA 1
ATOM 2894 C C . TYR A 1 351 ? 3.597 29.935 47.227 1.00 4.37 383 TYR A C 1
ATOM 2895 O O . TYR A 1 351 ? 3.639 29.859 48.477 1.00 4.92 383 TYR A O 1
ATOM 2904 N N . ILE A 1 352 ? 2.533 30.428 46.595 1.00 4.32 384 ILE A N 1
ATOM 2905 C CA . ILE A 1 352 ? 1.461 31.082 47.366 1.00 4.56 384 ILE A CA 1
ATOM 2906 C C . ILE A 1 352 ? 0.577 30.125 48.125 1.00 4.86 384 ILE A C 1
ATOM 2907 O O . ILE A 1 352 ? -0.200 30.539 48.976 1.00 6.03 384 ILE A O 1
ATOM 2912 N N . THR A 1 353 ? 0.713 28.808 47.836 1.00 5.16 385 THR A N 1
ATOM 2913 C CA . THR A 1 353 ? -0.016 27.777 48.549 1.00 5.33 385 THR A CA 1
ATOM 2914 C C . THR A 1 353 ? 0.818 27.153 49.664 1.00 5.44 385 THR A C 1
ATOM 2915 O O . THR A 1 353 ? 0.354 26.206 50.311 1.00 6.78 385 THR A O 1
ATOM 2919 N N . GLY A 1 354 ? 2.035 27.647 49.916 1.00 5.36 386 GLY A N 1
ATOM 2920 C CA . GLY A 1 354 ? 2.863 27.102 50.965 1.00 5.79 386 GLY A CA 1
ATOM 2921 C C . GLY A 1 354 ? 3.679 25.911 50.549 1.00 5.80 386 GLY A C 1
ATOM 2922 O O . GLY A 1 354 ? 4.139 25.139 51.403 1.00 9.04 386 GLY A O 1
ATOM 2923 N N . ASN A 1 355 ? 3.919 25.746 49.265 1.00 5.29 387 ASN A N 1
ATOM 2924 C CA . ASN A 1 355 ? 4.615 24.615 48.683 1.00 5.01 387 ASN A CA 1
ATOM 2925 C C . ASN A 1 355 ? 5.905 24.983 47.961 1.00 5.16 387 ASN A C 1
ATOM 2926 O O . ASN A 1 355 ? 6.358 24.283 47.065 1.00 6.10 387 ASN A O 1
ATOM 2931 N N . PHE A 1 356 ? 6.561 26.058 48.443 1.00 5.16 388 PHE A N 1
ATOM 2932 C CA . PHE A 1 356 ? 7.895 26.416 47.938 1.00 5.07 388 PHE A CA 1
ATOM 2933 C C . PHE A 1 356 ? 8.769 26.840 49.120 1.00 5.42 388 PHE A C 1
ATOM 2934 O O . PHE A 1 356 ? 9.242 27.984 49.164 1.00 5.57 388 PHE A O 1
ATOM 2942 N N . PRO A 1 357 ? 9.022 25.937 50.077 1.00 5.61 389 PRO A N 1
ATOM 2943 C CA . PRO A 1 357 ? 9.834 26.280 51.244 1.00 6.00 389 PRO A CA 1
ATOM 2944 C C . PRO A 1 357 ? 11.288 26.432 50.848 1.00 5.60 389 PRO A C 1
ATOM 2945 O O . PRO A 1 357 ? 11.816 25.880 49.891 1.00 6.58 389 PRO A O 1
ATOM 2949 N N . ASN A 1 358 ? 12.022 27.172 51.707 1.00 5.89 390 ASN A N 1
ATOM 2950 C CA . ASN A 1 358 ? 13.461 27.286 51.616 1.00 5.74 390 ASN A CA 1
ATOM 2951 C C . ASN A 1 358 ? 14.060 25.870 51.613 1.00 6.49 390 ASN A C 1
ATOM 2952 O O . ASN A 1 358 ? 13.796 25.092 52.561 1.00 7.36 390 ASN A O 1
ATOM 2957 N N . PRO A 1 359 ? 14.884 25.503 50.630 1.00 6.49 391 PRO A N 1
ATOM 2958 C CA . PRO A 1 359 ? 15.374 24.116 50.571 1.00 7.21 391 PRO A CA 1
ATOM 2959 C C . PRO A 1 359 ? 16.329 23.780 51.728 1.00 7.93 391 PRO A C 1
ATOM 2960 O O . PRO A 1 359 ? 16.584 22.578 51.929 1.00 9.62 391 PRO A O 1
ATOM 2964 N N . LEU A 1 360 ? 16.843 24.771 52.440 1.00 7.57 392 LEU A N 1
ATOM 2965 C CA . LEU A 1 360 ? 17.725 24.588 53.582 1.00 8.21 392 LEU A CA 1
ATOM 2966 C C . LEU A 1 360 ? 16.964 24.473 54.890 1.00 9.66 392 LEU A C 1
ATOM 2967 O O . LEU A 1 360 ? 17.577 24.287 55.933 1.00 12.27 392 LEU A O 1
ATOM 2972 N N . SER A 1 361 ? 15.649 24.616 54.854 1.00 9.85 393 SER A N 1
ATOM 2973 C CA . SER A 1 361 ? 14.839 24.479 56.034 1.00 11.28 393 SER A CA 1
ATOM 2974 C C . SER A 1 361 ? 14.472 23.022 56.250 1.00 14.35 393 SER A C 1
ATOM 2975 O O . SER A 1 361 ? 14.847 22.115 55.510 1.00 15.59 393 SER A O 1
ATOM 2978 N N . ASP A 1 362 ? 13.706 22.743 57.297 1.00 18.50 394 ASP A N 1
ATOM 2979 C CA . ASP A 1 362 ? 13.217 21.383 57.528 1.00 23.38 394 ASP A CA 1
ATOM 2980 C C . ASP A 1 362 ? 12.086 21.044 56.560 1.00 27.61 394 ASP A C 1
ATOM 2981 O O . ASP A 1 362 ? 10.964 21.586 56.523 1.00 36.37 394 ASP A O 1
ATOM 2986 N N . LEU A 1 363 ? 12.376 20.124 55.635 1.00 27.13 395 LEU A N 1
ATOM 2987 C CA . LEU A 1 363 ? 11.310 19.814 54.688 1.00 35.43 395 LEU A CA 1
ATOM 2988 C C . LEU A 1 363 ? 10.417 18.661 55.086 1.00 59.36 395 LEU A C 1
ATOM 2989 O O . LEU A 1 363 ? 10.543 17.570 54.473 1.00 72.50 395 LEU A O 1
#

Organism: Acetivibrio thermocellus (strain ATCC 27405 / DSM 1237 / JCM 9322 / NBRC 103400 / NCIMB 10682 / NRRL B-4536 / VPI 7372) (NCBI:txid203119)

Secondary structure (DSSP, 8-state):
--SS-----SSS-S-SSS-HHHHHHHHHHHHHHHHHHHEE-TTSTTS-EE---GGGTT-EEHHHHHHHHHHHHHTT-HHHHHHHHHHHHTTB-TTSSB-SEE-TTS-B-TTTTTTS-BHHHHHHHHHHHHHHHHHH-SSSSS-HHHHHHHHHHHHHHHHB-TTT-PBPSBSSS-BTTBB-GGG--HHHHHHHHHHH--THHHHHHHHHHHHHHHHTTTSTTS----SSB-TTSSPPTTS--SBSTTGGGHHHHHHHHHHHH--HHHHHHHHHHHHHHHTT-GGG--S-B-TTS-B------TTTHHHHHHHHTTSS-HHHHHHHHHHHHH----GGGTTHHHHHHHHHHHHHTT----TTS--

B-factor: mean 9.65, std 8.93, range [3.6, 103.24]

Nearest PDB structures (foldseek):
  1kwf-assembly1_A  TM=1.003E+00  e=2.727E-69  Acetivibrio thermocellus
  1cem-assembly1_A  TM=1.001E+00  e=2.895E-67  Acetivibrio thermocellus
  1is9-assembly1_A  TM=1.002E+00  e=2.498E-65  Acetivibrio thermocellus
  6g0n-assembly1_A  TM=8.633E-01  e=2.647E-18  Teredinibacter turnerae T7901
  6g09-assembly1_A  TM=8.293E-01  e=2.043E-18  Teredinibacter turnerae T7901

Foldseek 3Di:
DAVVPPDAQPFFGLALEPDQVVLSVLLVVLLVVLCVQFWDPQLQPNFIEGFFFLLQQRWHFLQRLLLVLQSCLNVVNVRNNVRSVVSQQVAQAPLRAGQGTAGSNNHQDDPPRSSWHFLLSLLSVLQSLLLCCLPPNQPDPHNSLVSSLSSVVSLCVQQADPPQRFGARTSDDGGQLKDALLSQQLLSLVLVCVSVVPCVSNSNNVLSLQQVVLLVVPLQQQLFFWRMGGSNNHDRPPGTRKRALSRLNNLQSLLLCCRNPVDVSSLVSLLSNLVNCPVVAQQFDFGIAGSNGHDDGGDRALSHLLSNLSSCSSPNDSVSNSRSLVSLSVHADDRNRRRRSSSSSSVSSCRNRSRNYNSPDDD

InterPro domains:
  IPR002037 Glycoside hydrolase, family 8 [PF01270] (35-385)
  IPR002037 Glycoside hydrolase, family 8 [PR00735] (92-105)
  IPR002037 Glycoside hydrolase, family 8 [PR00735] (150-168)
  IPR002037 Glycoside hydrolase, family 8 [PR00735] (212-229)
  IPR002037 Glycoside hydrolase, family 8 [PR00735] (254-265)
  IPR002037 Glycoside hydrolase, family 8 [PR00735] (275-284)
  IPR002037 Glycoside hydrolase, family 8 [PR00735] (371-385)
  IPR002105 Dockerin type I repeat [PF00404] (415-468)
  IPR002105 Dockerin type I repeat [PS00448] (417-436)
  IPR002105 Dockerin type I repeat [PS00448] (449-468)
  IPR008928 Six-hairpin glycosidase superfamily [SSF48208] (40-393)
  IPR012341 Six-hairpin glycosidase-like superfamily [G3DSA:1.50.10.10] (33-395)
  IPR016134 Dockerin domain [PS51766] (411-477)
  IPR018247 EF-Hand 1, calcium-binding site [PS00018] (417-429)
  IPR019834 Glycoside hydrolase, family 8, conserved site [PS00812] (150-168)
  IPR036439 Dockerin domain superfamily [G3DSA:1.10.1330.10] (412-477)
  IPR036439 Dockerin domain superfamily [SSF63446] (411-477)

Solvent-accessible surface area: 12839 Å² total; per-residue (Å²): 90,6,10,46,16,104,23,157,15,92,100,40,27,56,35,3,11,92,124,96,99,64,9,18,63,37,0,97,57,31,6,94,41,10,49,91,78,5,24,25,59,112,19,0,53,72,73,66,4,1,27,50,8,32,39,50,115,102,11,0,7,1,29,1,0,0,1,0,0,0,0,0,0,0,20,70,43,71,86,22,0,12,36,0,1,72,0,0,93,61,12,55,22,88,48,18,0,0,30,76,20,0,46,26,113,46,83,48,19,112,156,46,30,0,62,5,5,20,0,6,1,0,1,1,0,0,0,0,0,0,1,0,30,102,34,53,31,27,121,55,87,16,58,2,3,109,26,0,113,78,2,5,77,26,2,20,85,52,0,8,47,177,61,42,66,2,2,37,2,0,7,129,102,29,1,45,80,22,0,0,0,0,17,1,0,2,0,0,0,37,0,0,8,119,21,46,56,36,89,103,2,54,81,0,1,44,44,3,14,89,0,4,94,55,0,58,140,83,2,97,55,0,4,0,1,0,3,30,0,24,19,65,0,44,80,2,116,86,62,33,48,40,1,76,88,37,0,0,6,7,0,1,0,0,0,0,0,26,0,8,57,12,16,120,93,0,54,50,6,1,32,55,2,0,125,16,5,33,158,76,20,14,166,23,0,12,7,0,2,41,6,100,16,66,97,80,34,106,84,57,25,2,4,0,1,0,1,0,0,0,0,0,0,2,31,80,52,90,100,9,0,60,75,0,24,137,28,2,46,76,28,78,28,83,69,123,141,1,6,36,1,10,0,0,11,2,2,0,0,0,0,0,9,6,4,1,4,18,1,38,52,134,72

Sequence (363 aa):
AGVPFNTKYPYGPPTTSIADNQSEVTAMLKAEWEDWKSKRITSNNGAGGYKKRVQRDASTNYDTVSQGMGYGLLLAVCFNEQALFDDLYRYVKKSHFNGNGLMHWHIDANNNVTSHDGGDGAATDADEDIALALIFADKLLWGSSSGAINYGQEEARRTLINNNLLYNHCVEHGSYVLKPGDRRWGGSSVTNPSYFAPPAWYKVYAQYTGDTRWNQVADKCYQIVEEVKKYNNNGTGLVPDWCTASGTPASSGQSYDYKKYDATRYGWRTAVDYSWFGDQRAKANCDMLLTKFFARDGAKKGIVDGYTIQGSKISNNHNASFIGPVAAASMTGYDLNFAKELYRETVAVKDSEYYYGYYGNSLRLLTLLYITGNFPNPLSDL

CATH classification: 1.50.10.10

Radius of gyration: 18.61 Å; Cα contacts (8 Å, |Δi|>4): 812; chains: 1; bounding box: 43×49×44 Å